Protein AF-0000000083325479 (afdb_homodimer)

Structure (mmCIF, N/CA/C/O backbone):
data_AF-0000000083325479-model_v1
#
loop_
_entity.id
_entity.type
_entity.pdbx_description
1 polymer 'Uncharacterized protein'
#
loop_
_atom_site.group_PDB
_atom_site.id
_atom_site.type_symbol
_atom_site.label_atom_id
_atom_site.label_alt_id
_atom_site.label_comp_id
_atom_site.label_asym_id
_atom_site.label_entity_id
_atom_site.label_seq_id
_atom_site.pdbx_PDB_ins_code
_atom_site.Cartn_x
_atom_site.Cartn_y
_atom_site.Cartn_z
_atom_site.occupancy
_atom_site.B_iso_or_equiv
_atom_site.auth_seq_id
_atom_site.auth_comp_id
_atom_site.auth_asym_id
_atom_site.auth_atom_id
_atom_site.pdbx_PDB_model_num
ATOM 1 N N . MET A 1 1 ? 2.723 -36.031 5.805 1 19.3 1 MET A N 1
ATOM 2 C CA . MET A 1 1 ? 3.951 -35.625 5.125 1 19.3 1 MET A CA 1
ATOM 3 C C . MET A 1 1 ? 4.223 -34.125 5.328 1 19.3 1 MET A C 1
ATOM 5 O O . MET A 1 1 ? 3.32 -33.312 5.184 1 19.3 1 MET A O 1
ATOM 9 N N . PRO A 1 2 ? 5.273 -33.75 6.133 1 21.39 2 PRO A N 1
ATOM 10 C CA . PRO A 1 2 ? 5.527 -32.469 6.824 1 21.39 2 PRO A CA 1
ATOM 11 C C . PRO A 1 2 ? 5.711 -31.312 5.859 1 21.39 2 PRO A C 1
ATOM 13 O O . PRO A 1 2 ? 6.316 -31.469 4.797 1 21.39 2 PRO A O 1
ATOM 16 N N . TYR A 1 3 ? 4.656 -30.641 5.551 1 23.06 3 TYR A N 1
ATOM 17 C CA . TYR A 1 3 ? 4.473 -29.531 4.605 1 23.06 3 TYR A CA 1
ATOM 18 C C . TYR A 1 3 ? 5.586 -28.5 4.742 1 23.06 3 TYR A C 1
ATOM 20 O O . TYR A 1 3 ? 5.766 -27.922 5.812 1 23.06 3 TYR A O 1
ATOM 28 N N . ASP A 1 4 ? 6.684 -28.75 4.047 1 21.64 4 ASP A N 1
ATOM 29 C CA . ASP A 1 4 ? 8.008 -28.188 3.818 1 21.64 4 ASP A CA 1
ATOM 30 C C . ASP A 1 4 ? 7.914 -26.703 3.441 1 21.64 4 ASP A C 1
ATOM 32 O O . ASP A 1 4 ? 7.453 -26.375 2.35 1 21.64 4 ASP A O 1
ATOM 36 N N . HIS A 1 5 ? 7.449 -25.938 4.422 1 26.12 5 HIS A N 1
ATOM 37 C CA . HIS A 1 5 ? 7.234 -24.484 4.355 1 26.12 5 HIS A CA 1
ATOM 38 C C . HIS A 1 5 ? 8.516 -23.766 3.949 1 26.12 5 HIS A C 1
ATOM 40 O O . HIS A 1 5 ? 9.602 -24.094 4.422 1 26.12 5 HIS A O 1
ATOM 46 N N . GLY A 1 6 ? 8.664 -23.344 2.771 1 24.72 6 GLY A N 1
ATOM 47 C CA . GLY A 1 6 ? 9.75 -22.609 2.146 1 24.72 6 GLY A CA 1
ATOM 48 C C . GLY A 1 6 ? 10.305 -21.5 3.027 1 24.72 6 GLY A C 1
ATOM 49 O O . GLY A 1 6 ? 9.555 -20.672 3.533 1 24.72 6 GLY A O 1
ATOM 50 N N . GLY A 1 7 ? 11.32 -21.734 3.961 1 24.52 7 GLY A N 1
ATOM 51 C CA . GLY A 1 7 ? 12.055 -21.047 5.016 1 24.52 7 GLY A CA 1
ATOM 52 C C . GLY A 1 7 ? 12.68 -19.75 4.559 1 24.52 7 GLY A C 1
ATOM 53 O O . GLY A 1 7 ? 13.18 -19.641 3.438 1 24.52 7 GLY A O 1
ATOM 54 N N . ILE A 1 8 ? 12.086 -18.641 4.973 1 28.98 8 ILE A N 1
ATOM 55 C CA . ILE A 1 8 ? 12.711 -17.344 4.762 1 28.98 8 ILE A CA 1
ATOM 56 C C . ILE A 1 8 ? 14.07 -17.312 5.449 1 28.98 8 ILE A C 1
ATOM 58 O O . ILE A 1 8 ? 14.172 -17.547 6.656 1 28.98 8 ILE A O 1
ATOM 62 N N . VAL A 1 9 ? 15.297 -17.516 4.898 1 28.41 9 VAL A N 1
ATOM 63 C CA . VAL A 1 9 ? 16.672 -17.609 5.383 1 28.41 9 VAL A CA 1
ATOM 64 C C . VAL A 1 9 ? 17.266 -16.203 5.535 1 28.41 9 VAL A C 1
ATOM 66 O O . VAL A 1 9 ? 17.203 -15.398 4.605 1 28.41 9 VAL A O 1
ATOM 69 N N . GLN A 1 10 ? 17.234 -15.719 6.758 1 28.73 10 GLN A N 1
ATOM 70 C CA . GLN A 1 10 ? 18.031 -14.516 7 1 28.73 10 GLN A CA 1
ATOM 71 C C . GLN A 1 10 ? 19.516 -14.781 6.777 1 28.73 10 GLN A C 1
ATOM 73 O O . GLN A 1 10 ? 20.078 -15.727 7.34 1 28.73 10 GLN A O 1
ATOM 78 N N . ILE A 1 11 ? 20.25 -14.211 5.883 1 29.02 11 ILE A N 1
ATOM 79 C CA . ILE A 1 11 ? 21.641 -14.391 5.535 1 29.02 11 ILE A CA 1
ATOM 80 C C . ILE A 1 11 ? 22.516 -13.531 6.449 1 29.02 11 ILE A C 1
ATOM 82 O O . ILE A 1 11 ? 22.375 -12.305 6.484 1 29.02 11 ILE A O 1
ATOM 86 N N . THR A 1 12 ? 22.781 -14.039 7.656 1 29.38 12 THR A N 1
ATOM 87 C CA . THR A 1 12 ? 23.781 -13.352 8.469 1 29.38 12 THR A CA 1
ATOM 88 C C . THR A 1 12 ? 25.156 -13.484 7.844 1 29.38 12 THR A C 1
ATOM 90 O O . THR A 1 12 ? 25.375 -14.312 6.949 1 29.38 12 THR A O 1
ATOM 93 N N . GLU A 1 13 ? 26.172 -12.547 8.32 1 32.22 13 GLU A N 1
ATOM 94 C CA . GLU A 1 13 ? 27.547 -12.578 7.852 1 32.22 13 GLU A CA 1
ATOM 95 C C . GLU A 1 13 ? 28.125 -13.984 7.934 1 32.22 13 GLU A C 1
ATOM 97 O O . GLU A 1 13 ? 28.953 -14.375 7.102 1 32.22 13 GLU A O 1
ATOM 102 N N . ALA A 1 14 ? 27.891 -14.57 9.039 1 32.97 14 ALA A N 1
ATOM 103 C CA . ALA A 1 14 ? 28.5 -15.875 9.273 1 32.97 14 ALA A CA 1
ATOM 104 C C . ALA A 1 14 ? 28.031 -16.891 8.242 1 32.97 14 ALA A C 1
ATOM 106 O O . ALA A 1 14 ? 28.609 -17.984 8.141 1 32.97 14 ALA A O 1
ATOM 107 N N . ASP A 1 15 ? 26.859 -16.625 7.848 1 32.72 15 ASP A N 1
ATOM 108 C CA . ASP A 1 15 ? 26.359 -17.531 6.82 1 32.72 15 ASP A CA 1
ATOM 109 C C . ASP A 1 15 ? 26.984 -17.234 5.461 1 32.72 15 ASP A C 1
ATOM 111 O O . ASP A 1 15 ? 26.5 -17.703 4.43 1 32.72 15 ASP A O 1
ATOM 115 N N . ARG A 1 16 ? 27.859 -16.281 5.543 1 29.41 16 ARG A N 1
ATOM 116 C CA . ARG A 1 16 ? 28.688 -16.047 4.371 1 29.41 16 ARG A CA 1
ATOM 117 C C . ARG A 1 16 ? 29.328 -17.344 3.885 1 29.41 16 ARG A C 1
ATOM 119 O O . ARG A 1 16 ? 29.953 -18.062 4.664 1 29.41 16 ARG A O 1
ATOM 126 N N . PRO A 1 17 ? 28.766 -17.797 2.834 1 30.56 17 PRO A N 1
ATOM 127 C CA . PRO A 1 17 ? 29.516 -18.984 2.422 1 30.56 17 PRO A CA 1
ATOM 128 C C . PRO A 1 17 ? 31 -18.875 2.729 1 30.56 17 PRO A C 1
ATOM 130 O O . PRO A 1 17 ? 31.562 -17.781 2.691 1 30.56 17 PRO A O 1
ATOM 133 N N . ALA A 1 18 ? 31.609 -19.812 3.533 1 28.14 18 ALA A N 1
ATOM 134 C CA . ALA A 1 18 ? 33.062 -20.078 3.512 1 28.14 18 ALA A CA 1
ATOM 135 C C . ALA A 1 18 ? 33.625 -19.828 2.125 1 28.14 18 ALA A C 1
ATOM 137 O O . ALA A 1 18 ? 32.906 -19.859 1.124 1 28.14 18 ALA A O 1
ATOM 138 N N . ARG A 1 19 ? 35.031 -19.469 1.938 1 25.89 19 ARG A N 1
ATOM 139 C CA . ARG A 1 19 ? 35.875 -19.266 0.774 1 25.89 19 ARG A CA 1
ATOM 140 C C . ARG A 1 19 ? 35.531 -20.234 -0.345 1 25.89 19 ARG A C 1
ATOM 142 O O . ARG A 1 19 ? 34.938 -21.281 -0.096 1 25.89 19 ARG A O 1
ATOM 149 N N . SER A 1 20 ? 36.188 -19.875 -1.591 1 26.33 20 SER A N 1
ATOM 150 C CA . SER A 1 20 ? 36.188 -20.5 -2.914 1 26.33 20 SER A CA 1
ATOM 151 C C . SER A 1 20 ? 36.406 -22 -2.816 1 26.33 20 SER A C 1
ATOM 153 O O . SER A 1 20 ? 37.5 -22.469 -2.494 1 26.33 20 SER A O 1
ATOM 155 N N . MET A 1 21 ? 35.688 -22.719 -2.184 1 27.81 21 MET A N 1
ATOM 156 C CA . MET A 1 21 ? 36.062 -24.078 -2.537 1 27.81 21 MET A CA 1
ATOM 157 C C . MET A 1 21 ? 36.406 -24.188 -4.023 1 27.81 21 MET A C 1
ATOM 159 O O . MET A 1 21 ? 35.844 -23.438 -4.836 1 27.81 21 MET A O 1
ATOM 163 N N . SER A 1 22 ? 37.469 -24.844 -4.426 1 25.64 22 SER A N 1
ATOM 164 C CA . SER A 1 22 ? 37.969 -25.188 -5.742 1 25.64 22 SER A CA 1
ATOM 165 C C . SER A 1 22 ? 36.844 -25.609 -6.688 1 25.64 22 SER A C 1
ATOM 167 O O . SER A 1 22 ? 35.969 -26.391 -6.312 1 25.64 22 SER A O 1
ATOM 169 N N . ALA A 1 23 ? 36.562 -24.797 -7.715 1 28.69 23 ALA A N 1
ATOM 170 C CA . ALA A 1 23 ? 35.875 -25.062 -8.961 1 28.69 23 ALA A CA 1
ATOM 171 C C . ALA A 1 23 ? 36.188 -26.453 -9.5 1 28.69 23 ALA A C 1
ATOM 173 O O . ALA A 1 23 ? 37.156 -26.625 -10.258 1 28.69 23 ALA A O 1
ATOM 174 N N . SER A 1 24 ? 36.312 -27.516 -8.781 1 27.08 24 SER A N 1
ATOM 175 C CA . SER A 1 24 ? 36.438 -28.672 -9.672 1 27.08 24 SER A CA 1
ATOM 176 C C . SER A 1 24 ? 35.344 -28.688 -10.719 1 27.08 24 SER A C 1
ATOM 178 O O . SER A 1 24 ? 34.156 -28.547 -10.398 1 27.08 24 SER A O 1
ATOM 180 N N . THR A 1 25 ? 35.625 -28.359 -12.055 1 30.34 25 THR A N 1
ATOM 181 C CA . THR A 1 25 ? 34.969 -28.469 -13.367 1 30.34 25 THR A CA 1
ATOM 182 C C . THR A 1 25 ? 34.188 -29.766 -13.461 1 30.34 25 THR A C 1
ATOM 184 O O . THR A 1 25 ? 34.406 -30.594 -14.352 1 30.34 25 THR A O 1
ATOM 187 N N . LEU A 1 26 ? 33.938 -30.562 -12.5 1 31.34 26 LEU A N 1
ATOM 188 C CA . LEU A 1 26 ? 33.188 -31.719 -12.969 1 31.34 26 LEU A CA 1
ATOM 189 C C . LEU A 1 26 ? 31.891 -31.281 -13.664 1 31.34 26 LEU A C 1
ATOM 191 O O . LEU A 1 26 ? 31.328 -30.234 -13.344 1 31.34 26 LEU A O 1
ATOM 195 N N . ALA A 1 27 ? 31.453 -31.922 -14.867 1 33.41 27 ALA A N 1
ATOM 196 C CA . ALA A 1 27 ? 30.266 -31.828 -15.719 1 33.41 27 ALA A CA 1
ATOM 197 C C . ALA A 1 27 ? 29.016 -31.562 -14.891 1 33.41 27 ALA A C 1
ATOM 199 O O . ALA A 1 27 ? 28.297 -32.5 -14.531 1 33.41 27 ALA A O 1
ATOM 200 N N . PHE A 1 28 ? 29.172 -31 -13.758 1 38.09 28 PHE A N 1
ATOM 201 C CA . PHE A 1 28 ? 28 -30.875 -12.891 1 38.09 28 PHE A CA 1
ATOM 202 C C . PHE A 1 28 ? 26.906 -30.062 -13.57 1 38.09 28 PHE A C 1
ATOM 204 O O . PHE A 1 28 ? 27.188 -29.078 -14.258 1 38.09 28 PHE A O 1
ATOM 211 N N . PRO A 1 29 ? 25.75 -30.703 -13.891 1 40.41 29 PRO A N 1
ATOM 212 C CA . PRO A 1 29 ? 24.594 -30.016 -14.469 1 40.41 29 PRO A CA 1
ATOM 213 C C . PRO A 1 29 ? 24.359 -28.641 -13.852 1 40.41 29 PRO A C 1
ATOM 215 O O . PRO A 1 29 ? 24.062 -28.531 -12.656 1 40.41 29 PRO A O 1
ATOM 218 N N . THR A 1 30 ? 25.359 -27.766 -13.969 1 41.03 30 THR A N 1
ATOM 219 C CA . THR A 1 30 ? 25.297 -26.391 -13.484 1 41.03 30 THR A CA 1
ATOM 220 C C . THR A 1 30 ? 23.953 -25.766 -13.844 1 41.03 30 THR A C 1
ATOM 222 O O . THR A 1 30 ? 23.5 -25.859 -14.984 1 41.03 30 THR A O 1
ATOM 225 N N . LEU A 1 31 ? 23.031 -25.844 -13 1 48.31 31 LEU A N 1
ATOM 226 C CA . LEU A 1 31 ? 21.953 -24.859 -13.156 1 48.31 31 LEU A CA 1
ATOM 227 C C . LEU A 1 31 ? 22.516 -23.531 -13.656 1 48.31 31 LEU A C 1
ATOM 229 O O . LEU A 1 31 ? 23.047 -22.734 -12.867 1 48.31 31 LEU A O 1
ATOM 233 N N . PRO A 1 32 ? 23.219 -23.484 -14.75 1 44.44 32 PRO A N 1
ATOM 234 C CA . PRO A 1 32 ? 23.609 -22.078 -14.945 1 44.44 32 PRO A CA 1
ATOM 235 C C . PRO A 1 32 ? 22.422 -21.125 -14.906 1 44.44 32 PRO A C 1
ATOM 237 O O . PRO A 1 32 ? 21.438 -21.312 -15.641 1 44.44 32 PRO A O 1
ATOM 240 N N . PRO A 1 33 ? 22 -20.516 -13.836 1 47.47 33 PRO A N 1
ATOM 241 C CA . PRO A 1 33 ? 21.125 -19.391 -14.117 1 47.47 33 PRO A CA 1
ATOM 242 C C . PRO A 1 33 ? 21.562 -18.578 -15.336 1 47.47 33 PRO A C 1
ATOM 244 O O . PRO A 1 33 ? 22.75 -18.312 -15.5 1 47.47 33 PRO A O 1
ATOM 247 N N . ASP A 1 34 ? 21.047 -18.844 -16.438 1 48.34 34 ASP A N 1
ATOM 248 C CA . ASP A 1 34 ? 21.391 -17.891 -17.5 1 48.34 34 ASP A CA 1
ATOM 249 C C . ASP A 1 34 ? 21.125 -16.453 -17.062 1 48.34 34 ASP A C 1
ATOM 251 O O . ASP A 1 34 ? 19.969 -16.078 -16.844 1 48.34 34 ASP A O 1
ATOM 255 N N . PRO A 1 35 ? 22.25 -15.938 -16.453 1 48.38 35 PRO A N 1
ATOM 256 C CA . PRO A 1 35 ? 22.109 -14.539 -16.047 1 48.38 35 PRO A CA 1
ATOM 257 C C . PRO A 1 35 ? 21.219 -13.734 -16.984 1 48.38 35 PRO A C 1
ATOM 259 O O . PRO A 1 35 ? 20.641 -12.719 -16.594 1 48.38 35 PRO A O 1
ATOM 262 N N . SER A 1 36 ? 21.25 -14.188 -18.297 1 50.62 36 SER A N 1
ATOM 263 C CA . SER A 1 36 ? 20.5 -13.469 -19.312 1 50.62 36 SER A CA 1
ATOM 264 C C . SER A 1 36 ? 19 -13.594 -19.078 1 50.62 36 SER A C 1
ATOM 266 O O . SER A 1 36 ? 18.203 -12.852 -19.672 1 50.62 36 SER A O 1
ATOM 268 N N . HIS A 1 37 ? 18.656 -14.422 -18.047 1 73.5 37 HIS A N 1
ATOM 269 C CA . HIS A 1 37 ? 17.219 -14.633 -17.969 1 73.5 37 HIS A CA 1
ATOM 270 C C . HIS A 1 37 ? 16.672 -14.203 -16.609 1 73.5 37 HIS A C 1
ATOM 272 O O . HIS A 1 37 ? 15.953 -14.961 -15.953 1 73.5 37 HIS A O 1
ATOM 278 N N . GLN A 1 38 ? 17.297 -13.164 -16.141 1 80.06 38 GLN A N 1
ATOM 279 C CA . GLN A 1 38 ? 16.781 -12.578 -14.906 1 80.06 38 GLN A CA 1
ATOM 280 C C . GLN A 1 38 ? 15.766 -11.484 -15.203 1 80.06 38 GLN A C 1
ATOM 282 O O . GLN A 1 38 ? 15.898 -10.75 -16.188 1 80.06 38 GLN A O 1
ATOM 287 N N . GLY A 1 39 ? 14.695 -11.602 -14.531 1 83.62 39 GLY A N 1
ATOM 288 C CA . GLY A 1 39 ? 13.688 -10.555 -14.594 1 83.62 39 GLY A CA 1
ATOM 289 C C . GLY A 1 39 ? 13.492 -9.828 -13.281 1 83.62 39 GLY A C 1
ATOM 290 O O . GLY A 1 39 ? 13.898 -10.32 -12.227 1 83.62 39 GLY A O 1
ATOM 291 N N . ARG A 1 40 ? 13.07 -8.672 -13.453 1 87.5 40 ARG A N 1
ATOM 292 C CA . ARG A 1 40 ? 12.828 -7.871 -12.258 1 87.5 40 ARG A CA 1
ATOM 293 C C . ARG A 1 40 ? 11.523 -7.082 -12.375 1 87.5 40 ARG A C 1
ATOM 295 O O . ARG A 1 40 ? 11.266 -6.465 -13.414 1 87.5 40 ARG A O 1
ATOM 302 N N . GLU A 1 41 ? 10.734 -7.191 -11.352 1 88.94 41 GLU A N 1
ATOM 303 C CA . GLU A 1 41 ? 9.508 -6.414 -11.242 1 88.94 41 GLU A CA 1
ATOM 304 C C . GLU A 1 41 ? 9.523 -5.52 -10.008 1 88.94 41 GLU A C 1
ATOM 306 O O . GLU A 1 41 ? 9.82 -5.984 -8.898 1 88.94 41 GLU A O 1
ATOM 311 N N . VAL A 1 42 ? 9.242 -4.281 -10.195 1 86.62 42 VAL A N 1
ATOM 312 C CA . VAL A 1 42 ? 9.234 -3.336 -9.086 1 86.62 42 VAL A CA 1
ATOM 313 C C . VAL A 1 42 ? 7.801 -2.963 -8.727 1 86.62 42 VAL A C 1
ATOM 315 O O . VAL A 1 42 ? 7.074 -2.402 -9.555 1 86.62 42 VAL A O 1
ATOM 318 N N . LEU A 1 43 ? 7.426 -3.344 -7.539 1 88 43 LEU A N 1
ATOM 319 C CA . LEU A 1 43 ? 6.133 -2.947 -6.992 1 88 43 LEU A CA 1
ATOM 320 C C . LEU A 1 43 ? 6.27 -1.706 -6.117 1 88 43 LEU A C 1
ATOM 322 O O . LEU A 1 43 ? 7.379 -1.222 -5.891 1 88 43 LEU A O 1
ATOM 326 N N . ILE A 1 44 ? 5.184 -1.267 -5.625 1 81.44 44 ILE A N 1
ATOM 327 C CA . ILE A 1 44 ? 5.191 -0.035 -4.844 1 81.44 44 ILE A CA 1
ATOM 328 C C . ILE A 1 44 ? 5.922 -0.267 -3.525 1 81.44 44 ILE A C 1
ATOM 330 O O . ILE A 1 44 ? 6.566 0.644 -2.996 1 81.44 44 ILE A O 1
ATOM 334 N N . ASP A 1 45 ? 5.883 -1.479 -3.037 1 82.38 45 ASP A N 1
ATOM 335 C CA . ASP A 1 45 ? 6.41 -1.728 -1.699 1 82.38 45 ASP A CA 1
ATOM 336 C C . ASP A 1 45 ? 7.406 -2.885 -1.708 1 82.38 45 ASP A C 1
ATOM 338 O O . ASP A 1 45 ? 7.918 -3.275 -0.658 1 82.38 45 ASP A O 1
ATOM 342 N N . ALA A 1 46 ? 7.641 -3.416 -2.848 1 88.38 46 ALA A N 1
ATOM 343 C CA . ALA A 1 46 ? 8.531 -4.57 -2.914 1 88.38 46 ALA A CA 1
ATOM 344 C C . ALA A 1 46 ? 9.18 -4.68 -4.289 1 88.38 46 ALA A C 1
ATOM 346 O O . ALA A 1 46 ? 8.711 -4.074 -5.258 1 88.38 46 ALA A O 1
ATOM 347 N N . ILE A 1 47 ? 10.219 -5.422 -4.273 1 88.88 47 ILE A N 1
ATOM 348 C CA . ILE A 1 47 ? 10.875 -5.766 -5.531 1 88.88 47 ILE A CA 1
ATOM 349 C C . ILE A 1 47 ? 10.938 -7.285 -5.68 1 88.88 47 ILE A C 1
ATOM 351 O O . ILE A 1 47 ? 11.289 -7.992 -4.734 1 88.88 47 ILE A O 1
ATOM 355 N N . VAL A 1 48 ? 10.555 -7.75 -6.832 1 91.44 48 VAL A N 1
ATOM 356 C CA . VAL A 1 48 ? 10.578 -9.188 -7.09 1 91.44 48 VAL A CA 1
ATOM 357 C C . VAL A 1 48 ? 11.617 -9.492 -8.172 1 91.44 48 VAL A C 1
ATOM 359 O O . VAL A 1 48 ? 11.5 -9.023 -9.305 1 91.44 48 VAL A O 1
ATOM 362 N N . ASN A 1 49 ? 12.562 -10.25 -7.812 1 91.19 49 ASN A N 1
ATOM 363 C CA . ASN A 1 49 ? 13.555 -10.734 -8.766 1 91.19 49 ASN A CA 1
ATOM 364 C C . ASN A 1 49 ? 13.258 -12.172 -9.188 1 91.19 49 ASN A C 1
ATOM 366 O O . ASN A 1 49 ? 12.938 -13.023 -8.359 1 91.19 49 ASN A O 1
ATOM 370 N N . SER A 1 50 ? 13.336 -12.383 -10.438 1 91.62 50 SER A N 1
ATOM 371 C CA . SER A 1 50 ? 13.102 -13.719 -10.969 1 91.62 50 SER A CA 1
ATOM 372 C C . SER A 1 50 ? 14.336 -14.242 -11.703 1 91.62 50 SER A C 1
ATOM 374 O O . SER A 1 50 ? 15.016 -13.492 -12.398 1 91.62 50 SER A O 1
ATOM 376 N N . VAL A 1 51 ? 14.586 -15.5 -11.523 1 88.75 51 VAL A N 1
ATOM 377 C CA . VAL A 1 51 ? 15.695 -16.172 -12.195 1 88.75 51 VAL A CA 1
ATOM 378 C C . VAL A 1 51 ? 15.195 -17.469 -12.836 1 88.75 51 VAL A C 1
ATOM 380 O O . VAL A 1 51 ? 14.586 -18.312 -12.172 1 88.75 51 VAL A O 1
ATOM 383 N N . GLU A 1 52 ? 15.367 -17.484 -14.109 1 86.5 52 GLU A N 1
ATOM 384 C CA . GLU A 1 52 ? 15.031 -18.734 -14.781 1 86.5 52 GLU A CA 1
ATOM 385 C C . GLU A 1 52 ? 16.047 -19.828 -14.461 1 86.5 52 GLU A C 1
ATOM 387 O O . GLU A 1 52 ? 17.25 -19.609 -14.617 1 86.5 52 GLU A O 1
ATOM 392 N N . CYS A 1 53 ? 15.539 -20.766 -13.891 1 76.25 53 CYS A N 1
ATOM 393 C CA . CYS A 1 53 ? 16.422 -21.875 -13.547 1 76.25 53 CYS A CA 1
ATOM 394 C C . CYS A 1 53 ? 16.422 -22.922 -14.648 1 76.25 53 CYS A C 1
ATOM 396 O O . CYS A 1 53 ? 16.969 -24.016 -14.469 1 76.25 53 CYS A O 1
ATOM 398 N N . GLY A 1 54 ? 16.234 -22.406 -15.938 1 60.75 54 GLY A N 1
ATOM 399 C CA . GLY A 1 54 ? 16.125 -23.156 -17.172 1 60.75 54 GLY A CA 1
ATOM 400 C C . GLY A 1 54 ? 16.344 -24.641 -16.984 1 60.75 54 GLY A C 1
ATOM 401 O O . GLY A 1 54 ? 16.562 -25.109 -15.859 1 60.75 54 GLY A O 1
ATOM 402 N N . TYR A 1 55 ? 17 -25.188 -18.297 1 50.44 55 TYR A N 1
ATOM 403 C CA . TYR A 1 55 ? 17.016 -26.547 -18.828 1 50.44 55 TYR A CA 1
ATOM 404 C C . TYR A 1 55 ? 17.922 -27.453 -18 1 50.44 55 TYR A C 1
ATOM 406 O O . TYR A 1 55 ? 19.141 -27.469 -18.219 1 50.44 55 TYR A O 1
ATOM 414 N N . VAL A 1 56 ? 17.719 -27.172 -16.844 1 46.12 56 VAL A N 1
ATOM 415 C CA . VAL A 1 56 ? 18.531 -28.203 -16.203 1 46.12 56 VAL A CA 1
ATOM 416 C C . VAL A 1 56 ? 18.547 -29.453 -17.062 1 46.12 56 VAL A C 1
ATOM 418 O O . VAL A 1 56 ? 17.516 -30.094 -17.281 1 46.12 56 VAL A O 1
ATOM 421 N N . SER A 1 57 ? 19.047 -29.25 -18.281 1 43.44 57 SER A N 1
ATOM 422 C CA . SER A 1 57 ? 19.344 -30.547 -18.875 1 43.44 57 SER A CA 1
ATOM 423 C C . SER A 1 57 ? 19.766 -31.562 -17.828 1 43.44 57 SER A C 1
ATOM 425 O O . SER A 1 57 ? 20.953 -31.797 -17.609 1 43.44 57 SER A O 1
ATOM 427 N N . PHE A 1 58 ? 19.594 -31.172 -16.609 1 45.06 58 PHE A N 1
ATOM 428 C CA . PHE A 1 58 ? 20.188 -32.188 -15.734 1 45.06 58 PHE A CA 1
ATOM 429 C C . PHE A 1 58 ? 19.859 -33.594 -16.219 1 45.06 58 PHE A C 1
ATOM 431 O O . PHE A 1 58 ? 18.766 -33.812 -16.75 1 45.06 58 PHE A O 1
ATOM 438 N N . LEU A 1 59 ? 20.938 -34.125 -16.562 1 47.78 59 LEU A N 1
ATOM 439 C CA . LEU A 1 59 ? 20.781 -35.562 -16.484 1 47.78 59 LEU A CA 1
ATOM 440 C C . LEU A 1 59 ? 19.812 -35.938 -15.367 1 47.78 59 LEU A C 1
ATOM 442 O O . LEU A 1 59 ? 19.656 -35.188 -14.398 1 47.78 59 LEU A O 1
ATOM 446 N N . CYS A 1 60 ? 19.172 -37 -15.266 1 53.84 60 CYS A N 1
ATOM 447 C CA . CYS A 1 60 ? 18.25 -37.938 -14.609 1 53.84 60 CYS A CA 1
ATOM 448 C C . CYS A 1 60 ? 18.078 -37.562 -13.141 1 53.84 60 CYS A C 1
ATOM 450 O O . CYS A 1 60 ? 17.688 -38.406 -12.328 1 53.84 60 CYS A O 1
ATOM 452 N N . SER A 1 61 ? 18.609 -36.094 -12.586 1 65 61 SER A N 1
ATOM 453 C CA . SER A 1 61 ? 18.438 -36.094 -11.133 1 65 61 SER A CA 1
ATOM 454 C C . SER A 1 61 ? 17.516 -34.938 -10.688 1 65 61 SER A C 1
ATOM 456 O O . SER A 1 61 ? 17.438 -33.906 -11.352 1 65 61 SER A O 1
ATOM 458 N N . THR A 1 62 ? 16.719 -35.094 -9.773 1 81.44 62 THR A N 1
ATOM 459 C CA . THR A 1 62 ? 15.844 -34.188 -9.039 1 81.44 62 THR A CA 1
ATOM 460 C C . THR A 1 62 ? 16.641 -33.344 -8.055 1 81.44 62 THR A C 1
ATOM 462 O O . THR A 1 62 ? 17.453 -33.875 -7.293 1 81.44 62 THR A O 1
ATOM 465 N N . LEU A 1 63 ? 16.609 -31.969 -8.258 1 84.69 63 LEU A N 1
ATOM 466 C CA . LEU A 1 63 ? 17.25 -31.109 -7.273 1 84.69 63 LEU A CA 1
ATOM 467 C C . LEU A 1 63 ? 16.344 -30.906 -6.059 1 84.69 63 LEU A C 1
ATOM 469 O O . LEU A 1 63 ? 15.195 -30.5 -6.199 1 84.69 63 LEU A O 1
ATOM 473 N N . LEU A 1 64 ? 16.969 -31.188 -4.91 1 87.81 64 LEU A N 1
ATOM 474 C CA . LEU A 1 64 ? 16.156 -31.156 -3.697 1 87.81 64 LEU A CA 1
ATOM 475 C C . LEU A 1 64 ? 16.422 -29.891 -2.895 1 87.81 64 LEU A C 1
ATOM 477 O O . LEU A 1 64 ? 17.516 -29.312 -2.967 1 87.81 64 LEU A O 1
ATOM 481 N N . ASN A 1 65 ? 15.469 -29.328 -2.254 1 87.38 65 ASN A N 1
ATOM 482 C CA . ASN A 1 65 ? 15.5 -28.25 -1.283 1 87.38 65 ASN A CA 1
ATOM 483 C C . ASN A 1 65 ? 16.125 -26.984 -1.875 1 87.38 65 ASN A C 1
ATOM 485 O O . ASN A 1 65 ? 17.031 -26.391 -1.281 1 87.38 65 ASN A O 1
ATOM 489 N N . PRO A 1 66 ? 15.617 -26.672 -3.062 1 89.38 66 PRO A N 1
ATOM 490 C CA . PRO A 1 66 ? 16.156 -25.422 -3.621 1 89.38 66 PRO A CA 1
ATOM 491 C C . PRO A 1 66 ? 15.781 -24.203 -2.787 1 89.38 66 PRO A C 1
ATOM 493 O O . PRO A 1 66 ? 14.68 -24.125 -2.244 1 89.38 66 PRO A O 1
ATOM 496 N N . ARG A 1 67 ? 16.766 -23.281 -2.654 1 85 67 ARG A N 1
ATOM 497 C CA . ARG A 1 67 ? 16.562 -22.016 -1.958 1 85 67 ARG A CA 1
ATOM 498 C C . ARG A 1 67 ? 17.266 -20.875 -2.682 1 85 67 ARG A C 1
ATOM 500 O O . ARG A 1 67 ? 18.375 -21.047 -3.186 1 85 67 ARG A O 1
ATOM 507 N N . TYR A 1 68 ? 16.594 -19.844 -2.789 1 88.94 68 TYR A N 1
ATOM 508 C CA . TYR A 1 68 ? 17.156 -18.609 -3.334 1 88.94 68 TYR A CA 1
ATOM 509 C C . TYR A 1 68 ? 17.422 -17.594 -2.225 1 88.94 68 TYR A C 1
ATOM 511 O O . TYR A 1 68 ? 16.5 -17.172 -1.521 1 88.94 68 TYR A O 1
ATOM 519 N N . TYR A 1 69 ? 18.688 -17.188 -2.055 1 82.75 69 TYR A N 1
ATOM 520 C CA . TYR A 1 69 ? 19.094 -16.25 -1.021 1 82.75 69 TYR A CA 1
ATOM 521 C C . TYR A 1 69 ? 19.625 -14.961 -1.639 1 82.75 69 TYR A C 1
ATOM 523 O O . TYR A 1 69 ? 20.25 -14.977 -2.699 1 82.75 69 TYR A O 1
ATOM 531 N N . VAL A 1 70 ? 19.25 -13.914 -0.967 1 82.75 70 VAL A N 1
ATOM 532 C CA . VAL A 1 70 ? 19.781 -12.617 -1.363 1 82.75 70 VAL A CA 1
ATOM 533 C C . VAL A 1 70 ? 20.359 -11.898 -0.142 1 82.75 70 VAL A C 1
ATOM 535 O O . VAL A 1 70 ? 19.766 -11.922 0.936 1 82.75 70 VAL A O 1
ATOM 538 N N . SER A 1 71 ? 21.547 -11.328 -0.264 1 79.62 71 SER A N 1
ATOM 539 C CA . SER A 1 71 ? 22.188 -10.586 0.812 1 79.62 71 SER A CA 1
ATOM 540 C C . SER A 1 71 ? 22.703 -9.234 0.318 1 79.62 71 SER A C 1
ATOM 542 O O . SER A 1 71 ? 23.359 -9.156 -0.722 1 79.62 71 SER A O 1
ATOM 544 N N . PRO A 1 72 ? 22.344 -8.258 1.103 1 80.69 72 PRO A N 1
ATOM 545 C CA . PRO A 1 72 ? 22.922 -6.965 0.726 1 80.69 72 PRO A CA 1
ATOM 546 C C . PRO A 1 72 ? 24.438 -6.914 0.916 1 80.69 72 PRO A C 1
ATOM 548 O O . PRO A 1 72 ? 24.984 -7.598 1.791 1 80.69 72 PRO A O 1
ATOM 551 N N . MET A 1 73 ? 25.109 -6.191 0.104 1 75.06 73 MET A N 1
ATOM 552 C CA . MET A 1 73 ? 26.562 -6.062 0.181 1 75.06 73 MET A CA 1
ATOM 553 C C . MET A 1 73 ? 26.969 -5.227 1.388 1 75.06 73 MET A C 1
ATOM 555 O O . MET A 1 73 ? 28.031 -5.449 1.974 1 75.06 73 MET A O 1
ATOM 559 N N . ARG A 1 74 ? 26.188 -4.273 1.76 1 71.44 74 ARG A N 1
ATOM 560 C CA . ARG A 1 74 ? 26.484 -3.418 2.902 1 71.44 74 ARG A CA 1
ATOM 561 C C . ARG A 1 74 ? 25.547 -3.711 4.07 1 71.44 74 ARG A C 1
ATOM 563 O O . ARG A 1 74 ? 24.719 -4.621 3.994 1 71.44 74 ARG A O 1
ATOM 570 N N . ASP A 1 75 ? 25.812 -3.082 5.223 1 63.41 75 ASP A N 1
ATOM 571 C CA . ASP A 1 75 ? 25.094 -3.301 6.477 1 63.41 75 ASP A CA 1
ATOM 572 C C . ASP A 1 75 ? 23.641 -2.869 6.359 1 63.41 75 ASP A C 1
ATOM 574 O O . ASP A 1 75 ? 23.219 -1.896 6.988 1 63.41 75 ASP A O 1
ATOM 578 N N . GLU A 1 76 ? 23.109 -3.41 5.32 1 64.75 76 GLU A N 1
ATOM 579 C CA . GLU A 1 76 ? 21.688 -3.158 5.207 1 64.75 76 GLU A CA 1
ATOM 580 C C . GLU A 1 76 ? 20.875 -4.418 5.5 1 64.75 76 GLU A C 1
ATOM 582 O O . GLU A 1 76 ? 21.328 -5.531 5.234 1 64.75 76 GLU A O 1
ATOM 587 N N . GLU A 1 77 ? 19.859 -4.227 6.277 1 65.06 77 GLU A N 1
ATOM 588 C CA . GLU A 1 77 ? 18.969 -5.348 6.539 1 65.06 77 GLU A CA 1
ATOM 589 C C . GLU A 1 77 ? 17.859 -5.422 5.488 1 65.06 77 GLU A C 1
ATOM 591 O O . GLU A 1 77 ? 17.125 -4.457 5.289 1 65.06 77 GLU A O 1
ATOM 596 N N . ILE A 1 78 ? 17.969 -6.406 4.605 1 70 78 ILE A N 1
ATOM 597 C CA . ILE A 1 78 ? 16.906 -6.621 3.625 1 70 78 ILE A CA 1
ATOM 598 C C . ILE A 1 78 ? 16.25 -7.98 3.869 1 70 78 ILE A C 1
ATOM 600 O O . ILE A 1 78 ? 16.938 -8.969 4.133 1 70 78 ILE A O 1
ATOM 604 N N . PHE A 1 79 ? 14.906 -7.906 3.922 1 70.69 79 PHE A N 1
ATOM 605 C CA . PHE A 1 79 ? 14.133 -9.133 4.098 1 70.69 79 PHE A CA 1
ATOM 606 C C . PHE A 1 79 ? 13.516 -9.57 2.779 1 70.69 79 PHE A C 1
ATOM 608 O O . PHE A 1 79 ? 13.164 -8.742 1.938 1 70.69 79 PHE A O 1
ATOM 615 N N . GLY A 1 80 ? 13.594 -10.875 2.58 1 80 80 GLY A N 1
ATOM 616 C CA . GLY A 1 80 ? 12.984 -11.375 1.359 1 80 80 GLY A CA 1
ATOM 617 C C . GLY A 1 80 ? 12.492 -12.805 1.48 1 80 80 GLY A C 1
ATOM 618 O O . GLY A 1 80 ? 12.805 -13.492 2.455 1 80 80 GLY A O 1
ATOM 619 N N . GLU A 1 81 ? 11.617 -13.234 0.577 1 86 81 GLU A N 1
ATOM 620 C CA . GLU A 1 81 ? 11.062 -14.586 0.487 1 86 81 GLU A CA 1
ATOM 621 C C . GLU A 1 81 ? 11.242 -15.164 -0.914 1 86 81 GLU A C 1
ATOM 623 O O . GLU A 1 81 ? 10.953 -14.492 -1.908 1 86 81 GLU A O 1
ATOM 628 N N . SER A 1 82 ? 11.75 -16.406 -0.871 1 90.69 82 SER A N 1
ATOM 629 C CA . SER A 1 82 ? 11.984 -17.047 -2.162 1 90.69 82 SER A CA 1
ATOM 630 C C . SER A 1 82 ? 10.914 -18.109 -2.453 1 90.69 82 SER A C 1
ATOM 632 O O . SER A 1 82 ? 10.391 -18.734 -1.531 1 90.69 82 SER A O 1
ATOM 634 N N . THR A 1 83 ? 10.594 -18.234 -3.695 1 92.75 83 THR A N 1
ATOM 635 C CA . THR A 1 83 ? 9.68 -19.266 -4.172 1 92.75 83 THR A CA 1
ATOM 636 C C . THR A 1 83 ? 10.141 -19.828 -5.516 1 92.75 83 THR A C 1
ATOM 638 O O . THR A 1 83 ? 10.625 -19.078 -6.367 1 92.75 83 THR A O 1
ATOM 641 N N . PHE A 1 84 ? 10.039 -21.125 -5.645 1 93.06 84 PHE A N 1
ATOM 642 C CA . PHE A 1 84 ? 10.32 -21.766 -6.926 1 93.06 84 PHE A CA 1
ATOM 643 C C . PHE A 1 84 ? 9.031 -22.188 -7.613 1 93.06 84 PHE A C 1
ATOM 645 O O . PHE A 1 84 ? 8.156 -22.797 -6.992 1 93.06 84 PHE A O 1
ATOM 652 N N . TRP A 1 85 ? 8.984 -21.844 -8.875 1 92.94 85 TRP A N 1
ATOM 653 C CA . TRP A 1 85 ? 7.766 -22.094 -9.641 1 92.94 85 TRP A CA 1
ATOM 654 C C . TRP A 1 85 ? 8.039 -23 -10.828 1 92.94 85 TRP A C 1
ATOM 656 O O . TRP A 1 85 ? 8.977 -22.766 -11.602 1 92.94 85 TRP A O 1
ATOM 666 N N . LYS A 1 86 ? 7.207 -24.016 -10.945 1 92.19 86 LYS A N 1
ATOM 667 C CA . LYS A 1 86 ? 7.152 -24.766 -12.195 1 92.19 86 LYS A CA 1
ATOM 668 C C . LYS A 1 86 ? 6.137 -24.141 -13.156 1 92.19 86 LYS A C 1
ATOM 670 O O . LYS A 1 86 ? 5.016 -23.828 -12.766 1 92.19 86 LYS A O 1
ATOM 675 N N . LEU A 1 87 ? 6.543 -24 -14.352 1 90.94 87 LEU A N 1
ATOM 676 C CA . LEU A 1 87 ? 5.695 -23.344 -15.344 1 90.94 87 LEU A CA 1
ATOM 677 C C . LEU A 1 87 ? 5.18 -24.344 -16.359 1 90.94 87 LEU A C 1
ATOM 679 O O . LEU A 1 87 ? 5.906 -25.266 -16.766 1 90.94 87 LEU A O 1
ATOM 683 N N . LYS A 1 88 ? 3.961 -24.172 -16.719 1 90 88 LYS A N 1
ATOM 684 C CA . LYS A 1 88 ? 3.344 -24.953 -17.797 1 90 88 LYS A CA 1
ATOM 685 C C . LYS A 1 88 ? 2.451 -24.078 -18.656 1 90 88 LYS A C 1
ATOM 687 O O . LYS A 1 88 ? 1.622 -23.312 -18.141 1 90 88 LYS A O 1
ATOM 692 N N . GLU A 1 89 ? 2.713 -24.172 -19.906 1 88.81 89 GLU A N 1
ATOM 693 C CA . GLU A 1 89 ? 1.895 -23.422 -20.844 1 88.81 89 GLU A CA 1
ATOM 694 C C . GLU A 1 89 ? 1.131 -24.344 -21.781 1 88.81 89 GLU A C 1
ATOM 696 O O . GLU A 1 89 ? 1.694 -25.297 -22.312 1 88.81 89 GLU A O 1
ATOM 701 N N . GLU A 1 90 ? -0.07 -24.094 -21.828 1 87.75 90 GLU A N 1
ATOM 702 C CA . GLU A 1 90 ? -0.885 -24.719 -22.859 1 87.75 90 GLU A CA 1
ATOM 703 C C . GLU A 1 90 ? -1.089 -23.781 -24.047 1 87.75 90 GLU A C 1
ATOM 705 O O . GLU A 1 90 ? -1.931 -22.875 -24 1 87.75 90 GLU A O 1
ATOM 710 N N . VAL A 1 91 ? -0.441 -24.016 -25.062 1 82.5 91 VAL A N 1
ATOM 711 C CA . VAL A 1 91 ? -0.344 -23.094 -26.188 1 82.5 91 VAL A CA 1
ATOM 712 C C . VAL A 1 91 ? -1.714 -22.922 -26.844 1 82.5 91 VAL A C 1
ATOM 714 O O . VAL A 1 91 ? -2.115 -21.812 -27.188 1 82.5 91 VAL A O 1
ATOM 717 N N . GLU A 1 92 ? -2.438 -23.969 -27 1 82.44 92 GLU A N 1
ATOM 718 C CA . GLU A 1 92 ? -3.703 -23.922 -27.719 1 82.44 92 GLU A CA 1
ATOM 719 C C . GLU A 1 92 ? -4.719 -23.031 -27.016 1 82.44 92 GLU A C 1
ATOM 721 O O . GLU A 1 92 ? -5.434 -22.266 -27.672 1 82.44 92 GLU A O 1
ATOM 726 N N . SER A 1 93 ? -4.719 -23.047 -25.734 1 79.44 93 SER A N 1
ATOM 727 C CA . SER A 1 93 ? -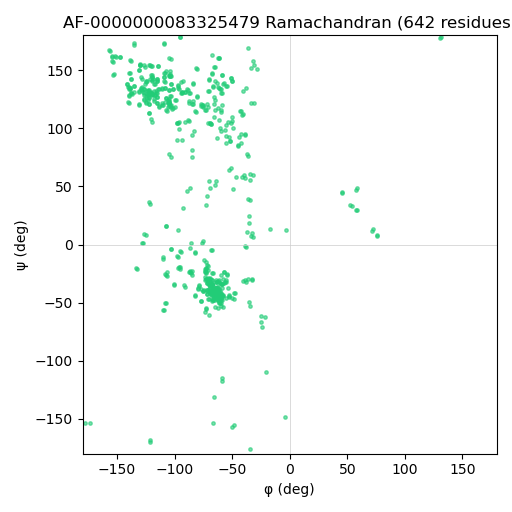5.707 -22.297 -24.969 1 79.44 93 SER A CA 1
ATOM 728 C C . SER A 1 93 ? -5.102 -21.016 -24.375 1 79.44 93 SER A C 1
ATOM 730 O O . SER A 1 93 ? -5.812 -20.203 -23.797 1 79.44 93 SER A O 1
ATOM 732 N N . SER A 1 94 ? -3.773 -20.875 -24.609 1 84.88 94 SER A N 1
ATOM 733 C CA . SER A 1 94 ? -3.029 -19.766 -24 1 84.88 94 SER A CA 1
ATOM 734 C C . SER A 1 94 ? -3.141 -19.781 -22.484 1 84.88 94 SER A C 1
ATOM 736 O O . SER A 1 94 ? -3.195 -18.734 -21.844 1 84.88 94 SER A O 1
ATOM 738 N N . PHE A 1 95 ? -3.303 -20.984 -21.984 1 89.56 95 PHE A N 1
ATOM 739 C CA . PHE A 1 95 ? -3.355 -21.125 -20.531 1 89.56 95 PHE A CA 1
ATOM 740 C C . PHE A 1 95 ? -1.952 -21.203 -19.938 1 89.56 95 PHE A C 1
ATOM 742 O O . PHE A 1 95 ? -1.047 -21.781 -20.547 1 89.56 95 PHE A O 1
ATOM 749 N N . PHE A 1 96 ? -1.824 -20.531 -18.875 1 91.31 96 PHE A N 1
ATOM 750 C CA . PHE A 1 96 ? -0.562 -20.5 -18.141 1 91.31 96 PHE A CA 1
ATOM 751 C C . PHE A 1 96 ? -0.75 -20.969 -16.703 1 91.31 96 PHE A C 1
ATOM 753 O O . PHE A 1 96 ? -1.581 -20.438 -15.977 1 91.31 96 PHE A O 1
ATOM 760 N N . TYR A 1 97 ? -0.02 -22.031 -16.375 1 90.94 97 TYR A N 1
ATOM 761 C CA . TYR A 1 97 ? -0.116 -22.609 -15.039 1 90.94 97 TYR A CA 1
ATOM 762 C C . TYR A 1 97 ? 1.219 -22.516 -14.305 1 90.94 97 TYR A C 1
ATOM 764 O O . TYR A 1 97 ? 2.277 -22.719 -14.906 1 90.94 97 TYR A O 1
ATOM 772 N N . THR A 1 98 ? 1.052 -22.188 -13.117 1 92.31 98 THR A N 1
ATOM 773 C CA . THR A 1 98 ? 2.227 -22.156 -12.25 1 92.31 98 THR A CA 1
ATOM 774 C C . THR A 1 98 ? 1.98 -22.953 -10.977 1 92.31 98 THR A C 1
ATOM 776 O O . THR A 1 98 ? 0.863 -22.984 -10.461 1 92.31 98 THR A O 1
ATOM 779 N N . LYS A 1 99 ? 2.979 -23.625 -10.531 1 91.06 99 LYS A N 1
ATOM 780 C CA . LYS A 1 99 ? 2.908 -24.391 -9.297 1 91.06 99 LYS A CA 1
ATOM 781 C C . LYS A 1 99 ? 4.156 -24.172 -8.445 1 91.06 99 LYS A C 1
ATOM 783 O O . LYS A 1 99 ? 5.277 -24.266 -8.938 1 91.06 99 LYS A O 1
ATOM 788 N N . LYS A 1 100 ? 3.865 -23.891 -7.203 1 91 100 LYS A N 1
ATOM 789 C CA . LYS A 1 100 ? 4.98 -23.844 -6.262 1 91 100 LYS A CA 1
ATOM 790 C C . LYS A 1 100 ? 5.598 -25.219 -6.062 1 91 100 LYS A C 1
ATOM 792 O O . LYS A 1 100 ? 4.883 -26.203 -5.871 1 91 100 LYS A O 1
ATOM 797 N N . ILE A 1 101 ? 6.93 -25.266 -6.062 1 91.62 101 ILE A N 1
ATOM 798 C CA . ILE A 1 101 ? 7.574 -26.562 -5.965 1 91.62 101 ILE A CA 1
ATOM 799 C C . ILE A 1 101 ? 8.633 -26.547 -4.863 1 91.62 101 ILE A C 1
ATOM 801 O O . ILE A 1 101 ? 9.211 -25.484 -4.578 1 91.62 101 ILE A O 1
ATOM 805 N N . LYS A 1 102 ? 8.914 -27.688 -4.34 1 88.94 102 LYS A N 1
ATOM 806 C CA . LYS A 1 102 ? 9.938 -27.859 -3.316 1 88.94 102 LYS A CA 1
ATOM 807 C C . LYS A 1 102 ? 11.148 -28.609 -3.865 1 88.94 102 LYS A C 1
ATOM 809 O O . LYS A 1 102 ? 12.148 -28.781 -3.168 1 88.94 102 LYS A O 1
ATOM 814 N N . SER A 1 103 ? 10.93 -29.156 -5.016 1 89.62 103 SER A N 1
ATOM 815 C CA . SER A 1 103 ? 12 -29.844 -5.734 1 89.62 103 SER A CA 1
ATOM 816 C C . SER A 1 103 ? 11.953 -29.531 -7.227 1 89.62 103 SER A C 1
ATOM 818 O O . SER A 1 103 ? 10.875 -29.328 -7.789 1 89.62 103 SER A O 1
ATOM 820 N N . ILE A 1 104 ? 13.055 -29.5 -7.781 1 86.75 104 ILE A N 1
ATOM 821 C CA . ILE A 1 104 ? 13.125 -29.125 -9.188 1 86.75 104 ILE A CA 1
ATOM 822 C C . ILE A 1 104 ? 13.312 -30.359 -10.055 1 86.75 104 ILE A C 1
ATOM 824 O O . ILE A 1 104 ? 14.305 -31.094 -9.898 1 86.75 104 ILE A O 1
ATOM 828 N N . GLN A 1 105 ? 12.391 -30.609 -10.859 1 83.31 105 GLN A N 1
ATOM 829 C CA . GLN A 1 105 ? 12.469 -31.609 -11.906 1 83.31 105 GLN A CA 1
ATOM 830 C C . GLN A 1 105 ? 12.695 -30.969 -13.273 1 83.31 105 GLN A C 1
ATOM 832 O O . GLN A 1 105 ? 12.562 -29.75 -13.422 1 83.31 105 GLN A O 1
ATOM 837 N N . PRO A 1 106 ? 13.188 -31.781 -14.195 1 79.62 106 PRO A N 1
ATOM 838 C CA . PRO A 1 106 ? 13.391 -31.188 -15.531 1 79.62 106 PRO A CA 1
ATOM 839 C C . PRO A 1 106 ? 12.164 -30.453 -16.047 1 79.62 106 PRO A C 1
ATOM 841 O O . PRO A 1 106 ? 11.031 -30.891 -15.805 1 79.62 106 PRO A O 1
ATOM 844 N N . GLY A 1 107 ? 12.367 -29.312 -16.703 1 80.25 107 GLY A N 1
ATOM 845 C CA . GLY A 1 107 ? 11.32 -28.438 -17.188 1 80.25 107 GLY A CA 1
ATOM 846 C C . GLY A 1 107 ? 11.531 -26.984 -16.828 1 80.25 107 GLY A C 1
ATOM 847 O O . GLY A 1 107 ? 12.531 -26.625 -16.188 1 80.25 107 GLY A O 1
ATOM 848 N N . PRO A 1 108 ? 10.672 -26.203 -17.25 1 85.69 108 PRO A N 1
ATOM 849 C CA . PRO A 1 108 ? 10.828 -24.781 -16.984 1 85.69 108 PRO A CA 1
ATOM 850 C C . PRO A 1 108 ? 10.539 -24.422 -15.523 1 85.69 108 PRO A C 1
ATOM 852 O O . PRO A 1 108 ? 9.43 -24.656 -15.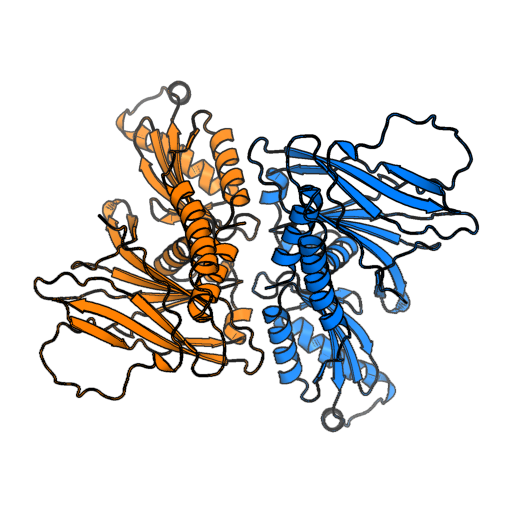039 1 85.69 108 PRO A O 1
ATOM 855 N N . VAL A 1 109 ? 11.578 -23.953 -14.844 1 89.62 109 VAL A N 1
ATOM 856 C CA . VAL A 1 109 ? 11.461 -23.547 -13.445 1 89.62 109 VAL A CA 1
ATOM 857 C C . VAL A 1 109 ? 11.992 -22.125 -13.273 1 89.62 109 VAL A C 1
ATOM 859 O O . VAL A 1 109 ? 13.016 -21.766 -13.852 1 89.62 109 VAL A O 1
ATOM 862 N N . VAL A 1 110 ? 11.25 -21.359 -12.578 1 91.38 110 VAL A N 1
ATOM 863 C CA . VAL A 1 110 ? 11.672 -20 -12.273 1 91.38 110 VAL A CA 1
ATOM 864 C C . VAL A 1 110 ? 11.734 -19.797 -10.758 1 91.38 110 VAL A C 1
ATOM 866 O O . VAL A 1 110 ? 10.82 -20.203 -10.031 1 91.38 110 VAL A O 1
ATOM 869 N N . ALA A 1 111 ? 12.844 -19.266 -10.281 1 92.88 111 ALA A N 1
ATOM 870 C CA . ALA A 1 111 ? 12.969 -18.859 -8.883 1 92.88 111 ALA A CA 1
ATOM 871 C C . ALA A 1 111 ? 12.641 -17.375 -8.711 1 92.88 111 ALA A C 1
ATOM 873 O O . ALA A 1 111 ? 13.109 -16.547 -9.477 1 92.88 111 ALA A O 1
ATOM 874 N N . THR A 1 112 ? 11.797 -17.078 -7.77 1 93.81 112 THR A N 1
ATOM 875 C CA . THR A 1 112 ? 11.508 -15.68 -7.469 1 93.81 112 THR A CA 1
ATOM 876 C C . THR A 1 112 ? 11.977 -15.312 -6.066 1 93.81 112 THR A C 1
ATOM 878 O O . THR A 1 112 ? 11.898 -16.141 -5.148 1 93.81 112 THR A O 1
ATOM 881 N N . MET A 1 113 ? 12.469 -14.156 -5.926 1 92.88 113 MET A N 1
ATOM 882 C CA . MET A 1 113 ? 12.828 -13.555 -4.645 1 92.88 113 MET A CA 1
ATOM 883 C C . MET A 1 113 ? 12.086 -12.242 -4.43 1 92.88 113 MET A C 1
ATOM 885 O O . MET A 1 113 ? 12.289 -11.289 -5.184 1 92.88 113 MET A O 1
ATOM 889 N N . VAL A 1 114 ? 11.195 -12.25 -3.451 1 93 114 VAL A N 1
ATOM 890 C CA . VAL A 1 114 ? 10.516 -11.016 -3.072 1 93 114 VAL A CA 1
ATOM 891 C C . VAL A 1 114 ? 11.344 -10.266 -2.033 1 93 114 VAL A C 1
ATOM 893 O O . VAL A 1 114 ? 11.633 -10.805 -0.96 1 93 114 VAL A O 1
ATOM 896 N N . LEU A 1 115 ? 11.688 -9.078 -2.365 1 89.94 115 LEU A N 1
ATOM 897 C CA . LEU A 1 115 ? 12.469 -8.242 -1.462 1 89.94 115 LEU A CA 1
ATOM 898 C C . LEU A 1 115 ? 11.68 -7.008 -1.038 1 89.94 115 LEU A C 1
ATOM 900 O O . LEU A 1 115 ? 11.094 -6.32 -1.879 1 89.94 115 LEU A O 1
ATOM 904 N N . ASP A 1 116 ? 11.703 -6.785 0.275 1 84.19 116 ASP A N 1
ATOM 905 C CA . ASP A 1 116 ? 11.18 -5.496 0.714 1 84.19 116 ASP A CA 1
ATOM 906 C C . ASP A 1 116 ? 12.039 -4.348 0.2 1 84.19 116 ASP A C 1
ATOM 908 O O . ASP A 1 116 ? 13.234 -4.531 -0.066 1 84.19 116 ASP A O 1
ATOM 912 N N . LEU A 1 117 ? 11.383 -3.234 0.061 1 84.44 117 LEU A N 1
ATOM 913 C CA . LEU A 1 117 ? 12.18 -2.076 -0.328 1 84.44 117 LEU A CA 1
ATOM 914 C C . LEU A 1 117 ? 13.227 -1.756 0.732 1 84.44 117 LEU A C 1
ATOM 916 O O . LEU A 1 117 ? 12.945 -1.819 1.931 1 84.44 117 LEU A O 1
ATOM 920 N N . PRO A 1 118 ? 14.414 -1.502 0.226 1 83.88 118 PRO A N 1
ATOM 921 C CA . PRO A 1 118 ? 15.43 -1.085 1.193 1 83.88 118 PRO A CA 1
ATOM 922 C C . PRO A 1 118 ? 15.07 0.217 1.905 1 83.88 118 PRO A C 1
ATOM 924 O O . PRO A 1 118 ? 14.258 0.996 1.401 1 83.88 118 PRO A O 1
ATOM 927 N N . MET A 1 119 ? 15.703 0.4 3.008 1 84.19 119 MET A N 1
ATOM 928 C CA . MET A 1 119 ? 15.461 1.64 3.742 1 84.19 119 MET A CA 1
ATOM 929 C C . MET A 1 119 ? 16.125 2.824 3.039 1 84.19 119 MET A C 1
ATOM 931 O O . MET A 1 119 ? 15.727 3.971 3.246 1 84.19 119 MET A O 1
ATOM 935 N N . PHE A 1 120 ? 17.125 2.645 2.236 1 86.75 120 PHE A N 1
ATOM 936 C CA . PHE A 1 120 ? 17.906 3.652 1.524 1 86.75 120 PHE A CA 1
ATOM 937 C C . PHE A 1 120 ? 18.422 4.707 2.488 1 86.75 120 PHE A C 1
ATOM 939 O O . PHE A 1 120 ? 18.422 5.902 2.176 1 86.75 120 PHE A O 1
ATOM 946 N N . ASP A 1 121 ? 18.719 4.328 3.643 1 81.56 121 ASP A N 1
ATOM 947 C CA . ASP A 1 121 ? 19.156 5.273 4.664 1 81.56 121 ASP A CA 1
ATOM 948 C C . ASP A 1 121 ? 20.578 5.762 4.383 1 81.56 121 ASP A C 1
ATOM 950 O O . ASP A 1 121 ? 20.922 6.91 4.68 1 81.56 121 ASP A O 1
ATOM 954 N N . GLN A 1 122 ? 21.344 4.934 3.758 1 79.94 122 GLN A N 1
ATOM 955 C CA . GLN A 1 122 ? 22.75 5.293 3.57 1 79.94 122 GLN A CA 1
ATOM 956 C C . GLN A 1 122 ? 23.031 5.664 2.117 1 79.94 122 GLN A C 1
ATOM 958 O O . GLN A 1 122 ? 23.641 6.703 1.845 1 79.94 122 GLN A O 1
ATOM 963 N N . GLU A 1 123 ? 22.609 4.812 1.238 1 86.12 123 GLU A N 1
ATOM 964 C CA . GLU A 1 123 ? 22.891 5 -0.181 1 86.12 123 GLU A CA 1
ATOM 965 C C . GLU A 1 123 ? 21.625 4.852 -1.022 1 86.12 123 GLU A C 1
ATOM 967 O O . GLU A 1 123 ? 20.719 4.105 -0.659 1 86.12 123 GLU A O 1
ATOM 972 N N . PRO A 1 124 ? 21.625 5.531 -2.062 1 89.69 124 PRO A N 1
ATOM 973 C CA . PRO A 1 124 ? 20.453 5.445 -2.945 1 89.69 124 PRO A CA 1
ATOM 974 C C . PRO A 1 124 ? 20.406 4.133 -3.727 1 89.69 124 PRO A C 1
ATOM 976 O O . PRO A 1 124 ? 19.406 3.84 -4.383 1 89.69 124 PRO A O 1
ATOM 979 N N . VAL A 1 125 ? 21.531 3.441 -3.705 1 89.94 125 VAL A N 1
ATOM 980 C CA . VAL A 1 125 ? 21.609 2.158 -4.398 1 89.94 125 VAL A CA 1
ATOM 981 C C . VAL A 1 125 ? 22.094 1.077 -3.432 1 89.94 125 VAL A C 1
ATOM 983 O O . VAL A 1 125 ? 23.078 1.265 -2.723 1 89.94 125 VAL A O 1
ATOM 986 N N . VAL A 1 126 ? 21.328 0.046 -3.424 1 88.44 126 VAL A N 1
ATOM 987 C CA . VAL A 1 126 ? 21.703 -1.111 -2.617 1 88.44 126 VAL A CA 1
ATOM 988 C C . VAL A 1 126 ? 21.984 -2.305 -3.525 1 88.44 126 VAL A C 1
ATOM 990 O O . VAL A 1 126 ? 21.141 -2.709 -4.32 1 88.44 126 VAL A O 1
ATOM 993 N N . GLU A 1 127 ? 23.172 -2.785 -3.387 1 86.88 127 GLU A N 1
ATOM 994 C CA . GLU A 1 127 ? 23.562 -3.969 -4.152 1 86.88 127 GLU A CA 1
ATOM 995 C C . GLU A 1 127 ? 23.391 -5.238 -3.322 1 86.88 127 GLU A C 1
ATOM 997 O O . GLU A 1 127 ? 23.781 -5.281 -2.154 1 86.88 127 GLU A O 1
ATOM 1002 N N . CYS A 1 128 ? 22.797 -6.195 -3.963 1 85.69 128 CYS A N 1
ATOM 1003 C CA . CYS A 1 128 ? 22.594 -7.469 -3.285 1 85.69 128 CYS A CA 1
ATOM 1004 C C . CYS A 1 128 ? 23.188 -8.617 -4.082 1 85.69 128 CYS A C 1
ATOM 1006 O O . CYS A 1 128 ? 23.109 -8.633 -5.312 1 85.69 128 CYS A O 1
ATOM 1008 N N . TRP A 1 129 ? 23.766 -9.5 -3.287 1 83.62 129 TRP A N 1
ATOM 1009 C CA . TRP A 1 129 ? 24.234 -10.75 -3.875 1 83.62 129 TRP A CA 1
ATOM 1010 C C . TRP A 1 129 ? 23.156 -11.836 -3.768 1 83.62 129 TRP A C 1
ATOM 1012 O O . TRP A 1 129 ? 22.422 -11.891 -2.783 1 83.62 129 TRP A O 1
ATOM 1022 N N . GLY A 1 130 ? 23.078 -12.594 -4.82 1 82.88 130 GLY A N 1
ATOM 1023 C CA . GLY A 1 130 ? 22.125 -13.688 -4.793 1 82.88 130 GLY A CA 1
ATOM 1024 C C . GLY A 1 130 ? 22.781 -15.047 -4.969 1 82.88 130 GLY A C 1
ATOM 1025 O O . GLY A 1 130 ? 23.812 -15.172 -5.633 1 82.88 130 GLY A O 1
ATOM 1026 N N . ILE A 1 131 ? 22.203 -16.062 -4.277 1 83.19 131 ILE A N 1
ATOM 1027 C CA . ILE A 1 131 ? 22.688 -17.438 -4.371 1 83.19 131 ILE A CA 1
ATOM 1028 C C . ILE A 1 131 ? 21.484 -18.391 -4.418 1 83.19 131 ILE A C 1
ATOM 1030 O O . ILE A 1 131 ? 20.516 -18.219 -3.682 1 83.19 131 ILE A O 1
ATOM 1034 N N . ILE A 1 132 ? 21.578 -19.281 -5.309 1 85.81 132 ILE A N 1
ATOM 1035 C CA . ILE A 1 132 ? 20.625 -20.391 -5.297 1 85.81 132 ILE A CA 1
ATOM 1036 C C . ILE A 1 132 ? 21.297 -21.656 -4.773 1 85.81 132 ILE A C 1
ATOM 1038 O O . ILE A 1 132 ? 22.359 -22.047 -5.258 1 85.81 132 ILE A O 1
ATOM 1042 N N . SER A 1 133 ? 20.719 -22.188 -3.746 1 83.94 133 SER A N 1
ATOM 1043 C CA . SER A 1 133 ? 21.234 -23.422 -3.162 1 83.94 133 SER A CA 1
ATOM 1044 C C . SER A 1 133 ? 20.297 -24.594 -3.441 1 83.94 133 SER A C 1
ATOM 1046 O O . SER A 1 133 ? 19.094 -24.406 -3.605 1 83.94 133 SER A O 1
ATOM 1048 N N . TYR A 1 134 ? 20.906 -25.766 -3.59 1 83.44 134 TYR A N 1
ATOM 1049 C CA . TYR A 1 134 ? 20.141 -26.984 -3.793 1 83.44 134 TYR A CA 1
ATOM 1050 C C . TYR A 1 134 ? 20.938 -28.203 -3.371 1 83.44 134 TYR A C 1
ATOM 1052 O O . TYR A 1 134 ? 22.125 -28.109 -3.078 1 83.44 134 TYR A O 1
ATOM 1060 N N . GLU A 1 135 ? 20.188 -29.312 -3.275 1 84.94 135 GLU A N 1
ATOM 1061 C CA . GLU A 1 135 ? 20.797 -30.562 -2.838 1 84.94 135 GLU A CA 1
ATOM 1062 C C . GLU A 1 135 ? 20.656 -31.641 -3.898 1 84.94 135 GLU A C 1
ATOM 1064 O O . GLU A 1 135 ? 19.594 -31.781 -4.504 1 84.94 135 GLU A O 1
ATOM 1069 N N . ILE A 1 136 ? 21.828 -32.312 -4.211 1 78.88 136 ILE A N 1
ATOM 1070 C CA . ILE A 1 136 ? 21.844 -33.531 -5.039 1 78.88 136 ILE A CA 1
ATOM 1071 C C . ILE A 1 136 ? 22.531 -34.656 -4.285 1 78.88 136 ILE A C 1
ATOM 1073 O O . ILE A 1 136 ? 23.672 -34.531 -3.852 1 78.88 136 ILE A O 1
ATOM 1077 N N . ASN A 1 137 ? 21.891 -35.781 -4.23 1 79 137 ASN A N 1
ATOM 1078 C CA . ASN A 1 137 ? 22.484 -36.969 -3.594 1 79 137 ASN A CA 1
ATOM 1079 C C . ASN A 1 137 ? 23.125 -36.625 -2.254 1 79 137 ASN A C 1
ATOM 1081 O O . ASN A 1 137 ? 24.281 -36.938 -2.012 1 79 137 ASN A O 1
ATOM 1085 N N . ASP A 1 138 ? 22.516 -35.875 -1.396 1 80.12 138 ASP A N 1
ATOM 1086 C CA . ASP A 1 138 ? 22.875 -35.5 -0.03 1 80.12 138 ASP A CA 1
ATOM 1087 C C . ASP A 1 138 ? 24.062 -34.531 -0.017 1 80.12 138 ASP A C 1
ATOM 1089 O O . ASP A 1 138 ? 24.766 -34.438 0.993 1 80.12 138 ASP A O 1
ATOM 1093 N N . THR A 1 139 ? 24.422 -34 -1.185 1 80.56 139 THR A N 1
ATOM 1094 C CA . THR A 1 139 ? 25.453 -33 -1.271 1 80.56 139 THR A CA 1
ATOM 1095 C C . THR A 1 139 ? 24.859 -31.625 -1.587 1 80.56 139 THR A C 1
ATOM 1097 O O . THR A 1 139 ? 24 -31.516 -2.461 1 80.56 139 THR A O 1
ATOM 1100 N N . GLN A 1 140 ? 25.312 -30.672 -0.881 1 83.62 140 GLN A N 1
ATOM 1101 C CA . GLN A 1 140 ? 24.812 -29.312 -1.062 1 83.62 140 GLN A CA 1
ATOM 1102 C C . GLN A 1 140 ? 25.594 -28.578 -2.148 1 83.62 140 GLN A C 1
ATOM 1104 O O . GLN A 1 140 ? 26.828 -28.609 -2.164 1 83.62 140 GLN A O 1
ATOM 1109 N N . PHE A 1 141 ? 24.875 -27.969 -3.07 1 79.75 141 PHE A N 1
ATOM 1110 C CA . PHE A 1 141 ? 25.469 -27.156 -4.129 1 79.75 141 PHE A CA 1
ATOM 1111 C C . PHE A 1 141 ? 24.938 -25.734 -4.09 1 79.75 141 PHE A C 1
ATOM 1113 O O . PHE A 1 141 ? 23.875 -25.484 -3.521 1 79.75 141 PHE A O 1
ATOM 1120 N N . GLN A 1 142 ? 25.688 -24.797 -4.586 1 81.06 142 GLN A N 1
ATOM 1121 C CA . GLN A 1 142 ? 25.281 -23.406 -4.68 1 81.06 142 GLN A CA 1
ATOM 1122 C C . GLN A 1 142 ? 25.688 -22.797 -6.016 1 81.06 142 GLN A C 1
ATOM 1124 O O . GLN A 1 142 ? 26.75 -23.125 -6.551 1 81.06 142 GLN A O 1
ATOM 1129 N N . VAL A 1 143 ? 24.844 -21.953 -6.574 1 78.94 143 VAL A N 1
ATOM 1130 C CA . VAL A 1 143 ? 25.141 -21.203 -7.793 1 78.94 143 VAL A CA 1
ATOM 1131 C C . VAL A 1 143 ? 24.906 -19.719 -7.559 1 78.94 143 VAL A C 1
ATOM 1133 O O . VAL A 1 143 ? 23.844 -19.312 -7.078 1 78.94 143 VAL A O 1
ATOM 1136 N N . PRO A 1 144 ? 25.922 -18.953 -7.828 1 82.88 144 PRO A N 1
ATOM 1137 C CA . PRO A 1 144 ? 25.719 -17.516 -7.672 1 82.88 144 PRO A CA 1
ATOM 1138 C C . PRO A 1 144 ? 24.797 -16.938 -8.742 1 82.88 144 PRO A C 1
ATOM 1140 O O . PRO A 1 144 ? 24.812 -17.391 -9.891 1 82.88 144 PRO A O 1
ATOM 1143 N N . VAL A 1 145 ? 23.984 -16 -8.336 1 82.25 145 VAL A N 1
ATOM 1144 C CA . VAL A 1 145 ? 23.141 -15.227 -9.242 1 82.25 145 VAL A CA 1
ATOM 1145 C C . VAL A 1 145 ? 23.734 -13.828 -9.406 1 82.25 145 VAL A C 1
ATOM 1147 O O . VAL A 1 145 ? 24.359 -13.297 -8.492 1 82.25 145 VAL A O 1
ATOM 1150 N N . PRO A 1 146 ? 23.578 -13.305 -10.641 1 79.69 146 PRO A N 1
ATOM 1151 C CA . PRO A 1 146 ? 24.062 -11.938 -10.812 1 79.69 146 PRO A CA 1
ATOM 1152 C C . PRO A 1 146 ? 23.531 -10.977 -9.75 1 79.69 146 PRO A C 1
ATOM 1154 O O . PRO A 1 146 ? 22.391 -11.117 -9.305 1 79.69 146 PRO A O 1
ATOM 1157 N N . PRO A 1 147 ? 24.375 -10.094 -9.375 1 83.19 147 PRO A N 1
ATOM 1158 C CA . PRO A 1 147 ? 23.969 -9.156 -8.336 1 83.19 147 PRO A CA 1
ATOM 1159 C C . PRO A 1 147 ? 22.719 -8.344 -8.734 1 83.19 147 PRO A C 1
ATOM 1161 O O . PRO A 1 147 ? 22.531 -8.031 -9.914 1 83.19 147 PRO A O 1
ATOM 1164 N N . ILE A 1 148 ? 21.969 -8.086 -7.77 1 84 148 ILE A N 1
ATOM 1165 C CA . ILE A 1 148 ? 20.766 -7.289 -7.941 1 84 148 ILE A CA 1
ATOM 1166 C C . ILE A 1 148 ? 21 -5.875 -7.414 1 84 148 ILE A C 1
ATOM 1168 O O . ILE A 1 148 ? 21.516 -5.695 -6.309 1 84 148 ILE A O 1
ATOM 1172 N N . GLN A 1 149 ? 20.719 -4.949 -8.219 1 86.19 149 GLN A N 1
ATOM 1173 C CA . GLN A 1 149 ? 20.828 -3.559 -7.785 1 86.19 149 GLN A CA 1
ATOM 1174 C C . GLN A 1 149 ? 19.453 -2.953 -7.527 1 86.19 149 GLN A C 1
ATOM 1176 O O . GLN A 1 149 ? 18.594 -2.943 -8.422 1 86.19 149 GLN A O 1
ATOM 1181 N N . LEU A 1 150 ? 19.281 -2.521 -6.367 1 86.75 150 LEU A N 1
ATOM 1182 C CA . LEU A 1 150 ? 18.078 -1.813 -5.984 1 86.75 150 LEU A CA 1
ATOM 1183 C C . LEU A 1 150 ? 18.328 -0.317 -5.848 1 86.75 150 LEU A C 1
ATOM 1185 O O . LEU A 1 150 ? 19.172 0.1 -5.047 1 86.75 150 LEU A O 1
ATOM 1189 N N . SER A 1 151 ? 17.609 0.471 -6.602 1 89.62 151 SER A N 1
ATOM 1190 C CA . SER A 1 151 ? 17.922 1.899 -6.59 1 89.62 151 SER A CA 1
ATOM 1191 C C . SER A 1 151 ? 16.656 2.727 -6.371 1 89.62 151 SER A C 1
ATOM 1193 O O . SER A 1 151 ? 15.555 2.305 -6.742 1 89.62 151 SER A O 1
ATOM 1195 N N . ILE A 1 152 ? 16.859 3.859 -5.855 1 88.75 152 ILE A N 1
ATOM 1196 C CA . ILE A 1 152 ? 15.789 4.828 -5.652 1 88.75 152 ILE A CA 1
ATOM 1197 C C . ILE A 1 152 ? 15.188 5.227 -7 1 88.75 152 ILE A C 1
ATOM 1199 O O . ILE A 1 152 ? 13.969 5.363 -7.125 1 88.75 152 ILE A O 1
ATOM 1203 N N . VAL A 1 153 ? 15.977 5.359 -7.949 1 85.81 153 VAL A N 1
ATOM 1204 C CA . VAL A 1 153 ? 15.523 5.789 -9.273 1 85.81 153 VAL A CA 1
ATOM 1205 C C . VAL A 1 153 ? 14.516 4.781 -9.82 1 85.81 153 VAL A C 1
ATOM 1207 O O . VAL A 1 153 ? 13.438 5.164 -10.281 1 85.81 153 VAL A O 1
ATOM 1210 N N . GLU A 1 154 ? 14.852 3.551 -9.695 1 84.31 154 GLU A N 1
ATOM 1211 C CA . GLU A 1 154 ? 13.961 2.506 -10.188 1 84.31 154 GLU A CA 1
ATOM 1212 C C . GLU A 1 154 ? 12.672 2.451 -9.367 1 84.31 154 GLU A C 1
ATOM 1214 O O . GLU A 1 154 ? 11.602 2.178 -9.906 1 84.31 154 GLU A O 1
ATOM 1219 N N . THR A 1 155 ? 12.828 2.729 -8.102 1 85.38 155 THR A N 1
ATOM 1220 C CA . THR A 1 155 ? 11.68 2.693 -7.207 1 85.38 155 THR A CA 1
ATOM 1221 C C . THR A 1 155 ? 10.703 3.816 -7.531 1 85.38 155 THR A C 1
ATOM 1223 O O . THR A 1 155 ? 9.492 3.598 -7.574 1 85.38 155 THR A O 1
ATOM 1226 N N . ILE A 1 156 ? 11.172 4.91 -7.793 1 83.44 156 ILE A N 1
ATOM 1227 C CA . ILE A 1 156 ? 10.344 6.07 -8.094 1 83.44 156 ILE A CA 1
ATOM 1228 C C . ILE A 1 156 ? 9.664 5.883 -9.445 1 83.44 156 ILE A C 1
ATOM 1230 O O . ILE A 1 156 ? 8.508 6.273 -9.625 1 83.44 156 ILE A O 1
ATOM 1234 N N . ASP A 1 157 ? 10.328 5.266 -10.312 1 78.12 157 ASP A N 1
ATOM 1235 C CA . ASP A 1 157 ? 9.812 5.105 -11.672 1 78.12 157 ASP A CA 1
ATOM 1236 C C . ASP A 1 157 ? 8.828 3.936 -11.75 1 78.12 157 ASP A C 1
ATOM 1238 O O . ASP A 1 157 ? 8.188 3.725 -12.781 1 78.12 157 ASP A O 1
ATOM 1242 N N . SER A 1 158 ? 8.797 3.293 -10.641 1 75.69 158 SER A N 1
ATOM 1243 C CA . SER A 1 158 ? 7.906 2.137 -10.656 1 75.69 158 SER A CA 1
ATOM 1244 C C . SER A 1 158 ? 6.445 2.559 -10.523 1 75.69 158 SER A C 1
ATOM 1246 O O . SER A 1 158 ? 6.129 3.477 -9.766 1 75.69 158 SER A O 1
ATOM 1248 N N . SER A 1 159 ? 5.598 2.256 -11.438 1 71.06 159 SER A N 1
ATOM 1249 C CA . SER A 1 159 ? 4.152 2.463 -11.375 1 71.06 159 SER A CA 1
ATOM 1250 C C . SER A 1 159 ? 3.396 1.17 -11.656 1 71.06 159 SER A C 1
ATOM 1252 O O . SER A 1 159 ? 3.953 0.23 -12.227 1 71.06 159 SER A O 1
ATOM 1254 N N . TYR A 1 160 ? 2.246 1.133 -11.148 1 73.06 160 TYR A N 1
ATOM 1255 C CA . TYR A 1 160 ? 1.428 -0.047 -11.398 1 73.06 160 TYR A CA 1
ATOM 1256 C C . TYR A 1 160 ? 1.186 -0.234 -12.891 1 73.06 160 TYR A C 1
ATOM 1258 O O . TYR A 1 160 ? 1.174 -1.362 -13.391 1 73.06 160 TYR A O 1
ATOM 1266 N N . ILE A 1 161 ? 1.087 0.875 -13.492 1 66.88 161 ILE A N 1
ATOM 1267 C CA . ILE A 1 161 ? 0.853 0.821 -14.93 1 66.88 161 ILE A CA 1
ATOM 1268 C C . ILE A 1 161 ? 2.07 0.219 -15.633 1 66.88 161 ILE A C 1
ATOM 1270 O O . ILE A 1 161 ? 1.93 -0.641 -16.5 1 66.88 161 ILE A O 1
ATOM 1274 N N . ASN A 1 162 ? 3.223 0.667 -15.25 1 72.38 162 ASN A N 1
ATOM 1275 C CA . ASN A 1 162 ? 4.449 0.126 -15.836 1 72.38 162 ASN A CA 1
ATOM 1276 C C . ASN A 1 162 ? 4.613 -1.356 -15.508 1 72.38 162 ASN A C 1
ATOM 1278 O O . ASN A 1 162 ? 5.07 -2.131 -16.359 1 72.38 162 ASN A O 1
ATOM 1282 N N . PHE A 1 163 ? 4.148 -1.651 -14.398 1 75.62 163 PHE A N 1
ATOM 1283 C CA . PHE A 1 163 ? 4.223 -3.033 -13.938 1 75.62 163 PHE A CA 1
ATOM 1284 C C . PHE A 1 163 ? 3.414 -3.951 -14.844 1 75.62 163 PHE A C 1
ATOM 1286 O O . PHE A 1 163 ? 3.881 -5.027 -15.219 1 75.62 163 PHE A O 1
ATOM 1293 N N . LEU A 1 164 ? 2.26 -3.461 -15.172 1 75.06 164 LEU A N 1
ATOM 1294 C CA . LEU A 1 164 ? 1.363 -4.285 -15.977 1 75.06 164 LEU A CA 1
ATOM 1295 C C . LEU A 1 164 ? 1.854 -4.379 -17.422 1 75.06 164 LEU A C 1
ATOM 1297 O O . LEU A 1 164 ? 1.521 -5.324 -18.141 1 75.06 164 LEU A O 1
ATOM 1301 N N . ASN A 1 165 ? 2.629 -3.408 -17.844 1 71.31 165 ASN A N 1
ATOM 1302 C CA . ASN A 1 165 ? 3.062 -3.352 -19.234 1 71.31 165 ASN A CA 1
ATOM 1303 C C . ASN A 1 165 ? 4.332 -4.168 -19.469 1 71.31 165 ASN A C 1
ATOM 1305 O O . ASN A 1 165 ? 4.68 -4.477 -20.609 1 71.31 165 ASN A O 1
ATOM 1309 N N . GLU A 1 166 ? 5.047 -4.359 -18.484 1 68.25 166 GLU A N 1
ATOM 1310 C CA . GLU A 1 166 ? 6.312 -5.062 -18.688 1 68.25 166 GLU A CA 1
ATOM 1311 C C . GLU A 1 166 ? 6.082 -6.504 -19.125 1 68.25 166 GLU A C 1
ATOM 1313 O O . GLU A 1 166 ? 5.145 -6.789 -19.875 1 68.25 166 GLU A O 1
ATOM 1318 N N . SER A 1 167 ? 6.766 -7.469 -18.453 1 67.31 167 SER A N 1
ATOM 1319 C CA . SER A 1 167 ? 6.68 -8.891 -18.781 1 67.31 167 SER A CA 1
ATOM 1320 C C . SER A 1 167 ? 5.465 -9.539 -18.125 1 67.31 167 SER A C 1
ATOM 1322 O O . SER A 1 167 ? 5.293 -9.438 -16.906 1 67.31 167 SER A O 1
ATOM 1324 N N . GLU A 1 168 ? 4.656 -10.078 -19.062 1 80.25 168 GLU A N 1
ATOM 1325 C CA . GLU A 1 168 ? 3.441 -10.734 -18.578 1 80.25 168 GLU A CA 1
ATOM 1326 C C . GLU A 1 168 ? 3.766 -11.82 -17.562 1 80.25 168 GLU A C 1
ATOM 1328 O O . GLU A 1 168 ? 3.166 -11.875 -16.484 1 80.25 168 GLU A O 1
ATOM 1333 N N . TYR A 1 169 ? 4.766 -12.625 -17.906 1 83.38 169 TYR A N 1
ATOM 1334 C CA . TYR A 1 169 ? 5.113 -13.742 -17.031 1 83.38 169 TYR A CA 1
ATOM 1335 C C . TYR A 1 169 ? 5.711 -13.242 -15.719 1 83.38 169 TYR A C 1
ATOM 1337 O O . TYR A 1 169 ? 5.375 -13.75 -14.648 1 83.38 169 TYR A O 1
ATOM 1345 N N . GLY A 1 170 ? 6.516 -12.242 -15.898 1 86.25 170 GLY A N 1
ATOM 1346 C CA . GLY A 1 170 ? 7.141 -11.688 -14.711 1 86.25 170 GLY A CA 1
ATOM 1347 C C . GLY A 1 170 ? 6.145 -11.062 -13.758 1 86.25 170 GLY A C 1
ATOM 1348 O O . GLY A 1 170 ? 6.238 -11.25 -12.539 1 86.25 170 GLY A O 1
ATOM 1349 N N . ALA A 1 171 ? 5.203 -10.422 -14.359 1 89.75 171 ALA A N 1
ATOM 1350 C CA . ALA A 1 171 ? 4.184 -9.773 -13.531 1 89.75 171 ALA A CA 1
ATOM 1351 C C . ALA A 1 171 ? 3.33 -10.805 -12.805 1 89.75 171 ALA A C 1
ATOM 1353 O O . ALA A 1 171 ? 3.033 -10.648 -11.617 1 89.75 171 ALA A O 1
ATOM 1354 N N . ILE A 1 172 ? 2.99 -11.852 -13.539 1 93.75 172 ILE A N 1
ATOM 1355 C CA . ILE A 1 172 ? 2.16 -12.898 -12.953 1 93.75 172 ILE A CA 1
ATOM 1356 C C . ILE A 1 172 ? 2.889 -13.539 -11.773 1 93.75 172 ILE A C 1
ATOM 1358 O O . ILE A 1 172 ? 2.326 -13.664 -10.688 1 93.75 172 ILE A O 1
ATOM 1362 N N . LEU A 1 173 ? 4.117 -13.891 -11.961 1 94 173 LEU A N 1
ATOM 1363 C CA . LEU A 1 173 ? 4.891 -14.547 -10.906 1 94 173 LEU A CA 1
ATOM 1364 C C . LEU A 1 173 ? 5.125 -13.594 -9.742 1 94 173 LEU A C 1
ATOM 1366 O O . LEU A 1 173 ? 5.102 -14.008 -8.578 1 94 173 LEU A O 1
ATOM 1370 N N . ALA A 1 174 ? 5.371 -12.375 -10.094 1 93.81 174 ALA A N 1
ATOM 1371 C CA . ALA A 1 174 ? 5.562 -11.375 -9.039 1 93.81 174 ALA A CA 1
ATOM 1372 C C . ALA A 1 174 ? 4.316 -11.266 -8.164 1 93.81 174 ALA A C 1
ATOM 1374 O O . ALA A 1 174 ? 4.418 -11.242 -6.934 1 93.81 174 ALA A O 1
ATOM 1375 N N . LEU A 1 175 ? 3.195 -11.203 -8.828 1 95.12 175 LEU A N 1
ATOM 1376 C CA . LEU A 1 175 ? 1.949 -11.062 -8.086 1 95.12 175 LEU A CA 1
ATOM 1377 C C . LEU A 1 175 ? 1.677 -12.305 -7.242 1 95.12 175 LEU A C 1
ATOM 1379 O O . LEU A 1 175 ? 1.284 -12.195 -6.078 1 95.12 175 LEU A O 1
ATOM 1383 N N . LYS A 1 176 ? 1.891 -13.406 -7.77 1 95.12 176 LYS A N 1
ATOM 1384 C CA . LYS A 1 176 ? 1.693 -14.641 -7.02 1 95.12 176 LYS A CA 1
ATOM 1385 C C . LYS A 1 176 ? 2.668 -14.734 -5.848 1 95.12 176 LYS A C 1
ATOM 1387 O O . LYS A 1 176 ? 2.295 -15.172 -4.758 1 95.12 176 LYS A O 1
ATOM 1392 N N . SER A 1 177 ? 3.859 -14.281 -6.074 1 94.44 177 SER A N 1
ATOM 1393 C CA . SER A 1 177 ? 4.895 -14.367 -5.051 1 94.44 177 SER A CA 1
ATOM 1394 C C . SER A 1 177 ? 4.629 -13.398 -3.906 1 94.44 177 SER A C 1
ATOM 1396 O O . SER A 1 177 ? 5.066 -13.633 -2.777 1 94.44 177 SER A O 1
ATOM 1398 N N . THR A 1 178 ? 3.98 -12.32 -4.191 1 93.62 178 THR A N 1
ATOM 1399 C CA . THR A 1 178 ? 3.756 -11.312 -3.162 1 93.62 178 THR A CA 1
ATOM 1400 C C . THR A 1 178 ? 2.389 -11.5 -2.51 1 93.62 178 THR A C 1
ATOM 1402 O O . THR A 1 178 ? 2.027 -10.758 -1.593 1 93.62 178 THR A O 1
ATOM 1405 N N . SER A 1 179 ? 1.6 -12.398 -2.992 1 92.12 179 SER A N 1
ATOM 1406 C CA . SER A 1 179 ? 0.281 -12.656 -2.422 1 92.12 179 SER A CA 1
ATOM 1407 C C . SER A 1 179 ? 0.388 -13.344 -1.065 1 92.12 179 SER A C 1
ATOM 1409 O O . SER A 1 179 ? 1.158 -14.289 -0.905 1 92.12 179 SER A O 1
ATOM 1411 N N . THR A 1 180 ? -0.319 -12.828 -0.155 1 87.19 180 THR A N 1
ATOM 1412 C CA . THR A 1 180 ? -0.33 -13.422 1.177 1 87.19 180 THR A CA 1
ATOM 1413 C C . THR A 1 180 ? -1.518 -14.367 1.336 1 87.19 180 THR A C 1
ATOM 1415 O O . THR A 1 180 ? -1.54 -15.195 2.248 1 87.19 180 THR A O 1
ATOM 1418 N N . MET A 1 181 ? -2.533 -14.18 0.438 1 85.94 181 MET A N 1
ATOM 1419 C CA . MET A 1 181 ? -3.74 -15 0.476 1 85.94 181 MET A CA 1
ATOM 1420 C C . MET A 1 181 ? -3.967 -15.695 -0.862 1 85.94 181 MET A C 1
ATOM 1422 O O . MET A 1 181 ? -3.947 -15.047 -1.912 1 85.94 181 MET A O 1
ATOM 1426 N N . GLU A 1 182 ? -4.07 -16.969 -0.743 1 90.38 182 GLU A N 1
ATOM 1427 C CA . GLU A 1 182 ? -4.488 -17.766 -1.891 1 90.38 182 GLU A CA 1
ATOM 1428 C C . GLU A 1 182 ? -5.707 -18.625 -1.557 1 90.38 182 GLU A C 1
ATOM 1430 O O . GLU A 1 182 ? -5.695 -19.375 -0.587 1 90.38 182 GLU A O 1
ATOM 1435 N N . ARG A 1 183 ? -6.762 -18.422 -2.33 1 91.19 183 ARG A N 1
ATOM 1436 C CA . ARG A 1 183 ? -7.98 -19.172 -2.055 1 91.19 183 ARG A CA 1
ATOM 1437 C C . ARG A 1 183 ? -8.594 -19.719 -3.344 1 91.19 183 ARG A C 1
ATOM 1439 O O . ARG A 1 183 ? -8.633 -19.016 -4.359 1 91.19 183 ARG A O 1
ATOM 1446 N N . ILE A 1 184 ? -8.992 -20.922 -3.264 1 92.56 184 ILE A N 1
ATOM 1447 C CA . ILE A 1 184 ? -9.719 -21.5 -4.383 1 92.56 184 ILE A CA 1
ATOM 1448 C C . ILE A 1 184 ? -11.227 -21.344 -4.156 1 92.56 184 ILE A C 1
ATOM 1450 O O . ILE A 1 184 ? -11.734 -21.672 -3.076 1 92.56 184 ILE A O 1
ATOM 1454 N N . VAL A 1 185 ? -11.859 -20.891 -5.086 1 92.62 185 VAL A N 1
ATOM 1455 C CA . VAL A 1 185 ? -13.289 -20.625 -5.027 1 92.62 185 VAL A CA 1
ATOM 1456 C C . VAL A 1 185 ? -14 -21.406 -6.137 1 92.62 185 VAL A C 1
ATOM 1458 O O . VAL A 1 185 ? -13.562 -21.391 -7.289 1 92.62 185 VAL A O 1
ATOM 1461 N N . ASN A 1 186 ? -15.039 -22.031 -5.73 1 92.12 186 ASN A N 1
ATOM 1462 C CA . ASN A 1 186 ? -15.891 -22.703 -6.703 1 92.12 186 ASN A CA 1
ATOM 1463 C C . ASN A 1 186 ? -17.109 -21.844 -7.059 1 92.12 186 ASN A C 1
ATOM 1465 O O . ASN A 1 186 ? -17.828 -21.391 -6.176 1 92.12 186 ASN A O 1
ATOM 1469 N N . VAL A 1 187 ? -17.25 -21.609 -8.328 1 89.94 187 VAL A N 1
ATOM 1470 C CA . VAL A 1 187 ? -18.391 -20.844 -8.836 1 89.94 187 VAL A CA 1
ATOM 1471 C C . VAL A 1 187 ? -19.312 -21.766 -9.625 1 89.94 187 VAL A C 1
ATOM 1473 O O . VAL A 1 187 ? -18.922 -22.344 -10.633 1 89.94 187 VAL A O 1
ATOM 1476 N N . GLN A 1 188 ? -20.531 -21.875 -9.195 1 88.25 188 GLN A N 1
ATOM 1477 C CA . GLN A 1 188 ? -21.516 -22.703 -9.898 1 88.25 188 GLN A CA 1
ATOM 1478 C C . GLN A 1 188 ? -22.391 -21.844 -10.828 1 88.25 188 GLN A C 1
ATOM 1480 O O . GLN A 1 188 ? -22.828 -20.75 -10.453 1 88.25 188 GLN A O 1
ATOM 1485 N N . PHE A 1 189 ? -22.594 -22.406 -12.023 1 82.69 189 PHE A N 1
ATOM 1486 C CA . PHE A 1 189 ? -23.422 -21.703 -12.992 1 82.69 189 PHE A CA 1
ATOM 1487 C C . PHE A 1 189 ? -24.859 -22.219 -12.961 1 82.69 189 PHE A C 1
ATOM 1489 O O . PHE A 1 189 ? -25.094 -23.422 -12.836 1 82.69 189 PHE A O 1
ATOM 1496 N N . SER A 1 190 ? -25.844 -21.531 -12.391 1 72 190 SER A N 1
ATOM 1497 C CA . SER A 1 190 ? -27.219 -22.016 -12.383 1 72 190 SER A CA 1
ATOM 1498 C C . SER A 1 190 ? -27.75 -22.203 -13.805 1 72 190 SER A C 1
ATOM 1500 O O . SER A 1 190 ? -27.391 -21.453 -14.711 1 72 190 SER A O 1
ATOM 1502 N N . ARG A 1 191 ? -28.438 -23.422 -14.086 1 60.72 191 ARG A N 1
ATOM 1503 C CA . ARG A 1 191 ? -29.109 -23.75 -15.344 1 60.72 191 ARG A CA 1
ATOM 1504 C C . ARG A 1 191 ? -30.094 -22.656 -15.734 1 60.72 191 ARG A C 1
ATOM 1506 O O . ARG A 1 191 ? -30.344 -22.422 -16.922 1 60.72 191 ARG A O 1
ATOM 1513 N N . ASP A 1 192 ? -30.828 -22.172 -14.836 1 55.72 192 ASP A N 1
ATOM 1514 C CA . ASP A 1 192 ? -31.797 -21.125 -15.172 1 55.72 192 ASP A CA 1
ATOM 1515 C C . ASP A 1 192 ? -31.094 -19.922 -15.82 1 55.72 192 ASP A C 1
ATOM 1517 O O . ASP A 1 192 ? -31.719 -19.141 -16.531 1 55.72 192 ASP A O 1
ATOM 1521 N N . ASP A 1 193 ? -29.953 -19.844 -15.531 1 51.41 193 ASP A N 1
ATOM 1522 C CA . ASP A 1 193 ? -29.156 -18.812 -16.188 1 51.41 193 ASP A CA 1
ATOM 1523 C C . ASP A 1 193 ? -28.922 -19.156 -17.656 1 51.41 193 ASP A C 1
ATOM 1525 O O . ASP A 1 193 ? -28.562 -18.281 -18.453 1 51.41 193 ASP A O 1
ATOM 1529 N N . GLN A 1 194 ? -29.062 -20.5 -17.906 1 46.69 194 GLN A N 1
ATOM 1530 C CA . GLN A 1 194 ? -29.047 -21.047 -19.25 1 46.69 194 GLN A CA 1
ATOM 1531 C C . GLN A 1 194 ? -30.344 -20.75 -19.984 1 46.69 194 GLN A C 1
ATOM 1533 O O . GLN A 1 194 ? -30.391 -20.766 -21.219 1 46.69 194 GLN A O 1
ATOM 1538 N N . ASP A 1 195 ? -31.469 -20.844 -19.234 1 45.72 195 ASP A N 1
ATOM 1539 C CA . ASP A 1 195 ? -32.719 -20.781 -19.969 1 45.72 195 ASP A CA 1
ATOM 1540 C C . ASP A 1 195 ? -32.844 -19.484 -20.75 1 45.72 195 ASP A C 1
ATOM 1542 O O . ASP A 1 195 ? -33.719 -19.359 -21.625 1 45.72 195 ASP A O 1
ATOM 1546 N N . ASP A 1 196 ? -32.5 -18.406 -20.172 1 42.69 196 ASP A N 1
ATOM 1547 C CA . ASP A 1 196 ? -32.812 -17.281 -21.031 1 42.69 196 ASP A CA 1
ATOM 1548 C C . ASP A 1 196 ? -32.125 -17.391 -22.375 1 42.69 196 ASP A C 1
ATOM 1550 O O . ASP A 1 196 ? -32.312 -16.547 -23.266 1 42.69 196 ASP A O 1
ATOM 1554 N N . GLN A 1 197 ? -30.891 -18.062 -22.516 1 40.97 197 GLN A N 1
ATOM 1555 C CA . GLN A 1 197 ? -30.453 -18.266 -23.891 1 40.97 197 GLN A CA 1
ATOM 1556 C C . GLN A 1 197 ? -31.031 -19.547 -24.484 1 40.97 197 GLN A C 1
ATOM 1558 O O . GLN A 1 197 ? -30.469 -20.625 -24.312 1 40.97 197 GLN A O 1
ATOM 1563 N N . ASP A 1 198 ? -32.188 -19.859 -24.438 1 38.25 198 ASP A N 1
ATOM 1564 C CA . ASP A 1 198 ? -32.812 -20.938 -25.219 1 38.25 198 ASP A CA 1
ATOM 1565 C C . ASP A 1 198 ? -32.156 -21.031 -26.594 1 38.25 198 ASP A C 1
ATOM 1567 O O . ASP A 1 198 ? -32.594 -21.812 -27.438 1 38.25 198 ASP A O 1
ATOM 1571 N N . ASP A 1 199 ? -32.031 -19.969 -27.422 1 38.75 199 ASP A N 1
ATOM 1572 C CA . ASP A 1 199 ? -31.859 -20.406 -28.797 1 38.75 199 ASP A CA 1
ATOM 1573 C C . ASP A 1 199 ? -30.781 -21.484 -28.906 1 38.75 199 ASP A C 1
ATOM 1575 O O . ASP A 1 199 ? -30.031 -21.703 -27.969 1 38.75 199 ASP A O 1
ATOM 1579 N N . GLN A 1 200 ? -30.078 -21.625 -30.281 1 36.56 200 GLN A N 1
ATOM 1580 C CA . GLN A 1 200 ? -29.531 -22.719 -31.078 1 36.56 200 GLN A CA 1
ATOM 1581 C C . GLN A 1 200 ? -28.438 -23.469 -30.312 1 36.56 200 GLN A C 1
ATOM 1583 O O . GLN A 1 200 ? -28.5 -24.688 -30.172 1 36.56 200 GLN A O 1
ATOM 1588 N N . ASP A 1 201 ? -27.094 -23.391 -30.969 1 37.06 201 ASP A N 1
ATOM 1589 C CA . ASP A 1 201 ? -26.047 -24.406 -31.109 1 37.06 201 ASP A CA 1
ATOM 1590 C C . ASP A 1 201 ? -25.422 -24.734 -29.766 1 37.06 201 ASP A C 1
ATOM 1592 O O . ASP A 1 201 ? -24.953 -23.828 -29.047 1 37.06 201 ASP A O 1
ATOM 1596 N N . ASP A 1 202 ? -25.703 -25.844 -29.094 1 39.5 202 ASP A N 1
ATOM 1597 C CA . ASP A 1 202 ? -25.328 -26.656 -27.953 1 39.5 202 ASP A CA 1
ATOM 1598 C C . ASP A 1 202 ? -23.859 -26.422 -27.562 1 39.5 202 ASP A C 1
ATOM 1600 O O . ASP A 1 202 ? -23.469 -26.688 -26.422 1 39.5 202 ASP A O 1
ATOM 1604 N N . GLN A 1 203 ? -23.016 -26.75 -28.516 1 40.38 203 GLN A N 1
ATOM 1605 C CA . GLN A 1 203 ? -21.578 -26.953 -28.359 1 40.38 203 GLN A CA 1
ATOM 1606 C C . GLN A 1 203 ? -20.922 -25.734 -27.703 1 40.38 203 GLN A C 1
ATOM 1608 O O . GLN A 1 203 ? -19.812 -25.844 -27.172 1 40.38 203 GLN A O 1
ATOM 1613 N N . ASP A 1 204 ? -21.375 -24.469 -28.031 1 40.56 204 ASP A N 1
ATOM 1614 C CA . ASP A 1 204 ? -20.641 -23.234 -27.766 1 40.56 204 ASP A CA 1
ATOM 1615 C C . ASP A 1 204 ? -20.922 -22.734 -26.359 1 40.56 204 ASP A C 1
ATOM 1617 O O . ASP A 1 204 ? -20.641 -21.562 -26.047 1 40.56 204 ASP A O 1
ATOM 1621 N N . ASP A 1 205 ? -21.672 -23.375 -25.594 1 45.72 205 ASP A N 1
ATOM 1622 C CA . ASP A 1 205 ? -22.172 -23.031 -24.266 1 45.72 205 ASP A CA 1
ATOM 1623 C C . ASP A 1 205 ? -21.031 -22.891 -23.266 1 45.72 205 ASP A C 1
ATOM 1625 O O . ASP A 1 205 ? -21.156 -22.156 -22.281 1 45.72 205 ASP A O 1
ATOM 1629 N N . GLN A 1 206 ? -20.203 -24.016 -23.203 1 47.25 206 GLN A N 1
ATOM 1630 C CA . GLN A 1 206 ? -19.031 -23.859 -22.359 1 47.25 206 GLN A CA 1
ATOM 1631 C C . GLN A 1 206 ? -18.438 -22.469 -22.484 1 47.25 206 GLN A C 1
ATOM 1633 O O . GLN A 1 206 ? -17.953 -21.906 -21.484 1 47.25 206 GLN A O 1
ATOM 1638 N N . ASN A 1 207 ? -18.625 -21.984 -23.766 1 53 207 ASN A N 1
ATOM 1639 C CA . ASN A 1 207 ? -18.109 -20.672 -24.156 1 53 207 ASN A CA 1
ATOM 1640 C C . ASN A 1 207 ? -18.922 -19.547 -23.531 1 53 207 ASN A C 1
ATOM 1642 O O . ASN A 1 207 ? -18.391 -18.469 -23.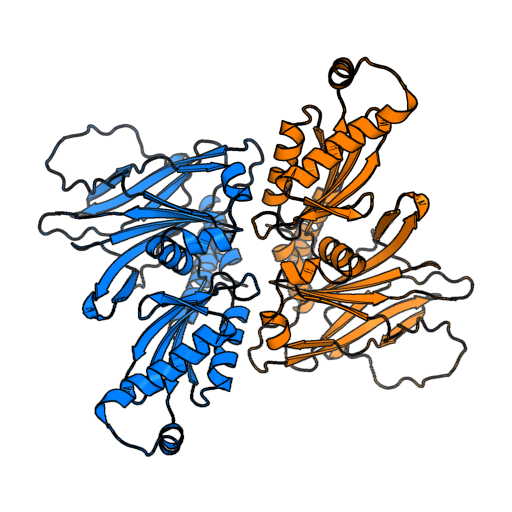266 1 53 207 ASN A O 1
ATOM 1646 N N . GLY A 1 208 ? -20.219 -19.969 -23.141 1 57.12 208 GLY A N 1
ATOM 1647 C CA . GLY A 1 208 ? -21.078 -18.891 -22.656 1 57.12 208 GLY A CA 1
ATOM 1648 C C . GLY A 1 208 ? -20.75 -18.469 -21.234 1 57.12 208 GLY A C 1
ATOM 1649 O O . GLY A 1 208 ? -20.641 -17.281 -20.938 1 57.12 208 GLY A O 1
ATOM 1650 N N . PHE A 1 209 ? -20.656 -19.547 -20.422 1 56.41 209 PHE A N 1
ATOM 1651 C CA . PHE A 1 209 ? -20.438 -19.234 -19 1 56.41 209 PHE A CA 1
ATOM 1652 C C . PHE A 1 209 ? -19.031 -18.719 -18.766 1 56.41 209 PHE A C 1
ATOM 1654 O O . PHE A 1 209 ? -18.812 -17.812 -17.969 1 56.41 209 PHE A O 1
ATOM 1661 N N . GLY A 1 210 ? -18.109 -19.453 -19.484 1 64.62 210 GLY A N 1
ATOM 1662 C CA . GLY A 1 210 ? -16.781 -18.891 -19.453 1 64.62 210 GLY A CA 1
ATOM 1663 C C . GLY A 1 210 ? -16.734 -17.438 -19.906 1 64.62 210 GLY A C 1
ATOM 1664 O O . GLY A 1 210 ? -16.016 -16.625 -19.344 1 64.62 210 GLY A O 1
ATOM 1665 N N . ASP A 1 211 ? -17.719 -17.219 -20.672 1 77.75 211 ASP A N 1
ATOM 1666 C CA . ASP A 1 211 ? -17.812 -15.867 -21.203 1 77.75 211 ASP A CA 1
ATOM 1667 C C . ASP A 1 211 ? -18.391 -14.906 -20.172 1 77.75 211 ASP A C 1
ATOM 1669 O O . ASP A 1 211 ? -17.953 -13.758 -20.062 1 77.75 211 ASP A O 1
ATOM 1673 N N . LYS A 1 212 ? -19.359 -15.523 -19.391 1 81.19 212 LYS A N 1
ATOM 1674 C CA . LYS A 1 212 ? -19.953 -14.68 -18.359 1 81.19 212 LYS A CA 1
ATOM 1675 C C . LYS A 1 212 ? -18.922 -14.312 -17.281 1 81.19 212 LYS A C 1
ATOM 1677 O O . LYS A 1 212 ? -18.859 -13.156 -16.844 1 81.19 212 LYS A O 1
ATOM 1682 N N . LEU A 1 213 ? -18.25 -15.352 -16.875 1 86.75 213 LEU A N 1
ATOM 1683 C CA . LEU A 1 213 ? -17.203 -15.117 -15.891 1 86.75 213 LEU A CA 1
ATOM 1684 C C . LEU A 1 213 ? -16.156 -14.156 -16.438 1 86.75 213 LEU A C 1
ATOM 1686 O O . LEU A 1 213 ? -15.742 -13.227 -15.742 1 86.75 213 LEU A O 1
ATOM 1690 N N . ASP A 1 214 ? -15.805 -14.375 -17.641 1 87.94 214 ASP A N 1
ATOM 1691 C CA . ASP A 1 214 ? -14.836 -13.508 -18.297 1 87.94 214 ASP A CA 1
ATOM 1692 C C . ASP A 1 214 ? -15.352 -12.07 -18.375 1 87.94 214 ASP A C 1
ATOM 1694 O O . ASP A 1 214 ? -14.609 -11.125 -18.109 1 87.94 214 ASP A O 1
ATOM 1698 N N . ARG A 1 215 ? -16.547 -11.93 -18.688 1 87.19 215 ARG A N 1
ATOM 1699 C CA . ARG A 1 215 ? -17.156 -10.602 -18.812 1 87.19 215 ARG A CA 1
ATOM 1700 C C . ARG A 1 215 ? -17.219 -9.914 -17.453 1 87.19 215 ARG A C 1
ATOM 1702 O O . ARG A 1 215 ? -16.953 -8.719 -17.344 1 87.19 215 ARG A O 1
ATOM 1709 N N . LEU A 1 216 ? -17.594 -10.672 -16.5 1 87 216 LEU A N 1
ATOM 1710 C CA . LEU A 1 216 ? -17.672 -10.102 -15.156 1 87 216 LEU A CA 1
ATOM 1711 C C . LEU A 1 216 ? -16.312 -9.57 -14.711 1 87 216 LEU A C 1
ATOM 1713 O O . LEU A 1 216 ? -16.203 -8.445 -14.234 1 87 216 LEU A O 1
ATOM 1717 N N . LEU A 1 217 ? -15.336 -10.398 -14.859 1 88.81 217 LEU A N 1
ATOM 1718 C CA . LEU A 1 217 ? -14.008 -10.039 -14.383 1 88.81 217 LEU A CA 1
ATOM 1719 C C . LEU A 1 217 ? -13.438 -8.883 -15.195 1 88.81 217 LEU A C 1
ATOM 1721 O O . LEU A 1 217 ? -12.852 -7.953 -14.633 1 88.81 217 LEU A O 1
ATOM 1725 N N . THR A 1 218 ? -13.672 -8.781 -16.406 1 88.31 218 THR A N 1
ATOM 1726 C CA . THR A 1 218 ? -13.047 -7.789 -17.281 1 88.31 218 THR A CA 1
ATOM 1727 C C . THR A 1 218 ? -13.844 -6.488 -17.266 1 88.31 218 THR A C 1
ATOM 1729 O O . THR A 1 218 ? -13.305 -5.418 -17.562 1 88.31 218 THR A O 1
ATOM 1732 N N . ALA A 1 219 ? -15.055 -6.52 -16.953 1 80.25 219 ALA A N 1
ATOM 1733 C CA . ALA A 1 219 ? -15.914 -5.336 -16.969 1 80.25 219 ALA A CA 1
ATOM 1734 C C . ALA A 1 219 ? -15.523 -4.375 -15.844 1 80.25 219 ALA A C 1
ATOM 1736 O O . ALA A 1 219 ? -15.57 -3.154 -16.031 1 80.25 219 ALA A O 1
ATOM 1737 N N . LYS A 1 220 ? -15.148 -4.898 -14.812 1 71.44 220 LYS A N 1
ATOM 1738 C CA . LYS A 1 220 ? -15.078 -4.023 -13.648 1 71.44 220 LYS A CA 1
ATOM 1739 C C . LYS A 1 220 ? -13.625 -3.756 -13.25 1 71.44 220 LYS A C 1
ATOM 1741 O O . LYS A 1 220 ? -13.203 -2.6 -13.18 1 71.44 220 LYS A O 1
ATOM 1746 N N . ILE A 1 221 ? -12.906 -4.785 -13.016 1 80.19 221 ILE A N 1
ATOM 1747 C CA . ILE A 1 221 ? -11.742 -4.531 -12.172 1 80.19 221 ILE A CA 1
ATOM 1748 C C . ILE A 1 221 ? -10.508 -5.191 -12.781 1 80.19 221 ILE A C 1
ATOM 1750 O O . ILE A 1 221 ? -9.383 -4.727 -12.578 1 80.19 221 ILE A O 1
ATOM 1754 N N . PHE A 1 222 ? -10.727 -6.238 -13.703 1 91 222 PHE A N 1
ATOM 1755 C CA . PHE A 1 222 ? -9.57 -7.031 -14.102 1 91 222 PHE A CA 1
ATOM 1756 C C . PHE A 1 222 ? -9.359 -6.957 -15.609 1 91 222 PHE A C 1
ATOM 1758 O O . PHE A 1 222 ? -10.281 -6.609 -16.359 1 91 222 PHE A O 1
ATOM 1765 N N . THR A 1 223 ? -8.18 -7.137 -16 1 90.12 223 THR A N 1
ATOM 1766 C CA . THR A 1 223 ? -7.812 -7.336 -17.406 1 90.12 223 THR A CA 1
ATOM 1767 C C . THR A 1 223 ? -7.277 -8.75 -17.625 1 90.12 223 THR A C 1
ATOM 1769 O O . THR A 1 223 ? -6.48 -9.25 -16.828 1 90.12 223 THR A O 1
ATOM 1772 N N . LYS A 1 224 ? -7.77 -9.359 -18.656 1 90.12 224 LYS A N 1
ATOM 1773 C CA . LYS A 1 224 ? -7.285 -10.688 -19.016 1 90.12 224 LYS A CA 1
ATOM 1774 C C . LYS A 1 224 ? -5.906 -10.617 -19.672 1 90.12 224 LYS A C 1
ATOM 1776 O O . LYS A 1 224 ? -5.742 -9.977 -20.703 1 90.12 224 LYS A O 1
ATOM 1781 N N . VAL A 1 225 ? -4.898 -11.242 -19.094 1 90.06 225 VAL A N 1
ATOM 1782 C CA . VAL A 1 225 ? -3.545 -11.164 -19.625 1 90.06 225 VAL A CA 1
ATOM 1783 C C . VAL A 1 225 ? -3.17 -12.492 -20.281 1 90.06 225 VAL A C 1
ATOM 1785 O O . VAL A 1 225 ? -2.291 -12.539 -21.156 1 90.06 225 VAL A O 1
ATOM 1788 N N . ARG A 1 226 ? -3.764 -13.586 -19.844 1 91.38 226 ARG A N 1
ATOM 1789 C CA . ARG A 1 226 ? -3.684 -14.914 -20.422 1 91.38 226 ARG A CA 1
ATOM 1790 C C . ARG A 1 226 ? -5.062 -15.57 -20.5 1 91.38 226 ARG A C 1
ATOM 1792 O O . ARG A 1 226 ? -6.035 -15.031 -19.969 1 91.38 226 ARG A O 1
ATOM 1799 N N . GLY A 1 227 ? -5.094 -16.641 -21.125 1 89.31 227 GLY A N 1
ATOM 1800 C CA . GLY A 1 227 ? -6.379 -17.297 -21.297 1 89.31 227 GLY A CA 1
ATOM 1801 C C . GLY A 1 227 ? -7.09 -17.562 -19.984 1 89.31 227 GLY A C 1
ATOM 1802 O O . GLY A 1 227 ? -8.32 -17.578 -19.922 1 89.31 227 GLY A O 1
ATOM 1803 N N . ASN A 1 228 ? -6.348 -17.781 -18.906 1 93.5 228 ASN A N 1
ATOM 1804 C CA . ASN A 1 228 ? -6.961 -18.141 -17.641 1 93.5 228 ASN A CA 1
ATOM 1805 C C . ASN A 1 228 ? -6.516 -17.219 -16.516 1 93.5 228 ASN A C 1
ATOM 1807 O O . ASN A 1 228 ? -6.742 -17.5 -15.344 1 93.5 228 ASN A O 1
ATOM 1811 N N . ILE A 1 229 ? -5.809 -16.141 -16.812 1 94.75 229 ILE A N 1
ATOM 1812 C CA . ILE A 1 229 ? -5.25 -15.289 -15.773 1 94.75 229 ILE A CA 1
ATOM 1813 C C . ILE A 1 229 ? -5.773 -13.867 -15.938 1 94.75 229 ILE A C 1
ATOM 1815 O O . ILE A 1 229 ? -5.707 -13.297 -17.031 1 94.75 229 ILE A O 1
ATOM 1819 N N . PHE A 1 230 ? -6.273 -13.297 -14.898 1 93.5 230 PHE A N 1
ATOM 1820 C CA . PHE A 1 230 ? -6.809 -11.938 -14.836 1 93.5 230 PHE A CA 1
ATOM 1821 C C . PHE A 1 230 ? -6.074 -11.117 -13.789 1 93.5 230 PHE A C 1
ATOM 1823 O O . PHE A 1 230 ? -5.941 -11.539 -12.641 1 93.5 230 PHE A O 1
ATOM 1830 N N . LEU A 1 231 ? -5.539 -9.945 -14.156 1 93.25 231 LEU A N 1
ATOM 1831 C CA . LEU A 1 231 ? -4.871 -9.023 -13.234 1 93.25 231 LEU A CA 1
ATOM 1832 C C . LEU A 1 231 ? -5.711 -7.773 -13.016 1 93.25 231 LEU A C 1
ATOM 1834 O O . LEU A 1 231 ? -6.352 -7.277 -13.945 1 93.25 231 LEU A O 1
ATOM 1838 N N . ALA A 1 232 ? -5.684 -7.258 -11.805 1 90.38 232 ALA A N 1
ATOM 1839 C CA . ALA A 1 232 ? -6.375 -6 -11.539 1 90.38 232 ALA A CA 1
ATOM 1840 C C . ALA A 1 232 ? -5.836 -4.879 -12.43 1 90.38 232 ALA A C 1
ATOM 1842 O O . ALA A 1 232 ? -4.625 -4.707 -12.547 1 90.38 232 ALA A O 1
ATOM 1843 N N . LYS A 1 233 ? -6.645 -4.164 -13.07 1 78.94 233 LYS A N 1
ATOM 1844 C CA . LYS A 1 233 ? -6.219 -3.232 -14.109 1 78.94 233 LYS A CA 1
ATOM 1845 C C . LYS A 1 233 ? -5.965 -1.843 -13.531 1 78.94 233 LYS A C 1
ATOM 1847 O O . LYS A 1 233 ? -5.164 -1.077 -14.07 1 78.94 233 LYS A O 1
ATOM 1852 N N . GLU A 1 234 ? -6.723 -1.454 -12.562 1 74.12 234 GLU A N 1
ATOM 1853 C CA . GLU A 1 234 ? -6.645 -0.071 -12.102 1 74.12 234 GLU A CA 1
ATOM 1854 C C . GLU A 1 234 ? -5.965 0.019 -10.742 1 74.12 234 GLU A C 1
ATOM 1856 O O . GLU A 1 234 ? -5.953 -0.952 -9.984 1 74.12 234 GLU A O 1
ATOM 1861 N N . HIS A 1 235 ? -5.344 1.158 -10.672 1 74 235 HIS A N 1
ATOM 1862 C CA . HIS A 1 235 ? -4.805 1.48 -9.352 1 74 235 HIS A CA 1
ATOM 1863 C C . HIS A 1 235 ? -5.926 1.666 -8.336 1 74 235 HIS A C 1
ATOM 1865 O O . HIS A 1 235 ? -6.848 2.453 -8.555 1 74 235 HIS A O 1
ATOM 1871 N N . GLY A 1 236 ? -5.988 0.856 -7.379 1 77.94 236 GLY A N 1
ATOM 1872 C CA . GLY A 1 236 ? -7.02 0.935 -6.355 1 77.94 236 GLY A CA 1
ATOM 1873 C C . GLY A 1 236 ? -6.871 -0.12 -5.277 1 77.94 236 GLY A C 1
ATOM 1874 O O . GLY A 1 236 ? -5.762 -0.582 -5 1 77.94 236 GLY A O 1
ATOM 1875 N N . SER A 1 237 ? -7.961 -0.403 -4.723 1 83 237 SER A N 1
ATOM 1876 C CA . SER A 1 237 ? -7.953 -1.276 -3.553 1 83 237 SER A CA 1
ATOM 1877 C C . SER A 1 237 ? -7.629 -2.715 -3.939 1 83 237 SER A C 1
ATOM 1879 O O . SER A 1 237 ? -7.203 -3.51 -3.096 1 83 237 SER A O 1
ATOM 1881 N N . LEU A 1 238 ? -7.77 -3.029 -5.191 1 89.44 238 LEU A N 1
ATOM 1882 C CA . LEU A 1 238 ? -7.52 -4.406 -5.605 1 89.44 238 LEU A CA 1
ATOM 1883 C C . LEU A 1 238 ? -6.211 -4.516 -6.379 1 89.44 238 LEU A C 1
ATOM 1885 O O . LEU A 1 238 ? -5.957 -5.527 -7.039 1 89.44 238 LEU A O 1
ATOM 1889 N N . MET A 1 239 ? -5.449 -3.482 -6.23 1 88.5 239 MET A N 1
ATOM 1890 C CA . MET A 1 239 ? -4.145 -3.496 -6.887 1 88.5 239 MET A CA 1
ATOM 1891 C C . MET A 1 239 ? -3.346 -4.73 -6.48 1 88.5 239 MET A C 1
ATOM 1893 O O . MET A 1 239 ? -3.34 -5.113 -5.309 1 88.5 239 MET A O 1
ATOM 1897 N N . TYR A 1 240 ? -2.684 -5.398 -7.5 1 90.62 240 TYR A N 1
ATOM 1898 C CA . TYR A 1 240 ? -1.781 -6.535 -7.352 1 90.62 240 TYR A CA 1
ATOM 1899 C C . TYR A 1 240 ? -2.559 -7.816 -7.078 1 90.62 240 TYR A C 1
ATOM 1901 O O . TYR A 1 240 ? -1.974 -8.836 -6.695 1 90.62 240 TYR A O 1
ATOM 1909 N N . CYS A 1 241 ? -3.875 -7.777 -7.176 1 93.69 241 CYS A N 1
ATOM 1910 C CA . CYS A 1 241 ? -4.645 -9.016 -7.102 1 93.69 241 CYS A CA 1
ATOM 1911 C C . CYS A 1 241 ? -4.641 -9.734 -8.445 1 93.69 241 CYS A C 1
ATOM 1913 O O . CYS A 1 241 ? -4.52 -9.109 -9.492 1 93.69 241 CYS A O 1
ATOM 1915 N N . LEU A 1 242 ? -4.762 -11.031 -8.344 1 95.62 242 LEU A N 1
ATOM 1916 C CA . LEU A 1 242 ? -4.766 -11.898 -9.516 1 95.62 242 LEU A CA 1
ATOM 1917 C C . LEU A 1 242 ? -5.809 -13 -9.375 1 95.62 242 LEU A C 1
ATOM 1919 O O . LEU A 1 242 ? -5.961 -13.586 -8.297 1 95.62 242 LEU A O 1
ATOM 1923 N N . VAL A 1 243 ? -6.574 -13.219 -10.438 1 95.31 243 VAL A N 1
ATOM 1924 C CA . VAL A 1 243 ? -7.523 -14.328 -10.492 1 95.31 243 VAL A CA 1
ATOM 1925 C C . VAL A 1 243 ? -7.113 -15.312 -11.586 1 95.31 243 VAL A C 1
ATOM 1927 O O . VAL A 1 243 ? -6.867 -14.914 -12.727 1 95.31 243 VAL A O 1
ATOM 1930 N N . GLU A 1 244 ? -7.012 -16.516 -11.219 1 95.75 244 GLU A N 1
ATOM 1931 C CA . GLU A 1 244 ? -6.637 -17.578 -12.141 1 95.75 244 GLU A CA 1
ATOM 1932 C C . GLU A 1 244 ? -7.75 -18.609 -12.273 1 95.75 244 GLU A C 1
ATOM 1934 O O . GLU A 1 244 ? -8.195 -19.188 -11.273 1 95.75 244 GLU A O 1
ATOM 1939 N N . ILE A 1 245 ? -8.172 -18.859 -13.453 1 93 245 ILE A N 1
ATOM 1940 C CA . ILE A 1 245 ? -9.133 -19.938 -13.688 1 93 245 ILE A CA 1
ATOM 1941 C C . ILE A 1 245 ? -8.391 -21.266 -13.773 1 93 245 ILE A C 1
ATOM 1943 O O . ILE A 1 245 ? -7.629 -21.5 -14.711 1 93 245 ILE A O 1
ATOM 1947 N N . GLN A 1 246 ? -8.672 -22.047 -12.844 1 91.19 246 GLN A N 1
ATOM 1948 C CA . GLN A 1 246 ? -8.008 -23.359 -12.812 1 91.19 246 GLN A CA 1
ATOM 1949 C C . GLN A 1 246 ? -8.711 -24.344 -13.734 1 91.19 246 GLN A C 1
ATOM 1951 O O . GLN A 1 246 ? -8.055 -25.141 -14.422 1 91.19 246 GLN A O 1
ATOM 1956 N N . SER A 1 247 ? -9.938 -24.312 -13.648 1 88.06 247 SER A N 1
ATOM 1957 C CA . SER A 1 247 ? -10.75 -25.172 -14.508 1 88.06 247 SER A CA 1
ATOM 1958 C C . SER A 1 247 ? -12.125 -24.547 -14.75 1 88.06 247 SER A C 1
ATOM 1960 O O . SER A 1 247 ? -12.633 -23.797 -13.914 1 88.06 247 SER A O 1
ATOM 1962 N N . ILE A 1 248 ? -12.578 -24.812 -15.906 1 86.06 248 ILE A N 1
ATOM 1963 C CA . ILE A 1 248 ? -13.914 -24.344 -16.25 1 86.06 248 ILE A CA 1
ATOM 1964 C C . ILE A 1 248 ? -14.656 -25.406 -17.047 1 86.06 248 ILE A C 1
ATOM 1966 O O . ILE A 1 248 ? -14.109 -25.953 -18 1 86.06 248 ILE A O 1
ATOM 1970 N N . ASP A 1 249 ? -15.758 -25.781 -16.5 1 82.62 249 ASP A N 1
ATOM 1971 C CA . ASP A 1 249 ? -16.641 -26.688 -17.234 1 82.62 249 ASP A CA 1
ATOM 1972 C C . ASP A 1 249 ? -18.016 -26.062 -17.438 1 82.62 249 ASP A C 1
ATOM 1974 O O . ASP A 1 249 ? -18.203 -24.859 -17.234 1 82.62 249 ASP A O 1
ATOM 1978 N N . VAL A 1 250 ? -18.984 -26.781 -17.891 1 78.56 250 VAL A N 1
ATOM 1979 C CA . VAL A 1 250 ? -20.312 -26.281 -18.25 1 78.56 250 VAL A CA 1
ATOM 1980 C C . VAL A 1 250 ? -21.062 -25.844 -16.984 1 78.56 250 VAL A C 1
ATOM 1982 O O . VAL A 1 250 ? -21.812 -24.875 -17.016 1 78.56 250 VAL A O 1
ATOM 1985 N N . ASP A 1 251 ? -20.797 -26.5 -15.875 1 80.69 251 ASP A N 1
ATOM 1986 C CA . ASP A 1 251 ? -21.625 -26.281 -14.695 1 80.69 251 ASP A CA 1
ATOM 1987 C C . ASP A 1 251 ? -20.891 -25.453 -13.641 1 80.69 251 ASP A C 1
ATOM 1989 O O . ASP A 1 251 ? -21.531 -24.859 -12.766 1 80.69 251 ASP A O 1
ATOM 1993 N N . GLU A 1 252 ? -19.594 -25.531 -13.758 1 87.25 252 GLU A N 1
ATOM 1994 C CA . GLU A 1 252 ? -18.891 -24.875 -12.656 1 87.25 252 GLU A CA 1
ATOM 1995 C C . GLU A 1 252 ? -17.5 -24.422 -13.094 1 87.25 252 GLU A C 1
ATOM 1997 O O . GLU A 1 252 ? -16.984 -24.875 -14.109 1 87.25 252 GLU A O 1
ATOM 2002 N N . ALA A 1 253 ? -16.969 -23.484 -12.414 1 90.56 253 ALA A N 1
ATOM 2003 C CA . ALA A 1 253 ? -15.602 -23.016 -12.594 1 90.56 253 ALA A CA 1
ATOM 2004 C C . ALA A 1 253 ? -14.859 -22.969 -11.266 1 90.56 253 ALA A C 1
ATOM 2006 O O . ALA A 1 253 ? -15.43 -22.578 -10.242 1 90.56 253 ALA A O 1
ATOM 2007 N N . ASN A 1 254 ? -13.641 -23.469 -11.273 1 92 254 ASN A N 1
ATOM 2008 C CA . ASN A 1 254 ? -12.734 -23.312 -10.141 1 92 254 ASN A CA 1
ATOM 2009 C C . ASN A 1 254 ? -11.734 -22.188 -10.375 1 92 254 ASN A C 1
ATOM 2011 O O . ASN A 1 254 ? -10.945 -22.234 -11.32 1 92 254 ASN A O 1
ATOM 2015 N N . ILE A 1 255 ? -11.844 -21.25 -9.508 1 93.88 255 ILE A N 1
ATOM 2016 C CA . ILE A 1 255 ? -10.953 -20.109 -9.68 1 93.88 255 ILE A CA 1
ATOM 2017 C C . ILE A 1 255 ? -10.062 -19.969 -8.445 1 93.88 255 ILE A C 1
ATOM 2019 O O . ILE A 1 255 ? -10.492 -20.281 -7.328 1 93.88 255 ILE A O 1
ATOM 2023 N N . LYS A 1 256 ? -8.891 -19.594 -8.625 1 94.94 256 LYS A N 1
ATOM 2024 C CA . LYS A 1 256 ? -7.957 -19.281 -7.543 1 94.94 256 LYS A CA 1
ATOM 2025 C C . LYS A 1 256 ? -7.711 -17.781 -7.441 1 94.94 256 LYS A C 1
ATOM 2027 O O . LYS A 1 256 ? -7.371 -17.141 -8.43 1 94.94 256 LYS A O 1
ATOM 2032 N N . ILE A 1 257 ? -7.902 -17.234 -6.289 1 95.25 257 ILE A N 1
ATOM 2033 C CA . ILE A 1 257 ? -7.719 -15.812 -6.059 1 95.25 257 ILE A CA 1
ATOM 2034 C C . ILE A 1 257 ? -6.422 -15.578 -5.285 1 95.25 257 ILE A C 1
ATOM 2036 O O . ILE A 1 257 ? -6.184 -16.219 -4.258 1 95.25 257 ILE A O 1
ATOM 2040 N N . PHE A 1 258 ? -5.582 -14.781 -5.812 1 95.38 258 PHE A N 1
ATOM 2041 C CA . PHE A 1 258 ? -4.383 -14.305 -5.133 1 95.38 258 PHE A CA 1
ATOM 2042 C C . PHE A 1 258 ? -4.566 -12.867 -4.648 1 95.38 258 PHE A C 1
ATOM 2044 O O . PHE A 1 258 ? -4.848 -11.969 -5.445 1 95.38 258 PHE A O 1
ATOM 2051 N N . ALA A 1 259 ? -4.469 -12.648 -3.406 1 94 259 ALA A N 1
ATOM 2052 C CA . ALA A 1 259 ? -4.66 -11.336 -2.799 1 94 259 ALA A CA 1
ATOM 2053 C C . ALA A 1 259 ? -3.617 -11.07 -1.719 1 94 259 ALA A C 1
ATOM 2055 O O . ALA A 1 259 ? -2.979 -12 -1.223 1 94 259 ALA A O 1
ATOM 2056 N N . ARG A 1 260 ? -3.398 -9.812 -1.418 1 90.56 260 ARG A N 1
ATOM 2057 C CA . ARG A 1 260 ? -2.41 -9.445 -0.409 1 90.56 260 ARG A CA 1
ATOM 2058 C C . ARG A 1 260 ? -3.074 -9.195 0.94 1 90.56 260 ARG A C 1
ATOM 2060 O O . ARG A 1 260 ? -2.391 -8.992 1.946 1 90.56 260 ARG A O 1
ATOM 2067 N N . SER A 1 261 ? -4.379 -9.133 0.951 1 85.81 261 SER A N 1
ATOM 2068 C CA . SER A 1 261 ? -5.102 -8.93 2.203 1 85.81 261 SER A CA 1
ATOM 2069 C C . SER A 1 261 ? -6.449 -9.648 2.18 1 85.81 261 SER A C 1
ATOM 2071 O O . SER A 1 261 ? -6.969 -9.969 1.109 1 85.81 261 SER A O 1
ATOM 2073 N N . VAL A 1 262 ? -6.973 -9.836 3.361 1 86.06 262 VAL A N 1
ATOM 2074 C CA . VAL A 1 262 ? -8.273 -10.484 3.494 1 86.06 262 VAL A CA 1
ATOM 2075 C C . VAL A 1 262 ? -9.367 -9.578 2.932 1 86.06 262 VAL A C 1
ATOM 2077 O O . VAL A 1 262 ? -10.336 -10.062 2.338 1 86.06 262 VAL A O 1
ATOM 2080 N N . ASN A 1 263 ? -9.227 -8.305 3.066 1 86 263 ASN A N 1
ATOM 2081 C CA . ASN A 1 263 ? -10.195 -7.367 2.521 1 86 263 ASN A CA 1
ATOM 2082 C C . ASN A 1 263 ? -10.312 -7.492 1.006 1 86 263 ASN A C 1
ATOM 2084 O O . ASN A 1 263 ? -11.422 -7.523 0.463 1 86 263 ASN A O 1
ATOM 2088 N N . GLN A 1 264 ? -9.18 -7.555 0.376 1 90.44 264 GLN A N 1
ATOM 2089 C CA . GLN A 1 264 ? -9.164 -7.703 -1.075 1 90.44 264 GLN A CA 1
ATOM 2090 C C . GLN A 1 264 ? -9.891 -8.977 -1.505 1 90.44 264 GLN A C 1
ATOM 2092 O O . GLN A 1 264 ? -10.703 -8.953 -2.434 1 90.44 264 GLN A O 1
ATOM 2097 N N . LEU A 1 265 ? -9.562 -10.031 -0.737 1 92.81 265 LEU A N 1
ATOM 2098 C CA . LEU A 1 265 ? -10.203 -11.312 -1.038 1 92.81 265 LEU A CA 1
ATOM 2099 C C . LEU A 1 265 ? -11.719 -11.219 -0.904 1 92.81 265 LEU A C 1
ATOM 2101 O O . LEU A 1 265 ? -12.453 -11.625 -1.804 1 92.81 265 LEU A O 1
ATOM 2105 N N . ASN A 1 266 ? -12.156 -10.633 0.147 1 90.25 266 ASN A N 1
ATOM 2106 C CA . ASN A 1 266 ? -13.586 -10.539 0.408 1 90.25 266 ASN A CA 1
ATOM 2107 C C . ASN A 1 266 ? -14.289 -9.648 -0.617 1 90.25 266 ASN A C 1
ATOM 2109 O O . ASN A 1 266 ? -15.43 -9.914 -1.004 1 90.25 266 ASN A O 1
ATOM 2113 N N . ILE A 1 267 ? -13.68 -8.625 -1.001 1 90.88 267 ILE A N 1
ATOM 2114 C CA . ILE A 1 267 ? -14.242 -7.754 -2.027 1 90.88 267 ILE A CA 1
ATOM 2115 C C . ILE A 1 267 ? -14.461 -8.547 -3.312 1 90.88 267 ILE A C 1
ATOM 2117 O O . ILE A 1 267 ? -15.531 -8.469 -3.922 1 90.88 267 ILE A O 1
ATOM 2121 N N . ILE A 1 268 ? -13.477 -9.297 -3.746 1 92.56 268 ILE A N 1
ATOM 2122 C CA . ILE A 1 268 ? -13.586 -10.094 -4.965 1 92.56 268 ILE A CA 1
ATOM 2123 C C . ILE A 1 268 ? -14.695 -11.133 -4.809 1 92.56 268 ILE A C 1
ATOM 2125 O O . ILE A 1 268 ? -15.484 -11.359 -5.734 1 92.56 268 ILE A O 1
ATOM 2129 N N . LEU A 1 269 ? -14.758 -11.719 -3.615 1 92.69 269 LEU A N 1
ATOM 2130 C CA . LEU A 1 269 ? -15.797 -12.719 -3.359 1 92.69 269 LEU A CA 1
ATOM 2131 C C . LEU A 1 269 ? -17.188 -12.102 -3.475 1 92.69 269 LEU A C 1
ATOM 2133 O O . LEU A 1 269 ? -18.094 -12.703 -4.066 1 92.69 269 LEU A O 1
ATOM 2137 N N . HIS A 1 270 ? -17.344 -10.969 -2.922 1 91.69 270 HIS A N 1
ATOM 2138 C CA . HIS A 1 270 ? -18.641 -10.297 -3.025 1 91.69 270 HIS A CA 1
ATOM 2139 C C . HIS A 1 270 ? -18.969 -9.969 -4.477 1 91.69 270 HIS A C 1
ATOM 2141 O O . HIS A 1 270 ? -20.125 -10.086 -4.891 1 91.69 270 HIS A O 1
ATOM 2147 N N . LEU A 1 271 ? -18.016 -9.547 -5.215 1 89.44 271 LEU A N 1
ATOM 2148 C CA . LEU A 1 271 ? -18.234 -9.25 -6.625 1 89.44 271 LEU A CA 1
ATOM 2149 C C . LEU A 1 271 ? -18.688 -10.492 -7.375 1 89.44 271 LEU A C 1
ATOM 2151 O O . LEU A 1 271 ? -19.578 -10.414 -8.227 1 89.44 271 LEU A O 1
ATOM 2155 N N . LEU A 1 272 ? -18.094 -11.594 -7.113 1 90.69 272 LEU A N 1
ATOM 2156 C CA . LEU A 1 272 ? -18.484 -12.852 -7.73 1 90.69 272 LEU A CA 1
ATOM 2157 C C . LEU A 1 272 ? -19.891 -13.25 -7.301 1 90.69 272 LEU A C 1
ATOM 2159 O O . LEU A 1 272 ? -20.719 -13.664 -8.133 1 90.69 272 LEU A O 1
ATOM 2163 N N . GLN A 1 273 ? -20.172 -13.062 -6.035 1 88.94 273 GLN A N 1
ATOM 2164 C CA . GLN A 1 273 ? -21.453 -13.461 -5.48 1 88.94 273 GLN A CA 1
ATOM 2165 C C . GLN A 1 273 ? -22.578 -12.602 -6.043 1 88.94 273 GLN A C 1
ATOM 2167 O O . GLN A 1 273 ? -23.734 -13.039 -6.094 1 88.94 273 GLN A O 1
ATOM 2172 N N . ASP A 1 274 ? -22.25 -11.43 -6.344 1 85.88 274 ASP A N 1
ATOM 2173 C CA . ASP A 1 274 ? -23.25 -10.547 -6.945 1 85.88 274 ASP A CA 1
ATOM 2174 C C . ASP A 1 274 ? -23.75 -11.117 -8.266 1 85.88 274 ASP A C 1
ATOM 2176 O O . ASP A 1 274 ? -24.922 -10.914 -8.633 1 85.88 274 ASP A O 1
ATOM 2180 N N . GLU A 1 275 ? -22.953 -11.758 -8.961 1 85.88 275 GLU A N 1
ATOM 2181 C CA . GLU A 1 275 ? -23.312 -12.273 -10.281 1 85.88 275 GLU A CA 1
ATOM 2182 C C . GLU A 1 275 ? -23.656 -13.758 -10.219 1 85.88 275 GLU A C 1
ATOM 2184 O O . GLU A 1 275 ? -24.484 -14.25 -10.992 1 85.88 275 GLU A O 1
ATOM 2189 N N . PHE A 1 276 ? -22.938 -14.438 -9.32 1 87.69 276 PHE A N 1
ATOM 2190 C CA . PHE A 1 276 ? -23.125 -15.875 -9.18 1 87.69 276 PHE A CA 1
ATOM 2191 C C . PHE A 1 276 ? -23.562 -16.219 -7.766 1 87.69 276 PHE A C 1
ATOM 2193 O O . PHE A 1 276 ? -22.734 -16.25 -6.848 1 87.69 276 PHE A O 1
ATOM 2200 N N . PRO A 1 277 ? -24.766 -16.578 -7.602 1 81.06 277 PRO A N 1
ATOM 2201 C CA . PRO A 1 277 ? -25.266 -16.781 -6.246 1 81.06 277 PRO A CA 1
ATOM 2202 C C . PRO A 1 277 ? -24.625 -17.984 -5.551 1 81.06 277 PRO A C 1
ATOM 2204 O O . PRO A 1 277 ? -24.594 -18.047 -4.32 1 81.06 277 PRO A O 1
ATOM 2207 N N . ASN A 1 278 ? -24.125 -18.953 -6.336 1 82.62 278 ASN A N 1
ATOM 2208 C CA . ASN A 1 278 ? -23.547 -20.156 -5.727 1 82.62 278 ASN A CA 1
ATOM 2209 C C . ASN A 1 278 ? -22.016 -20.141 -5.797 1 82.62 278 ASN A C 1
ATOM 2211 O O . ASN A 1 278 ? -21.422 -20.719 -6.707 1 82.62 278 ASN A O 1
ATOM 2215 N N . VAL A 1 279 ? -21.469 -19.391 -4.93 1 84.88 279 VAL A N 1
ATOM 2216 C CA . VAL A 1 279 ? -20.016 -19.312 -4.785 1 84.88 279 VAL A CA 1
ATOM 2217 C C . VAL A 1 279 ? -19.594 -19.953 -3.471 1 84.88 279 VAL A C 1
ATOM 2219 O O . VAL A 1 279 ? -20.172 -19.688 -2.418 1 84.88 279 VAL A O 1
ATOM 2222 N N . SER A 1 280 ? -18.766 -20.922 -3.514 1 81.75 280 SER A N 1
ATOM 2223 C CA . SER A 1 280 ? -18.297 -21.578 -2.299 1 81.75 280 SER A CA 1
ATOM 2224 C C . SER A 1 280 ? -16.766 -21.578 -2.219 1 81.75 280 SER A C 1
ATOM 2226 O O . SER A 1 280 ? -16.094 -21.641 -3.246 1 81.75 280 SER A O 1
ATOM 2228 N N . LEU A 1 281 ? -16.297 -21.328 -0.96 1 76.88 281 LEU A N 1
ATOM 2229 C CA . LEU A 1 281 ? -14.859 -21.375 -0.727 1 76.88 281 LEU A CA 1
ATOM 2230 C C . LEU A 1 281 ? -14.391 -22.797 -0.462 1 76.88 281 LEU A C 1
ATOM 2232 O O . LEU A 1 281 ? -15.039 -23.547 0.279 1 76.88 281 LEU A O 1
ATOM 2236 N N . GLU A 1 282 ? -13.523 -23.188 -1.282 1 67.12 282 GLU A N 1
ATOM 2237 C CA . GLU A 1 282 ? -12.945 -24.484 -0.949 1 67.12 282 GLU A CA 1
ATOM 2238 C C . GLU A 1 282 ? -12.078 -24.391 0.305 1 67.12 282 GLU A C 1
ATOM 2240 O O . GLU A 1 282 ? -11.336 -23.422 0.487 1 67.12 282 GLU A O 1
ATOM 2245 N N . GLU A 1 283 ? -12.57 -24.891 1.51 1 51.03 283 GLU A N 1
ATOM 2246 C CA . GLU A 1 283 ? -11.797 -24.906 2.746 1 51.03 283 GLU A CA 1
ATOM 2247 C C . GLU A 1 283 ? -10.328 -25.203 2.469 1 51.03 283 GLU A C 1
ATOM 2249 O O . GLU A 1 283 ? -10 -26.234 1.865 1 51.03 283 GLU A O 1
ATOM 2254 N N . THR A 1 284 ? -9.695 -24.297 2.053 1 48 284 THR A N 1
ATOM 2255 C CA . THR A 1 284 ? -8.289 -24.625 1.835 1 48 284 THR A CA 1
ATOM 2256 C C . THR A 1 284 ? -7.602 -24.953 3.158 1 48 284 THR A C 1
ATOM 2258 O O . THR A 1 284 ? -7.879 -24.312 4.18 1 48 284 THR A O 1
ATOM 2261 N N . ASP A 1 285 ? -7.043 -25.938 3.373 1 41.22 285 ASP A N 1
ATOM 2262 C CA . ASP A 1 285 ? -6.145 -26.391 4.43 1 41.22 285 ASP A CA 1
ATOM 2263 C C . ASP A 1 285 ? -5.195 -25.281 4.863 1 41.22 285 ASP A C 1
ATOM 2265 O O . ASP A 1 285 ? -4.332 -25.5 5.715 1 41.22 285 ASP A O 1
ATOM 2269 N N . ASP A 1 286 ? -5.254 -24.25 4.336 1 41.41 286 ASP A N 1
ATOM 2270 C CA . ASP A 1 286 ? -4.148 -23.312 4.453 1 41.41 286 ASP A CA 1
ATOM 2271 C C . ASP A 1 286 ? -4.277 -22.469 5.719 1 41.41 286 ASP A C 1
ATOM 2273 O O . ASP A 1 286 ? -3.344 -21.75 6.09 1 41.41 286 ASP A O 1
ATOM 2277 N N . CYS A 1 287 ? -5.457 -22.234 6.34 1 38.19 287 CYS A N 1
ATOM 2278 C CA . CYS A 1 287 ? -5.488 -21.641 7.668 1 38.19 287 CYS A CA 1
ATOM 2279 C C . CYS A 1 287 ? -4.512 -22.328 8.609 1 38.19 287 CYS A C 1
ATOM 2281 O O . CYS A 1 287 ? -3.906 -21.703 9.469 1 38.19 287 CYS A O 1
ATOM 2283 N N . VAL A 1 288 ? -4.422 -23.578 8.586 1 39.16 288 VAL A N 1
ATOM 2284 C CA . VAL A 1 288 ? -3.514 -24.375 9.398 1 39.16 288 VAL A CA 1
ATOM 2285 C C . VAL A 1 288 ? -2.07 -23.969 9.117 1 39.16 288 VAL A C 1
ATOM 2287 O O . VAL A 1 288 ? -1.266 -23.828 10.039 1 39.16 288 VAL A O 1
ATOM 2290 N N . GLU A 1 289 ? -1.826 -23.625 7.957 1 39.5 289 GLU A N 1
ATOM 2291 C CA . GLU A 1 289 ? -0.443 -23.281 7.645 1 39.5 289 GLU A CA 1
ATOM 2292 C C . GLU A 1 289 ? -0.083 -21.906 8.195 1 39.5 289 GLU A C 1
ATOM 2294 O O . GLU A 1 289 ? 1.013 -21.719 8.727 1 39.5 289 GLU A O 1
ATOM 2299 N N . ALA A 1 290 ? -0.953 -21 8.109 1 41.56 290 ALA A N 1
ATOM 2300 C CA . ALA A 1 290 ? -0.709 -19.703 8.719 1 41.56 290 ALA A CA 1
ATOM 2301 C C . ALA A 1 290 ? -0.671 -19.797 10.242 1 41.56 290 ALA A C 1
ATOM 2303 O O . ALA A 1 290 ? 0.207 -19.219 10.891 1 41.56 290 ALA A O 1
ATOM 2304 N N . ALA A 1 291 ? -1.672 -20.516 10.867 1 41.41 291 ALA A N 1
ATOM 2305 C CA . ALA A 1 291 ? -1.614 -20.766 12.305 1 41.41 291 ALA A CA 1
ATOM 2306 C C . ALA A 1 291 ? -0.369 -21.562 12.672 1 41.41 291 ALA A C 1
ATOM 2308 O O . ALA A 1 291 ? 0.289 -21.281 13.672 1 41.41 291 ALA A O 1
ATOM 2309 N N . MET A 1 292 ? 0.009 -22.484 11.93 1 40.97 292 MET A N 1
ATOM 2310 C CA . MET A 1 292 ? 1.192 -23.281 12.211 1 40.97 292 MET A CA 1
ATOM 2311 C C . MET A 1 292 ? 2.465 -22.469 12.023 1 40.97 292 MET A C 1
ATOM 2313 O O . MET A 1 292 ? 3.42 -22.609 12.789 1 40.97 292 MET A O 1
ATOM 2317 N N . ALA A 1 293 ? 2.428 -21.609 11.117 1 43.66 293 ALA A N 1
ATOM 2318 C CA . ALA A 1 293 ? 3.555 -20.703 10.977 1 43.66 293 ALA A CA 1
ATOM 2319 C C . ALA A 1 293 ? 3.65 -19.766 12.18 1 43.66 293 ALA A C 1
ATOM 2321 O O . ALA A 1 293 ? 4.742 -19.5 12.688 1 43.66 293 ALA A O 1
ATOM 2322 N N . LEU A 1 294 ? 2.531 -19.391 12.742 1 41.69 294 LEU A N 1
ATOM 2323 C CA . LEU A 1 294 ? 2.504 -18.625 13.984 1 41.69 294 LEU A CA 1
ATOM 2324 C C . LEU A 1 294 ? 2.92 -19.484 15.172 1 41.69 294 LEU A C 1
ATOM 2326 O O . LEU A 1 294 ? 3.68 -19.031 16.031 1 41.69 294 LEU A O 1
ATOM 2330 N N . ILE A 1 295 ? 2.439 -20.641 15.336 1 43.31 295 ILE A N 1
ATOM 2331 C CA . ILE A 1 295 ? 2.816 -21.547 16.422 1 43.31 295 ILE A CA 1
ATOM 2332 C C . ILE A 1 295 ? 4.305 -21.891 16.328 1 43.31 295 ILE A C 1
ATOM 2334 O O . ILE A 1 295 ? 5.016 -21.891 17.328 1 43.31 295 ILE A O 1
ATOM 2338 N N . ARG A 1 296 ? 4.754 -22.125 15.148 1 41.09 296 ARG A N 1
ATOM 2339 C CA . ARG A 1 296 ? 6.172 -22.422 14.977 1 41.09 296 ARG A CA 1
ATOM 2340 C C . ARG A 1 296 ? 7.035 -21.234 15.352 1 41.09 296 ARG A C 1
ATOM 2342 O O . ARG A 1 296 ? 8.07 -21.375 16 1 41.09 296 ARG A O 1
ATOM 2349 N N . GLU A 1 297 ? 6.504 -20.156 14.969 1 41.41 297 GLU A N 1
ATOM 2350 C CA . GLU A 1 297 ? 7.203 -18.938 15.375 1 41.41 297 GLU A CA 1
ATOM 2351 C C . GLU A 1 297 ? 7.184 -18.781 16.891 1 41.41 297 GLU A C 1
ATOM 2353 O O . GLU A 1 297 ? 8.211 -18.469 17.5 1 41.41 297 GLU A O 1
ATOM 2358 N N . LEU A 1 298 ? 6.105 -18.969 17.438 1 39.38 298 LEU A N 1
ATOM 2359 C CA . LEU A 1 298 ? 5.992 -18.875 18.891 1 39.38 298 LEU A CA 1
ATOM 2360 C C . LEU A 1 298 ? 6.812 -19.969 19.562 1 39.38 298 LEU A C 1
ATOM 2362 O O . LEU A 1 298 ? 7.461 -19.719 20.594 1 39.38 298 LEU A O 1
ATOM 2366 N N . THR A 1 299 ? 6.77 -21.125 19.109 1 41.59 299 THR A N 1
ATOM 2367 C CA . THR A 1 299 ? 7.551 -22.219 19.688 1 41.59 299 THR A CA 1
ATOM 2368 C C . THR A 1 299 ? 9.047 -21.953 19.531 1 41.59 299 THR A C 1
ATOM 2370 O O . THR A 1 299 ? 9.836 -22.219 20.438 1 41.59 299 THR A O 1
ATOM 2373 N N . MET A 1 300 ? 9.406 -21.5 18.344 1 39.78 300 MET A N 1
ATOM 2374 C CA . MET A 1 300 ? 10.812 -21.156 18.156 1 39.78 300 MET A CA 1
ATOM 2375 C C . MET A 1 300 ? 11.242 -20.062 19.125 1 39.78 300 MET A C 1
ATOM 2377 O O . MET A 1 300 ? 12.344 -20.109 19.688 1 39.78 300 MET A O 1
ATOM 2381 N N . ILE A 1 301 ? 10.344 -19.156 19.219 1 38.94 301 ILE A N 1
ATOM 2382 C CA . ILE A 1 301 ? 10.617 -18.125 20.219 1 38.94 301 ILE A CA 1
ATOM 2383 C C . ILE A 1 301 ? 10.703 -18.766 21.609 1 38.94 301 ILE A C 1
ATOM 2385 O O . ILE A 1 301 ? 11.578 -18.422 22.406 1 38.94 301 ILE A O 1
ATOM 2389 N N . ARG A 1 302 ? 9.703 -19.578 21.922 1 35.47 302 ARG A N 1
ATOM 2390 C CA . ARG A 1 302 ? 9.727 -20.25 23.203 1 35.47 302 ARG A CA 1
ATOM 2391 C C . ARG A 1 302 ? 10.984 -21.094 23.359 1 35.47 302 ARG A C 1
ATOM 2393 O O . ARG A 1 302 ? 11.641 -21.062 24.391 1 35.47 302 ARG A O 1
ATOM 2400 N N . ASP A 1 303 ? 11.148 -21.922 22.391 1 39.62 303 ASP A N 1
ATOM 2401 C CA . ASP A 1 303 ? 12.289 -22.812 22.578 1 39.62 303 ASP A CA 1
ATOM 2402 C C . ASP A 1 303 ? 13.609 -22.062 22.391 1 39.62 303 ASP A C 1
ATOM 2404 O O . ASP A 1 303 ? 14.633 -22.453 22.953 1 39.62 303 ASP A O 1
ATOM 2408 N N . ASN A 1 304 ? 13.805 -21.375 21.172 1 37.88 304 ASN A N 1
ATOM 2409 C CA . ASN A 1 304 ? 15.133 -20.797 21.016 1 37.88 304 ASN A CA 1
ATOM 2410 C C . ASN A 1 304 ? 15.352 -19.625 21.984 1 37.88 304 ASN A C 1
ATOM 2412 O O . ASN A 1 304 ? 15.062 -18.469 21.641 1 37.88 304 ASN A O 1
ATOM 2416 N N . LYS A 1 305 ? 15.141 -19.516 23.297 1 36.12 305 LYS A N 1
ATOM 2417 C CA . LYS A 1 305 ? 15.812 -18.75 24.328 1 36.12 305 LYS A CA 1
ATOM 2418 C C . LYS A 1 305 ? 17.25 -18.438 23.938 1 36.12 305 LYS A C 1
ATOM 2420 O O . LYS A 1 305 ? 17.797 -17.406 24.328 1 36.12 305 LYS A O 1
ATOM 2425 N N . ASN A 1 306 ? 18.219 -19.281 23.797 1 33.84 306 ASN A N 1
ATOM 2426 C CA . ASN A 1 306 ? 19.625 -18.891 23.828 1 33.84 306 ASN A CA 1
ATOM 2427 C C . ASN A 1 306 ? 20.016 -18.094 22.594 1 33.84 306 ASN A C 1
ATOM 2429 O O . ASN A 1 306 ? 21 -17.344 22.609 1 33.84 306 ASN A O 1
ATOM 2433 N N . ASN A 1 307 ? 19.953 -18.531 21.266 1 33.41 307 ASN A N 1
ATOM 2434 C CA . ASN A 1 307 ? 20.609 -17.75 20.219 1 33.41 307 ASN A CA 1
ATOM 2435 C C . ASN A 1 307 ? 19.656 -16.719 19.609 1 33.41 307 ASN A C 1
ATOM 2437 O O . ASN A 1 307 ? 18.578 -17.078 19.109 1 33.41 307 ASN A O 1
ATOM 2441 N N . ILE A 1 308 ? 19.688 -15.32 19.844 1 33.81 308 ILE A N 1
ATOM 2442 C CA . ILE A 1 308 ? 19.031 -14.055 19.547 1 33.81 308 ILE A CA 1
ATOM 2443 C C . ILE A 1 308 ? 18.578 -14.039 18.094 1 33.81 308 ILE A C 1
ATOM 2445 O O . ILE A 1 308 ? 17.625 -13.336 17.734 1 33.81 308 ILE A O 1
ATOM 2449 N N . ARG A 1 309 ? 19.25 -14.703 17.203 1 35.16 309 ARG A N 1
ATOM 2450 C CA . ARG A 1 309 ? 19.016 -14.688 15.758 1 35.16 309 ARG A CA 1
ATOM 2451 C C . ARG A 1 309 ? 17.703 -15.359 15.406 1 35.16 309 ARG A C 1
ATOM 2453 O O . ARG A 1 309 ? 16.969 -14.875 14.539 1 35.16 309 ARG A O 1
ATOM 2460 N N . GLU A 1 310 ? 17.406 -16.453 16.062 1 38.81 310 GLU A N 1
ATOM 2461 C CA . GLU A 1 310 ? 16.219 -17.25 15.789 1 38.81 310 GLU A CA 1
ATOM 2462 C C . GLU A 1 310 ? 14.953 -16.547 16.297 1 38.81 310 GLU A C 1
ATOM 2464 O O . GLU A 1 310 ? 13.891 -16.656 15.68 1 38.81 310 GLU A O 1
ATOM 2469 N N . ILE A 1 311 ? 15.094 -15.75 17.344 1 38.47 311 ILE A N 1
ATOM 2470 C CA . ILE A 1 311 ? 13.961 -14.977 17.844 1 38.47 311 ILE A CA 1
ATOM 2471 C C . ILE A 1 311 ? 13.578 -13.914 16.812 1 38.47 311 ILE A C 1
ATOM 2473 O O . ILE A 1 311 ? 12.391 -13.68 16.562 1 38.47 311 ILE A O 1
ATOM 2477 N N . GLN A 1 312 ? 14.609 -13.258 16.188 1 33.72 312 GLN A N 1
ATOM 2478 C CA . GLN A 1 312 ? 14.352 -12.18 15.242 1 33.72 312 GLN A CA 1
ATOM 2479 C C . GLN A 1 312 ? 13.719 -12.711 13.961 1 33.72 312 GLN A C 1
ATOM 2481 O O . GLN A 1 312 ? 12.82 -12.078 13.398 1 33.72 312 GLN A O 1
ATOM 2486 N N . GLU A 1 313 ? 14.133 -13.891 13.508 1 36.5 313 GLU A N 1
ATOM 2487 C CA . GLU A 1 313 ? 13.531 -14.547 12.352 1 36.5 313 GLU A CA 1
ATOM 2488 C C . GLU A 1 313 ? 12.07 -14.898 12.609 1 36.5 313 GLU A C 1
ATOM 2490 O O . GLU A 1 313 ? 11.227 -14.742 11.734 1 36.5 313 GLU A O 1
ATOM 2495 N N . ALA A 1 314 ? 11.781 -15.312 13.719 1 36.84 314 ALA A N 1
ATOM 2496 C CA . ALA A 1 314 ? 10.422 -15.664 14.109 1 36.84 314 ALA A CA 1
ATOM 2497 C C . ALA A 1 314 ? 9.547 -14.422 14.234 1 36.84 314 ALA A C 1
ATOM 2499 O O . ALA A 1 314 ? 8.359 -14.453 13.914 1 36.84 314 ALA A O 1
ATOM 2500 N N . LYS A 1 315 ? 10.109 -13.352 14.75 1 37.94 315 LYS A N 1
ATOM 2501 C CA . LYS A 1 315 ? 9.336 -12.117 14.867 1 37.94 315 LYS A CA 1
ATOM 2502 C C . LYS A 1 315 ? 8.961 -11.578 13.492 1 37.94 315 LYS A C 1
ATOM 2504 O O . LYS A 1 315 ? 7.84 -11.102 13.289 1 37.94 315 LYS A O 1
ATOM 2509 N N . VAL A 1 316 ? 9.828 -11.602 12.469 1 34.16 316 VAL A N 1
ATOM 2510 C CA . VAL A 1 316 ? 9.555 -11.117 11.117 1 34.16 316 VAL A CA 1
ATOM 2511 C C . VAL A 1 316 ? 8.445 -11.945 10.484 1 34.16 316 VAL A C 1
ATOM 2513 O O . VAL A 1 316 ? 7.559 -11.398 9.82 1 34.16 316 VAL A O 1
ATOM 2516 N N . ILE A 1 317 ? 8.445 -13.18 10.734 1 32.78 317 ILE A N 1
ATOM 2517 C CA . ILE A 1 317 ? 7.414 -14.055 10.18 1 32.78 317 ILE A CA 1
ATOM 2518 C C . ILE A 1 317 ? 6.086 -13.781 10.883 1 32.78 317 ILE A C 1
ATOM 2520 O O . ILE A 1 317 ? 5.027 -13.797 10.25 1 32.78 317 ILE A O 1
ATOM 2524 N N . THR A 1 318 ? 6.035 -13.531 12.203 1 35.12 318 THR A N 1
ATOM 2525 C CA . THR A 1 318 ? 4.797 -13.242 12.914 1 35.12 318 THR A CA 1
ATOM 2526 C C . THR A 1 318 ? 4.207 -11.906 12.461 1 35.12 318 THR A C 1
ATOM 2528 O O . THR A 1 318 ? 2.986 -11.766 12.367 1 35.12 318 THR A O 1
ATOM 2531 N N . ASP A 1 319 ? 5.008 -10.859 12.305 1 33.94 319 ASP A N 1
ATOM 2532 C CA . ASP A 1 319 ? 4.492 -9.555 11.906 1 33.94 319 ASP A CA 1
ATOM 2533 C C . ASP A 1 319 ? 3.883 -9.602 10.508 1 33.94 319 ASP A C 1
ATOM 2535 O O . ASP A 1 319 ? 2.949 -8.859 10.203 1 33.94 319 ASP A O 1
ATOM 2539 N N . LEU A 1 320 ? 4.332 -10.406 9.672 1 29.95 320 LEU A N 1
ATOM 2540 C CA . LEU A 1 320 ? 3.836 -10.547 8.305 1 29.95 320 LEU A CA 1
ATOM 2541 C C . LEU A 1 320 ? 2.564 -11.391 8.273 1 29.95 320 LEU A C 1
ATOM 2543 O O . LEU A 1 320 ? 1.741 -11.25 7.371 1 29.95 320 LEU A O 1
ATOM 2547 N N . LEU A 1 321 ? 2.439 -12.438 9.055 1 32.09 321 LEU A N 1
ATOM 2548 C CA . LEU A 1 321 ? 1.342 -13.391 8.922 1 32.09 321 LEU A CA 1
ATOM 2549 C C . LEU A 1 321 ? 0.21 -13.055 9.883 1 32.09 321 LEU A C 1
ATOM 2551 O O . LEU A 1 321 ? -0.839 -13.703 9.867 1 32.09 321 LEU A O 1
ATOM 2555 N N . ILE A 1 322 ? 0.411 -12.359 10.898 1 30.12 322 ILE A N 1
ATOM 2556 C CA . ILE A 1 322 ? -0.766 -11.992 11.68 1 30.12 322 ILE A CA 1
ATOM 2557 C C . ILE A 1 322 ? -1.276 -10.625 11.219 1 30.12 322 ILE A C 1
ATOM 2559 O O . ILE A 1 322 ? -0.592 -9.609 11.383 1 30.12 322 ILE A O 1
ATOM 2563 N N . PRO A 1 323 ? -2.186 -10.398 10.227 1 31.03 323 PRO A N 1
ATOM 2564 C CA . PRO A 1 323 ? -2.803 -9.078 10.055 1 31.03 323 PRO A CA 1
ATOM 2565 C C . PRO A 1 323 ? -3.201 -8.438 11.383 1 31.03 323 PRO A C 1
ATOM 2567 O O . PRO A 1 323 ? -3.473 -9.141 12.359 1 31.03 323 PRO A O 1
ATOM 2570 N N . MET B 1 1 ? 4.707 17.547 33.281 1 19.52 1 MET B N 1
ATOM 2571 C CA . MET B 1 1 ? 3.316 17.797 32.906 1 19.52 1 MET B CA 1
ATOM 2572 C C . MET B 1 1 ? 2.857 16.797 31.859 1 19.52 1 MET B C 1
ATOM 2574 O O . MET B 1 1 ? 3.559 16.562 30.875 1 19.52 1 MET B O 1
ATOM 2578 N N . PRO B 1 2 ? 1.972 15.797 32.156 1 20.84 2 PRO B N 1
ATOM 2579 C CA . PRO B 1 2 ? 1.763 14.477 31.562 1 20.84 2 PRO B CA 1
ATOM 2580 C C . PRO B 1 2 ? 1.136 14.57 30.172 1 20.84 2 PRO B C 1
ATOM 2582 O O . PRO B 1 2 ? 0.33 15.461 29.906 1 20.84 2 PRO B O 1
ATOM 2585 N N . TYR B 1 3 ? 1.921 14.367 29.156 1 21.92 3 TYR B N 1
ATOM 2586 C CA . TYR B 1 3 ? 1.779 14.57 27.719 1 21.92 3 TYR B CA 1
ATOM 2587 C C . TYR B 1 3 ? 0.549 13.844 27.188 1 21.92 3 TYR B C 1
ATOM 2589 O O . TYR B 1 3 ? 0.42 12.625 27.344 1 21.92 3 TYR B O 1
ATOM 2597 N N . ASP B 1 4 ? -0.657 14.484 27.203 1 21.7 4 ASP B N 1
ATOM 2598 C CA . ASP B 1 4 ? -2.066 14.219 26.938 1 21.7 4 ASP B CA 1
ATOM 2599 C C . ASP B 1 4 ? -2.264 13.609 25.562 1 21.7 4 ASP B C 1
ATOM 2601 O O . ASP B 1 4 ? -2.127 14.305 24.547 1 21.7 4 ASP B O 1
ATOM 2605 N N . HIS B 1 5 ? -1.717 12.398 25.375 1 24.92 5 HIS B N 1
ATOM 2606 C CA . HIS B 1 5 ? -1.617 11.617 24.141 1 24.92 5 HIS B CA 1
ATOM 2607 C C . HIS B 1 5 ? -2.998 11.289 23.594 1 24.92 5 HIS B C 1
ATOM 2609 O O . HIS B 1 5 ? -3.924 10.992 24.344 1 24.92 5 HIS B O 1
ATOM 2615 N N . GLY B 1 6 ? -3.445 11.867 22.562 1 24.53 6 GLY B N 1
ATOM 2616 C CA . GLY B 1 6 ? -4.727 11.758 21.875 1 24.53 6 GLY B CA 1
ATOM 2617 C C . GLY B 1 6 ? -5.188 10.32 21.703 1 24.53 6 GLY B C 1
ATOM 2618 O O . GLY B 1 6 ? -4.461 9.492 21.141 1 24.53 6 GLY B O 1
ATOM 2619 N N . GLY B 1 7 ? -5.883 9.562 22.656 1 24.34 7 GLY B N 1
ATOM 2620 C CA . GLY B 1 7 ? -6.383 8.242 23 1 24.34 7 GLY B CA 1
ATOM 2621 C C . GLY B 1 7 ? -7.297 7.66 21.938 1 24.34 7 GLY B C 1
ATOM 2622 O O . GLY B 1 7 ? -8.18 8.352 21.422 1 24.34 7 GLY B O 1
ATOM 2623 N N . ILE B 1 8 ? -6.738 6.809 21.109 1 28.97 8 ILE B N 1
ATOM 2624 C CA . ILE B 1 8 ? -7.59 6.07 20.172 1 28.97 8 ILE B CA 1
ATOM 2625 C C . ILE B 1 8 ? -8.594 5.23 20.953 1 28.97 8 ILE B C 1
ATOM 2627 O O . ILE B 1 8 ? -8.211 4.414 21.797 1 28.97 8 ILE B O 1
ATOM 2631 N N . VAL B 1 9 ? -9.891 5.449 21.234 1 27.94 9 VAL B N 1
ATOM 2632 C CA . VAL B 1 9 ? -10.969 4.891 22.047 1 27.94 9 VAL B CA 1
ATOM 2633 C C . VAL B 1 9 ? -11.641 3.752 21.281 1 27.94 9 VAL B C 1
ATOM 2635 O O . VAL B 1 9 ? -12.062 3.924 20.125 1 27.94 9 VAL B O 1
ATOM 2638 N N . GLN B 1 10 ? -11.195 2.557 21.531 1 29.08 10 GLN B N 1
ATOM 2639 C CA . GLN B 1 10 ? -12.008 1.445 21.062 1 29.08 10 GLN B CA 1
ATOM 2640 C C . GLN B 1 10 ? -13.414 1.496 21.656 1 29.08 10 GLN B C 1
ATOM 2642 O O . GLN B 1 10 ? -13.57 1.589 22.875 1 29.08 10 GLN B O 1
ATOM 2647 N N . ILE B 1 11 ? -14.477 1.582 20.969 1 29.12 11 ILE B N 1
ATOM 2648 C CA . ILE B 1 11 ? -15.875 1.656 21.391 1 29.12 11 ILE B CA 1
ATOM 2649 C C . ILE B 1 11 ? -16.422 0.249 21.625 1 29.12 11 ILE B C 1
ATOM 2651 O O . ILE B 1 11 ? -16.438 -0.581 20.719 1 29.12 11 ILE B O 1
ATOM 2655 N N . THR B 1 12 ? -16.047 -0.367 22.719 1 29.08 12 THR B N 1
ATOM 2656 C CA . THR B 1 12 ? -16.75 -1.598 23.078 1 29.08 12 THR B CA 1
ATOM 2657 C C . THR B 1 12 ? -18.219 -1.327 23.328 1 29.08 12 THR B C 1
ATOM 2659 O O . THR B 1 12 ? -18.625 -0.177 23.5 1 29.08 12 THR B O 1
ATOM 2662 N N . GLU B 1 13 ? -19.078 -2.5 23.25 1 31.56 13 GLU B N 1
ATOM 2663 C CA . GLU B 1 13 ? -20.5 -2.391 23.531 1 31.56 13 GLU B CA 1
ATOM 2664 C C . GLU B 1 13 ? -20.766 -1.63 24.828 1 31.56 13 GLU B C 1
ATOM 2666 O O . GLU B 1 13 ? -21.75 -0.909 24.953 1 31.56 13 GLU B O 1
ATOM 2671 N N . ALA B 1 14 ? -20.016 -2.027 25.812 1 32.56 14 ALA B N 1
ATOM 2672 C CA . ALA B 1 14 ? -20.266 -1.439 27.125 1 32.56 14 ALA B CA 1
ATOM 2673 C C . ALA B 1 14 ? -20.031 0.068 27.094 1 32.56 14 ALA B C 1
ATOM 2675 O O . ALA B 1 14 ? -20.391 0.771 28.047 1 32.56 14 ALA B O 1
ATOM 2676 N N . ASP B 1 15 ? -19.109 0.37 26.25 1 32.19 15 ASP B N 1
ATOM 2677 C CA . ASP B 1 15 ? -18.859 1.803 26.125 1 32.19 15 ASP B CA 1
ATOM 2678 C C . ASP B 1 15 ? -19.953 2.479 25.312 1 32.19 15 ASP B C 1
ATOM 2680 O O . ASP B 1 15 ? -19.797 3.611 24.859 1 32.19 15 ASP B O 1
ATOM 2684 N N . ARG B 1 16 ? -20.844 1.634 24.953 1 29.23 16 ARG B N 1
ATOM 2685 C CA . ARG B 1 16 ? -22.078 2.189 24.391 1 29.23 16 ARG B CA 1
ATOM 2686 C C . ARG B 1 16 ? -22.641 3.291 25.297 1 29.23 16 ARG B C 1
ATOM 2688 O O . ARG B 1 16 ? -22.828 3.082 26.5 1 29.23 16 ARG B O 1
ATOM 2695 N N . PRO B 1 17 ? -22.344 4.457 24.859 1 30.52 17 PRO B N 1
ATOM 2696 C CA . PRO B 1 17 ? -23 5.395 25.766 1 30.52 17 PRO B CA 1
ATOM 2697 C C . PRO B 1 17 ? -24.297 4.836 26.344 1 30.52 17 PRO B C 1
ATOM 2699 O O . PRO B 1 17 ? -24.984 4.051 25.688 1 30.52 17 PRO B O 1
ATOM 2702 N N . ALA B 1 18 ? -24.453 4.719 27.719 1 27.92 18 ALA B N 1
ATOM 2703 C CA . ALA B 1 18 ? -25.75 4.68 28.359 1 27.92 18 ALA B CA 1
ATOM 2704 C C . ALA B 1 18 ? -26.797 5.434 27.547 1 27.92 18 ALA B C 1
ATOM 2706 O O . ALA B 1 18 ? -26.453 6.316 26.75 1 27.92 18 ALA B O 1
ATOM 2707 N N . ARG B 1 19 ? -28.188 5.062 27.594 1 25.36 19 ARG B N 1
ATOM 2708 C CA . ARG B 1 19 ? -29.406 5.617 27.016 1 25.36 19 ARG B CA 1
ATOM 2709 C C . ARG B 1 19 ? -29.344 7.141 26.938 1 25.36 19 ARG B C 1
ATOM 2711 O O . ARG B 1 19 ? -28.531 7.762 27.625 1 25.36 19 ARG B O 1
ATOM 2718 N N . SER B 1 20 ? -30.609 7.684 26.438 1 25.77 20 SER B N 1
ATOM 2719 C CA . SER B 1 20 ? -31.109 9.023 26.141 1 25.77 20 SER B CA 1
ATOM 2720 C C . SER B 1 20 ? -30.859 9.984 27.297 1 25.77 20 SER B C 1
ATOM 2722 O O . SER B 1 20 ? -31.547 9.938 28.312 1 25.77 20 SER B O 1
ATOM 2724 N N . MET B 1 21 ? -29.781 10.062 27.828 1 27.7 21 MET B N 1
ATOM 2725 C CA . MET B 1 21 ? -29.969 11.203 28.719 1 27.7 21 MET B CA 1
ATOM 2726 C C . MET B 1 21 ? -30.766 12.312 28.047 1 27.7 21 MET B C 1
ATOM 2728 O O . MET B 1 21 ? -30.672 12.477 26.828 1 27.7 21 MET B O 1
ATOM 2732 N N . SER B 1 22 ? -31.75 12.859 28.672 1 25.22 22 SER B N 1
ATOM 2733 C CA . SER B 1 22 ? -32.656 13.961 28.328 1 25.22 22 SER B CA 1
ATOM 2734 C C . SER B 1 22 ? -31.891 15.109 27.672 1 25.22 22 SER B C 1
ATOM 2736 O O . SER B 1 22 ? -30.797 15.492 28.125 1 25.22 22 SER B O 1
ATOM 2738 N N . ALA B 1 23 ? -32.125 15.352 26.375 1 29.58 23 ALA B N 1
ATOM 2739 C CA . ALA B 1 23 ? -31.906 16.562 25.594 1 29.58 23 ALA B CA 1
ATOM 2740 C C . ALA B 1 23 ? -32.156 17.812 26.453 1 29.58 23 ALA B C 1
ATOM 2742 O O . ALA B 1 23 ? -33.25 18.344 26.484 1 29.58 23 ALA B O 1
ATOM 2743 N N . SER B 1 24 ? -31.828 17.922 27.688 1 26.97 24 SER B N 1
ATOM 2744 C CA . SER B 1 24 ? -32.094 19.297 28.109 1 26.97 24 SER B CA 1
ATOM 2745 C C . SER B 1 24 ? -31.484 20.312 27.156 1 26.97 24 SER B C 1
ATOM 2747 O O . SER B 1 24 ? -30.312 20.172 26.781 1 26.97 24 SER B O 1
ATOM 2749 N N . THR B 1 25 ? -32.25 21.109 26.328 1 30.45 25 THR B N 1
ATOM 2750 C CA . THR B 1 25 ? -32.156 22.297 25.5 1 30.45 25 THR B CA 1
ATOM 2751 C C . THR B 1 25 ? -31.188 23.297 26.109 1 30.45 25 THR B C 1
ATOM 2753 O O . THR B 1 25 ? -31.375 24.516 25.984 1 30.45 25 THR B O 1
ATOM 2756 N N . LEU B 1 26 ? -30.453 23.062 27.125 1 31.2 26 LEU B N 1
ATOM 2757 C CA . LEU B 1 26 ? -29.703 24.281 27.469 1 31.2 26 LEU B CA 1
ATOM 2758 C C . LEU B 1 26 ? -28.859 24.75 26.297 1 31.2 26 LEU B C 1
ATOM 2760 O O . LEU B 1 26 ? -28.438 23.922 25.469 1 31.2 26 LEU B O 1
ATOM 2764 N N . ALA B 1 27 ? -28.766 26.109 25.953 1 33.03 27 ALA B N 1
ATOM 2765 C CA . ALA B 1 27 ? -28 26.906 25 1 33.03 27 ALA B CA 1
ATOM 2766 C C . ALA B 1 27 ? -26.594 26.344 24.828 1 33.03 27 ALA B C 1
ATOM 2768 O O . ALA B 1 27 ? -25.641 26.797 25.469 1 33.03 27 ALA B O 1
ATOM 2769 N N . PHE B 1 28 ? -26.375 25.109 25.203 1 38.06 28 PHE B N 1
ATOM 2770 C CA . PHE B 1 28 ? -25 24.641 25.203 1 38.06 28 PHE B CA 1
ATOM 2771 C C . PHE B 1 28 ? -24.406 24.734 23.797 1 38.06 28 PHE B C 1
ATOM 2773 O O . PHE B 1 28 ? -25.078 24.453 22.812 1 38.06 28 PHE B O 1
ATOM 2780 N N . PRO B 1 29 ? -23.359 25.594 23.609 1 40.69 29 PRO B N 1
ATOM 2781 C CA . PRO B 1 29 ? -22.641 25.734 22.344 1 40.69 29 PRO B CA 1
ATOM 2782 C C . PRO B 1 29 ? -22.375 24.406 21.656 1 40.69 29 PRO B C 1
ATOM 2784 O O . PRO B 1 29 ? -21.625 23.578 22.188 1 40.69 29 PRO B O 1
ATOM 2787 N N . THR B 1 30 ? -23.438 23.672 21.375 1 40.91 30 THR B N 1
ATOM 2788 C CA . THR B 1 30 ? -23.359 22.406 20.656 1 40.91 30 THR B CA 1
ATOM 2789 C C . THR B 1 30 ? -22.391 22.516 19.484 1 40.91 30 THR B C 1
ATOM 2791 O O . THR B 1 30 ? -22.422 23.484 18.719 1 40.91 30 THR B O 1
ATOM 2794 N N . LEU B 1 31 ? -21.203 22.141 19.672 1 48.88 31 LEU B N 1
ATOM 2795 C CA . LEU B 1 31 ? -20.438 21.828 18.469 1 48.88 31 LEU B CA 1
ATOM 2796 C C . LEU B 1 31 ? -21.344 21.203 17.406 1 48.88 31 LEU B C 1
ATOM 2798 O O . LEU B 1 31 ? -21.641 20 17.469 1 48.88 31 LEU B O 1
ATOM 2802 N N . PRO B 1 32 ? -22.359 21.859 16.938 1 44.72 32 PRO B N 1
ATOM 2803 C CA . PRO B 1 32 ? -23.047 21.031 15.953 1 44.72 32 PRO B CA 1
ATOM 2804 C C . PRO B 1 32 ? -22.109 20.547 14.844 1 44.72 32 PRO B C 1
ATOM 2806 O O . PRO B 1 32 ? -21.438 21.344 14.203 1 44.72 32 PRO B O 1
ATOM 2809 N N . PRO B 1 33 ? -21.484 19.406 14.867 1 48.25 33 PRO B N 1
ATOM 2810 C CA . PRO B 1 33 ? -20.984 18.984 13.562 1 48.25 33 PRO B CA 1
ATOM 2811 C C . PRO B 1 33 ? -21.953 19.297 12.43 1 48.25 33 PRO B C 1
ATOM 2813 O O . PRO B 1 33 ? -23.172 19.078 12.57 1 48.25 33 PRO B O 1
ATOM 2816 N N . ASP B 1 34 ? -21.812 20.375 11.789 1 48.81 34 ASP B N 1
ATOM 2817 C CA . ASP B 1 34 ? -22.672 20.484 10.617 1 48.81 34 ASP B CA 1
ATOM 2818 C C . ASP B 1 34 ? -22.547 19.266 9.711 1 48.81 34 ASP B C 1
ATOM 2820 O O . ASP B 1 34 ? -21.484 19.031 9.133 1 48.81 34 ASP B O 1
ATOM 2824 N N . PRO B 1 35 ? -23.438 18.297 10.07 1 48.62 35 PRO B N 1
ATOM 2825 C CA . PRO B 1 35 ? -23.438 17.109 9.211 1 48.62 35 PRO B CA 1
ATOM 2826 C C . PRO B 1 35 ? -23.109 17.422 7.758 1 48.62 35 PRO B C 1
ATOM 2828 O O . PRO B 1 35 ? -22.609 16.562 7.031 1 48.62 35 PRO B O 1
ATOM 2831 N N . SER B 1 36 ? -23.5 18.688 7.363 1 51.25 36 SER B N 1
ATOM 2832 C CA . SER B 1 36 ? -23.312 19.094 5.977 1 51.25 36 SER B CA 1
ATOM 2833 C C . SER B 1 36 ? -21.828 19.25 5.645 1 51.25 36 SER B C 1
ATOM 2835 O O . SER B 1 36 ? -21.453 19.312 4.473 1 51.25 36 SER B O 1
ATOM 2837 N N . HIS B 1 37 ? -21.016 19.078 6.727 1 73.88 37 HIS B N 1
ATOM 2838 C CA . HIS B 1 37 ? -19.625 19.391 6.391 1 73.88 37 HIS B CA 1
ATOM 2839 C C . HIS B 1 37 ? -18.719 18.203 6.668 1 73.88 37 HIS B C 1
ATOM 2841 O O . HIS B 1 37 ? -17.688 18.344 7.348 1 73.88 37 HIS B O 1
ATOM 2847 N N . GLN B 1 38 ? -19.266 17.062 6.406 1 80.12 38 GLN B N 1
ATOM 2848 C CA . GLN B 1 38 ? -18.453 15.859 6.496 1 80.12 38 GLN B CA 1
ATOM 2849 C C . GLN B 1 38 ? -17.812 15.531 5.152 1 80.12 38 GLN B C 1
ATOM 2851 O O . GLN B 1 38 ? -18.406 15.75 4.098 1 80.12 38 GLN B O 1
ATOM 2856 N N . GLY B 1 39 ? -16.562 15.297 5.246 1 83.75 39 GLY B N 1
ATOM 2857 C CA . GLY B 1 39 ? -15.836 14.828 4.074 1 83.75 39 GLY B CA 1
ATOM 2858 C C . GLY B 1 39 ? -15.305 13.414 4.227 1 83.75 39 GLY B C 1
ATOM 2859 O O . GLY B 1 39 ? -15.219 12.898 5.344 1 83.75 39 GLY B O 1
ATOM 2860 N N . ARG B 1 40 ? -15.18 12.844 3.115 1 87.5 40 ARG B N 1
ATOM 2861 C CA . ARG B 1 40 ? -14.664 11.484 3.129 1 87.5 40 ARG B CA 1
ATOM 2862 C C . ARG B 1 40 ? -13.648 11.273 2.008 1 87.5 40 ARG B C 1
ATOM 2864 O O . ARG B 1 40 ? -13.883 11.68 0.869 1 87.5 40 ARG B O 1
ATOM 2871 N N . GLU B 1 41 ? -12.547 10.727 2.393 1 88.75 41 GLU B N 1
ATOM 2872 C CA . GLU B 1 41 ? -11.516 10.336 1.438 1 88.75 41 GLU B CA 1
ATOM 2873 C C . GLU B 1 41 ? -11.242 8.836 1.499 1 88.75 41 GLU B C 1
ATOM 2875 O O . GLU B 1 41 ? -11.023 8.281 2.58 1 88.75 41 GLU B O 1
ATOM 2880 N N . VAL B 1 42 ? -11.258 8.211 0.371 1 86.75 42 VAL B N 1
ATOM 2881 C CA . VAL B 1 42 ? -11.008 6.773 0.313 1 86.75 42 VAL B CA 1
ATOM 2882 C C . VAL B 1 42 ? -9.625 6.508 -0.278 1 86.75 42 VAL B C 1
ATOM 2884 O O . VAL B 1 42 ? -9.359 6.855 -1.431 1 86.75 42 VAL B O 1
ATOM 2887 N N . LEU B 1 43 ? -8.789 5.945 0.553 1 87.94 43 LEU B N 1
ATOM 2888 C CA . LEU B 1 43 ? -7.473 5.5 0.108 1 87.94 43 LEU B CA 1
ATOM 2889 C C . LEU B 1 43 ? -7.492 4.02 -0.251 1 87.94 43 LEU B C 1
ATOM 2891 O O . LEU B 1 43 ? -8.508 3.348 -0.077 1 87.94 43 LEU B O 1
ATOM 2895 N N . ILE B 1 44 ? -6.395 3.559 -0.673 1 81.38 44 ILE B N 1
ATOM 2896 C CA . ILE B 1 44 ? -6.328 2.172 -1.124 1 81.38 44 ILE B CA 1
ATOM 2897 C C . ILE B 1 44 ? -6.484 1.233 0.071 1 81.38 44 ILE B C 1
ATOM 2899 O O . ILE B 1 44 ? -7.039 0.141 -0.059 1 81.38 44 ILE B O 1
ATOM 2903 N N . ASP B 1 45 ? -6.051 1.679 1.22 1 82.5 45 ASP B N 1
ATOM 2904 C CA . ASP B 1 45 ? -6.008 0.771 2.363 1 82.5 45 ASP B CA 1
ATOM 2905 C C . ASP B 1 45 ? -6.727 1.373 3.568 1 82.5 45 ASP B C 1
ATOM 2907 O O . ASP B 1 45 ? -6.75 0.775 4.645 1 82.5 45 ASP B O 1
ATOM 2911 N N . ALA B 1 46 ? -7.266 2.525 3.383 1 88.44 46 ALA B N 1
ATOM 2912 C CA . ALA B 1 46 ? -7.91 3.184 4.516 1 88.44 46 ALA B CA 1
ATOM 2913 C C . ALA B 1 46 ? -8.984 4.156 4.043 1 88.44 46 ALA B C 1
ATOM 2915 O O . ALA B 1 46 ? -9.016 4.539 2.871 1 88.44 46 ALA B O 1
ATOM 2916 N N . ILE B 1 47 ? -9.789 4.465 4.98 1 89 47 ILE B N 1
ATOM 2917 C CA . ILE B 1 47 ? -10.789 5.5 4.746 1 89 47 ILE B CA 1
ATOM 2918 C C . ILE B 1 47 ? -10.648 6.602 5.797 1 89 47 ILE B C 1
ATOM 2920 O O . ILE B 1 47 ? -10.5 6.316 6.988 1 89 47 ILE B O 1
ATOM 2924 N N . VAL B 1 48 ? -10.633 7.812 5.332 1 91.56 48 VAL B N 1
ATOM 2925 C CA . VAL B 1 48 ? -10.508 8.945 6.246 1 91.56 48 VAL B CA 1
ATOM 2926 C C . VAL B 1 48 ? -11.797 9.766 6.223 1 91.56 48 VAL B C 1
ATOM 2928 O O . VAL B 1 48 ? -12.172 10.312 5.184 1 91.56 48 VAL B O 1
ATOM 2931 N N . ASN B 1 49 ? -12.398 9.844 7.332 1 91.19 49 ASN B N 1
ATOM 2932 C CA . ASN B 1 49 ? -13.57 10.695 7.504 1 91.19 49 ASN B CA 1
ATOM 2933 C C . ASN B 1 49 ? -13.211 12.008 8.203 1 91.19 49 ASN B C 1
ATOM 2935 O O . ASN B 1 49 ? -12.477 12.008 9.188 1 91.19 49 ASN B O 1
ATOM 2939 N N . SER B 1 50 ? -13.695 13.047 7.672 1 91.62 50 SER B N 1
ATOM 2940 C CA . SER B 1 50 ? -13.445 14.352 8.266 1 91.62 50 SER B CA 1
ATOM 2941 C C . SER B 1 50 ? -14.75 15.031 8.68 1 91.62 50 SER B C 1
ATOM 2943 O O . SER B 1 50 ? -15.758 14.938 7.977 1 91.62 50 SER B O 1
ATOM 2945 N N . VAL B 1 51 ? -14.711 15.695 9.781 1 88.88 51 VAL B N 1
ATOM 2946 C CA . VAL B 1 51 ? -15.852 16.453 10.297 1 88.88 51 VAL B CA 1
ATOM 2947 C C . VAL B 1 51 ? -15.398 17.859 10.688 1 88.88 51 VAL B C 1
ATOM 2949 O O . VAL B 1 51 ? -14.453 18.016 11.469 1 88.88 51 VAL B O 1
ATOM 2952 N N . GLU B 1 52 ? -16 18.797 10.07 1 86.44 52 GLU B N 1
ATOM 2953 C CA . GLU B 1 52 ? -15.719 20.172 10.484 1 86.44 52 GLU B CA 1
ATOM 2954 C C . GLU B 1 52 ? -16.344 20.469 11.836 1 86.44 52 GLU B C 1
ATOM 2956 O O . GLU B 1 52 ? -17.547 20.25 12.039 1 86.44 52 GLU B O 1
ATOM 2961 N N . CYS B 1 53 ? -15.461 20.812 12.68 1 75.88 53 CYS B N 1
ATOM 2962 C CA . CYS B 1 53 ? -15.93 21.141 14.023 1 75.88 53 CYS B CA 1
ATOM 2963 C C . CYS B 1 53 ? -16.094 22.656 14.188 1 75.88 53 CYS B C 1
ATOM 2965 O O . CYS B 1 53 ? -16.266 23.141 15.305 1 75.88 53 CYS B O 1
ATOM 2967 N N . GLY B 1 54 ? -16.047 23.422 13.016 1 60.41 54 GLY B N 1
ATOM 2968 C CA . GLY B 1 54 ? -15.977 24.875 12.898 1 60.41 54 GLY B CA 1
ATOM 2969 C C . GLY B 1 54 ? -16.453 25.594 14.148 1 60.41 54 GLY B C 1
ATOM 2970 O O . GLY B 1 54 ? -15.68 26.297 14.805 1 60.41 54 GLY B O 1
ATOM 2971 N N . TYR B 1 55 ? -17.828 26.312 13.859 1 50.31 55 TYR B N 1
ATOM 2972 C CA . TYR B 1 55 ? -18.109 27.625 14.43 1 50.31 55 TYR B CA 1
ATOM 2973 C C . TYR B 1 55 ? -18.375 27.531 15.93 1 50.31 55 TYR B C 1
ATOM 2975 O O . TYR B 1 55 ? -19.531 27.375 16.344 1 50.31 55 TYR B O 1
ATOM 2983 N N . VAL B 1 56 ? -17.688 26.672 16.344 1 46.41 56 VAL B N 1
ATOM 2984 C CA . VAL B 1 56 ? -17.969 26.781 17.781 1 46.41 56 VAL B CA 1
ATOM 2985 C C . VAL B 1 56 ? -18.094 28.25 18.172 1 46.41 56 VAL B C 1
ATOM 2987 O O . VAL B 1 56 ? -17.125 29 18.094 1 46.41 56 VAL B O 1
ATOM 2990 N N . SER B 1 57 ? -19.016 28.875 17.5 1 43.94 57 SER B N 1
ATOM 2991 C CA . SER B 1 57 ? -19.281 30.125 18.188 1 43.94 57 SER B CA 1
ATOM 2992 C C . SER B 1 57 ? -19.094 29.984 19.703 1 43.94 57 SER B C 1
ATOM 2994 O O . SER B 1 57 ? -20.078 29.859 20.438 1 43.94 57 SER B O 1
ATOM 2996 N N . PHE B 1 58 ? -18.609 28.844 20.094 1 45.03 58 PHE B N 1
ATOM 2997 C CA . PHE B 1 58 ? -18.672 28.812 21.547 1 45.03 58 PHE B CA 1
ATOM 2998 C C . PHE B 1 58 ? -18.234 30.141 22.141 1 45.03 58 PHE B C 1
ATOM 3000 O O . PHE B 1 58 ? -17.344 30.812 21.609 1 45.03 58 PHE B O 1
ATOM 3007 N N . LEU B 1 59 ? -19.219 30.625 22.703 1 47.44 59 LEU B N 1
ATOM 3008 C CA . LEU B 1 59 ? -18.781 31.547 23.734 1 47.44 59 LEU B CA 1
ATOM 3009 C C . LEU B 1 59 ? -17.484 31.078 24.375 1 47.44 59 LEU B C 1
ATOM 3011 O O . LEU B 1 59 ? -17.219 29.875 24.438 1 47.44 59 LEU B O 1
ATOM 3015 N N . CYS B 1 60 ? -16.609 31.828 24.891 1 54.28 60 CYS B N 1
ATOM 3016 C CA . CYS B 1 60 ? -15.391 32.094 25.641 1 54.28 60 CYS B CA 1
ATOM 3017 C C . CYS B 1 60 ? -14.781 30.781 26.172 1 54.28 60 CYS B C 1
ATOM 3019 O O . CYS B 1 60 ? -13.961 30.812 27.078 1 54.28 60 CYS B O 1
ATOM 3021 N N . SER B 1 61 ? -15.312 29.328 25.625 1 64.94 61 SER B N 1
ATOM 3022 C CA . SER B 1 61 ? -14.672 28.281 26.406 1 64.94 61 SER B CA 1
ATOM 3023 C C . SER B 1 61 ? -13.836 27.375 25.516 1 64.94 61 SER B C 1
ATOM 3025 O O . SER B 1 61 ? -14.141 27.188 24.328 1 64.94 61 SER B O 1
ATOM 3027 N N . THR B 1 62 ? -12.742 26.906 25.891 1 81.5 62 THR B N 1
ATOM 3028 C CA . THR B 1 62 ? -11.828 25.906 25.344 1 81.5 62 THR B CA 1
ATOM 3029 C C . THR B 1 62 ? -12.352 24.5 25.594 1 81.5 62 THR B C 1
ATOM 3031 O O . THR B 1 62 ? -12.734 24.156 26.719 1 81.5 62 THR B O 1
ATOM 3034 N N . LEU B 1 63 ? -12.602 23.75 24.469 1 84.75 63 LEU B N 1
ATOM 3035 C CA . LEU B 1 63 ? -12.977 22.344 24.625 1 84.75 63 LEU B CA 1
ATOM 3036 C C . LEU B 1 63 ? -11.75 21.469 24.859 1 84.75 63 LEU B C 1
ATOM 3038 O O . LEU B 1 63 ? -10.805 21.5 24.062 1 84.75 63 LEU B O 1
ATOM 3042 N N . LEU B 1 64 ? -11.867 20.719 25.938 1 88.06 64 LEU B N 1
ATOM 3043 C CA . LEU B 1 64 ? -10.695 19.938 26.328 1 88.06 64 LEU B CA 1
ATOM 3044 C C . LEU B 1 64 ? -10.867 18.469 25.953 1 88.06 64 LEU B C 1
ATOM 3046 O O . LEU B 1 64 ? -11.984 17.969 25.875 1 88.06 64 LEU B O 1
ATOM 3050 N N . ASN B 1 65 ? -9.852 17.812 25.578 1 87.75 65 ASN B N 1
ATOM 3051 C CA . ASN B 1 65 ? -9.719 16.375 25.344 1 87.75 65 ASN B CA 1
ATOM 3052 C C . ASN B 1 65 ? -10.711 15.875 24.297 1 87.75 65 ASN B C 1
ATOM 3054 O O . ASN B 1 65 ? -11.43 14.906 24.531 1 87.75 65 ASN B O 1
ATOM 3058 N N . PRO B 1 66 ? -10.734 16.641 23.219 1 89.62 66 PRO B N 1
ATOM 3059 C CA . PRO B 1 66 ? -11.625 16.141 22.156 1 89.62 66 PRO B CA 1
ATOM 3060 C C . PRO B 1 66 ? -11.195 14.781 21.609 1 89.62 66 PRO B C 1
ATOM 3062 O O . PRO B 1 66 ? -10 14.523 21.469 1 89.62 66 PRO B O 1
ATOM 3065 N N . ARG B 1 67 ? -12.211 13.922 21.375 1 85.56 67 ARG B N 1
ATOM 3066 C CA . ARG B 1 67 ? -11.984 12.609 20.781 1 85.56 67 ARG B CA 1
ATOM 3067 C C . ARG B 1 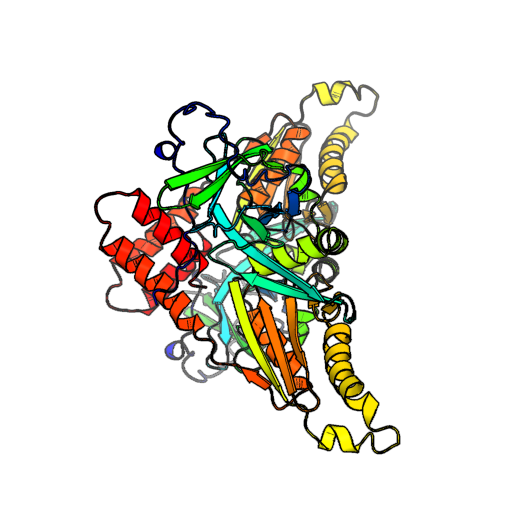67 ? -13.086 12.266 19.766 1 85.56 67 ARG B C 1
ATOM 3069 O O . ARG B 1 67 ? -14.258 12.562 20 1 85.56 67 ARG B O 1
ATOM 3076 N N . TYR B 1 68 ? -12.68 11.773 18.703 1 89.12 68 TYR B N 1
ATOM 3077 C CA . TYR B 1 68 ? -13.586 11.266 17.688 1 89.12 68 TYR B CA 1
ATOM 3078 C C . TYR B 1 68 ? -13.602 9.742 17.672 1 89.12 68 TYR B C 1
ATOM 3080 O O . TYR B 1 68 ? -12.57 9.109 17.438 1 89.12 68 TYR B O 1
ATOM 3088 N N . TYR B 1 69 ? -14.781 9.141 17.938 1 83.19 69 TYR B N 1
ATOM 3089 C CA . TYR B 1 69 ? -14.945 7.695 17.984 1 83.19 69 TYR B CA 1
ATOM 3090 C C . TYR B 1 69 ? -15.867 7.207 16.875 1 83.19 69 TYR B C 1
ATOM 3092 O O . TYR B 1 69 ? -16.828 7.891 16.516 1 83.19 69 TYR B O 1
ATOM 3100 N N . VAL B 1 70 ? -15.445 6.102 16.359 1 83 70 VAL B N 1
ATOM 3101 C CA . VAL B 1 70 ? -16.297 5.449 15.367 1 83 70 VAL B CA 1
ATOM 3102 C C . VAL B 1 70 ? -16.516 3.984 15.75 1 83 70 VAL B C 1
ATOM 3104 O O . VAL B 1 70 ? -15.57 3.307 16.172 1 83 70 VAL B O 1
ATOM 3107 N N . SER B 1 71 ? -17.734 3.508 15.703 1 80.25 71 SER B N 1
ATOM 3108 C CA . SER B 1 71 ? -18.062 2.121 16 1 80.25 71 SER B CA 1
ATOM 3109 C C . SER B 1 71 ? -18.938 1.51 14.914 1 80.25 71 SER B C 1
ATOM 3111 O O . SER B 1 71 ? -19.938 2.107 14.5 1 80.25 71 SER B O 1
ATOM 3113 N N . PRO B 1 72 ? -18.5 0.342 14.523 1 81.38 72 PRO B N 1
ATOM 3114 C CA . PRO B 1 72 ? -19.375 -0.328 13.562 1 81.38 72 PRO B CA 1
ATOM 3115 C C . PRO B 1 72 ? -20.703 -0.757 14.172 1 81.38 72 PRO B C 1
ATOM 3117 O O . PRO B 1 72 ? -20.766 -1.049 15.367 1 81.38 72 PRO B O 1
ATOM 3120 N N . MET B 1 73 ? -21.734 -0.74 13.414 1 75.81 73 MET B N 1
ATOM 3121 C CA . MET B 1 73 ? -23.062 -1.129 13.883 1 75.81 73 MET B CA 1
ATOM 3122 C C . MET B 1 73 ? -23.141 -2.637 14.094 1 75.81 73 MET B C 1
ATOM 3124 O O . MET B 1 73 ? -23.844 -3.104 14.984 1 75.81 73 MET B O 1
ATOM 3128 N N . ARG B 1 74 ? -22.453 -3.395 13.328 1 71.94 74 ARG B N 1
ATOM 3129 C CA . ARG B 1 74 ? -22.453 -4.848 13.453 1 71.94 74 ARG B CA 1
ATOM 3130 C C . ARG B 1 74 ? -21.109 -5.355 13.992 1 71.94 74 ARG B C 1
ATOM 3132 O O . ARG B 1 74 ? -20.219 -4.562 14.289 1 71.94 74 ARG B O 1
ATOM 3139 N N . ASP B 1 75 ? -21.078 -6.641 14.289 1 64.06 75 ASP B N 1
ATOM 3140 C CA . ASP B 1 75 ? -19.922 -7.297 14.898 1 64.06 75 ASP B CA 1
ATOM 3141 C C . ASP B 1 75 ? -18.703 -7.258 13.969 1 64.06 75 ASP B C 1
ATOM 3143 O O . ASP B 1 75 ? -18.297 -8.289 13.438 1 64.06 75 ASP B O 1
ATOM 3147 N N . GLU B 1 76 ? -18.453 -6.051 13.625 1 65.44 76 GLU B N 1
ATOM 3148 C CA . GLU B 1 76 ? -17.234 -5.895 12.844 1 65.44 76 GLU B CA 1
ATOM 3149 C C . GLU B 1 76 ? -16.156 -5.16 13.641 1 65.44 76 GLU B C 1
ATOM 3151 O O . GLU B 1 76 ? -16.469 -4.312 14.477 1 65.44 76 GLU B O 1
ATOM 3156 N N . GLU B 1 77 ? -15 -5.715 13.57 1 65.88 77 GLU B N 1
ATOM 3157 C CA . GLU B 1 77 ? -13.883 -5.035 14.219 1 65.88 77 GLU B CA 1
ATOM 3158 C C . GLU B 1 77 ? -13.242 -4.016 13.273 1 65.88 77 GLU B C 1
ATOM 3160 O O . GLU B 1 77 ? -12.805 -4.367 12.18 1 65.88 77 GLU B O 1
ATOM 3165 N N . ILE B 1 78 ? -13.5 -2.74 13.547 1 70.69 78 ILE B N 1
ATOM 3166 C CA . ILE B 1 78 ? -12.852 -1.688 12.766 1 70.69 78 ILE B CA 1
ATOM 3167 C C . ILE B 1 78 ? -11.938 -0.862 13.672 1 70.69 78 ILE B C 1
ATOM 3169 O O . ILE B 1 78 ? -12.312 -0.532 14.805 1 70.69 78 ILE B O 1
ATOM 3173 N N . PHE B 1 79 ? -10.695 -0.694 13.164 1 71.38 79 PHE B N 1
ATOM 3174 C CA . PHE B 1 79 ? -9.719 0.113 13.891 1 71.38 79 PHE B CA 1
ATOM 3175 C C . PHE B 1 79 ? -9.57 1.484 13.242 1 71.38 79 PHE B C 1
ATOM 3177 O O . PHE B 1 79 ? -9.688 1.62 12.023 1 71.38 79 PHE B O 1
ATOM 3184 N N . GLY B 1 80 ? -9.5 2.467 14.125 1 80.38 80 GLY B N 1
ATOM 3185 C CA . GLY B 1 80 ? -9.305 3.801 13.578 1 80.38 80 GLY B CA 1
ATOM 3186 C C . GLY B 1 80 ? -8.555 4.73 14.516 1 80.38 80 GLY B C 1
ATOM 3187 O O . GLY B 1 80 ? -8.352 4.402 15.688 1 80.38 80 GLY B O 1
ATOM 3188 N N . GLU B 1 81 ? -8 5.82 13.977 1 86.19 81 GLU B N 1
ATOM 3189 C CA . GLU B 1 81 ? -7.285 6.863 14.711 1 86.19 81 GLU B CA 1
ATOM 3190 C C . GLU B 1 81 ? -7.855 8.242 14.398 1 86.19 81 GLU B C 1
ATOM 3192 O O . GLU B 1 81 ? -8.062 8.586 13.234 1 86.19 81 GLU B O 1
ATOM 3197 N N . SER B 1 82 ? -8.109 8.938 15.531 1 90.75 82 SER B N 1
ATOM 3198 C CA . SER B 1 82 ? -8.672 10.266 15.344 1 90.75 82 SER B CA 1
ATOM 3199 C C . SER B 1 82 ? -7.625 11.352 15.562 1 90.75 82 SER B C 1
ATOM 3201 O O . SER B 1 82 ? -6.699 11.18 16.359 1 90.75 82 SER B O 1
ATOM 3203 N N . THR B 1 83 ? -7.762 12.406 14.82 1 93.06 83 THR B N 1
ATOM 3204 C CA . THR B 1 83 ? -6.922 13.586 14.977 1 93.06 83 THR B CA 1
ATOM 3205 C C . THR B 1 83 ? -7.738 14.859 14.789 1 93.06 83 THR B C 1
ATOM 3207 O O . THR B 1 83 ? -8.609 14.922 13.922 1 93.06 83 THR B O 1
ATOM 3210 N N . PHE B 1 84 ? -7.465 15.828 15.648 1 93.12 84 PHE B N 1
ATOM 3211 C CA . PHE B 1 84 ? -8.078 17.141 15.484 1 93.12 84 PHE B CA 1
ATOM 3212 C C . PHE B 1 84 ? -7.07 18.141 14.93 1 93.12 84 PHE B C 1
ATOM 3214 O O . PHE B 1 84 ? -5.941 18.234 15.422 1 93.12 84 PHE B O 1
ATOM 3221 N N . TRP B 1 85 ? -7.535 18.844 13.938 1 93 85 TRP B N 1
ATOM 3222 C CA . TRP B 1 85 ? -6.656 19.766 13.227 1 93 85 TRP B CA 1
ATOM 3223 C C . TRP B 1 85 ? -7.18 21.203 13.32 1 93 85 TRP B C 1
ATOM 3225 O O . TRP B 1 85 ? -8.352 21.453 13.047 1 93 85 TRP B O 1
ATOM 3235 N N . LYS B 1 86 ? -6.293 22.094 13.703 1 92.19 86 LYS B N 1
ATOM 3236 C CA . LYS B 1 86 ? -6.566 23.5 13.508 1 92.19 86 LYS B CA 1
ATOM 3237 C C . LYS B 1 86 ? -6.09 23.969 12.133 1 92.19 86 LYS B C 1
ATOM 3239 O O . LYS B 1 86 ? -4.977 23.656 11.711 1 92.19 86 LYS B O 1
ATOM 3244 N N . LEU B 1 87 ? -6.91 24.672 11.477 1 91 87 LEU B N 1
ATOM 3245 C CA . LEU B 1 87 ? -6.602 25.125 10.125 1 91 87 LEU B CA 1
ATOM 3246 C C . LEU B 1 87 ? -6.324 26.625 10.086 1 91 87 LEU B C 1
ATOM 3248 O O . LEU B 1 87 ? -6.977 27.391 10.797 1 91 87 LEU B O 1
ATOM 3252 N N . LYS B 1 88 ? -5.375 26.969 9.32 1 90 88 LYS B N 1
ATOM 3253 C CA . LYS B 1 88 ? -5.066 28.375 9.039 1 90 88 LYS B CA 1
ATOM 3254 C C . LYS B 1 88 ? -4.719 28.578 7.57 1 90 88 LYS B C 1
ATOM 3256 O O . LYS B 1 88 ? -3.904 27.844 7.012 1 90 88 LYS B O 1
ATOM 3261 N N . GLU B 1 89 ? -5.387 29.516 7.031 1 88.75 89 GLU B N 1
ATOM 3262 C CA . GLU B 1 89 ? -5.105 29.844 5.637 1 88.75 89 GLU B CA 1
ATOM 3263 C C . GLU B 1 89 ? -4.594 31.266 5.492 1 88.75 89 GLU B C 1
ATOM 3265 O O . GLU B 1 89 ? -5.137 32.188 6.105 1 88.75 89 GLU B O 1
ATOM 3270 N N . GLU B 1 90 ? -3.553 31.359 4.844 1 87.69 90 GLU B N 1
ATOM 3271 C CA . GLU B 1 90 ? -3.082 32.656 4.41 1 87.69 90 GLU B CA 1
ATOM 3272 C C . GLU B 1 90 ? -3.488 32.938 2.965 1 87.69 90 GLU B C 1
ATOM 3274 O O . GLU B 1 90 ? -2.85 32.469 2.029 1 87.69 90 GLU B O 1
ATOM 3279 N N . VAL B 1 91 ? -4.414 33.719 2.777 1 82.38 91 VAL B N 1
ATOM 3280 C CA . VAL B 1 91 ? -5.074 33.906 1.491 1 82.38 91 VAL B CA 1
ATOM 3281 C C . VAL B 1 91 ? -4.086 34.531 0.493 1 82.38 91 VAL B C 1
ATOM 3283 O O . VAL B 1 91 ? -4.035 34.094 -0.666 1 82.38 91 VAL B O 1
ATOM 3286 N N . GLU B 1 92 ? -3.309 35.438 0.895 1 82.44 92 GLU B N 1
ATOM 3287 C CA . GLU B 1 92 ? -2.422 36.156 -0.012 1 82.44 92 GLU B CA 1
ATOM 3288 C C . GLU B 1 92 ? -1.39 35.219 -0.636 1 82.44 92 GLU B C 1
ATOM 3290 O O . GLU B 1 92 ? -1.109 35.312 -1.834 1 82.44 92 GLU B O 1
ATOM 3295 N N . SER B 1 93 ? -0.903 34.281 0.117 1 78.62 93 SER B N 1
ATOM 3296 C CA . SER B 1 93 ? 0.153 33.406 -0.353 1 78.62 93 SER B CA 1
ATOM 3297 C C . SER B 1 93 ? -0.406 32.031 -0.731 1 78.62 93 SER B C 1
ATOM 3299 O O . SER B 1 93 ? 0.319 31.172 -1.254 1 78.62 93 SER B O 1
ATOM 3301 N N . SER B 1 94 ? -1.734 31.875 -0.471 1 84.56 94 SER B N 1
ATOM 3302 C CA . SER B 1 94 ? -2.389 30.594 -0.668 1 84.56 94 SER B CA 1
ATOM 3303 C C . SER B 1 94 ? -1.73 29.5 0.175 1 84.56 94 SER B C 1
ATOM 3305 O O . SER B 1 94 ? -1.622 28.344 -0.259 1 84.56 94 SER B O 1
ATOM 3307 N N . PHE B 1 95 ? -1.19 29.953 1.297 1 89.44 95 PHE B N 1
ATOM 3308 C CA . PHE B 1 95 ? -0.589 28.984 2.209 1 89.44 95 PHE B CA 1
ATOM 3309 C C . PHE B 1 95 ? -1.646 28.359 3.111 1 89.44 95 PHE B C 1
ATOM 3311 O O . PHE B 1 95 ? -2.588 29.047 3.533 1 89.44 95 PHE B O 1
ATOM 3318 N N . PHE B 1 96 ? -1.486 27.125 3.279 1 91.31 96 PHE B N 1
ATOM 3319 C CA . PHE B 1 96 ? -2.383 26.344 4.133 1 91.31 96 PHE B CA 1
ATOM 3320 C C . PHE B 1 96 ? -1.606 25.641 5.238 1 91.31 96 PHE B C 1
ATOM 3322 O O . PHE B 1 96 ? -0.67 24.891 4.965 1 91.31 96 PHE B O 1
ATOM 3329 N N . TYR B 1 97 ? -1.986 25.969 6.477 1 91 97 TYR B N 1
ATOM 3330 C CA . TYR B 1 97 ? -1.312 25.391 7.637 1 91 97 TYR B CA 1
ATOM 3331 C C . TYR B 1 97 ? -2.283 24.578 8.477 1 91 97 TYR B C 1
ATOM 3333 O O . TYR B 1 97 ? -3.439 24.969 8.656 1 91 97 TYR B O 1
ATOM 3341 N N . THR B 1 98 ? -1.747 23.516 8.867 1 92.44 98 THR B N 1
ATOM 3342 C CA . THR B 1 98 ? -2.514 22.672 9.766 1 92.44 98 THR B CA 1
ATOM 3343 C C . THR B 1 98 ? -1.69 22.312 11 1 92.44 98 THR B C 1
ATOM 3345 O O . THR B 1 98 ? -0.473 22.141 10.914 1 92.44 98 THR B O 1
ATOM 3348 N N . LYS B 1 99 ? -2.334 22.234 12.102 1 91.31 99 LYS B N 1
ATOM 3349 C CA . LYS B 1 99 ? -1.692 21.844 13.359 1 91.31 99 LYS B CA 1
ATOM 3350 C C . LYS B 1 99 ? -2.564 20.875 14.141 1 91.31 99 LYS B C 1
ATOM 3352 O O . LYS B 1 99 ? -3.758 21.109 14.328 1 91.31 99 LYS B O 1
ATOM 3357 N N . LYS B 1 100 ? -1.897 19.812 14.523 1 91.31 100 LYS B N 1
ATOM 3358 C CA . LYS B 1 100 ? -2.59 18.891 15.422 1 91.31 100 LYS B CA 1
ATOM 3359 C C . LYS B 1 100 ? -2.85 19.547 16.781 1 91.31 100 LYS B C 1
ATOM 3361 O O . LYS B 1 100 ? -1.956 20.172 17.359 1 91.31 100 LYS B O 1
ATOM 3366 N N . ILE B 1 101 ? -4.062 19.359 17.297 1 91.62 101 ILE B N 1
ATOM 3367 C CA . ILE B 1 101 ? -4.395 20.047 18.547 1 91.62 101 ILE B CA 1
ATOM 3368 C C . ILE B 1 101 ? -4.977 19.031 19.547 1 91.62 101 ILE B C 1
ATOM 3370 O O . ILE B 1 101 ? -5.582 18.047 19.141 1 91.62 101 ILE B O 1
ATOM 3374 N N . LYS B 1 102 ? -4.832 19.359 20.797 1 88.94 102 LYS B N 1
ATOM 3375 C CA . LYS B 1 102 ? -5.383 18.531 21.875 1 88.94 102 LYS B CA 1
ATOM 3376 C C . LYS B 1 102 ? -6.555 19.234 22.562 1 88.94 102 LYS B C 1
ATOM 3378 O O . LYS B 1 102 ? -7.191 18.672 23.438 1 88.94 102 LYS B O 1
ATOM 3383 N N . SER B 1 103 ? -6.684 20.469 22.219 1 89.62 103 SER B N 1
ATOM 3384 C CA . SER B 1 103 ? -7.805 21.266 22.688 1 89.62 103 SER B CA 1
ATOM 3385 C C . SER B 1 103 ? -8.352 22.172 21.594 1 89.62 103 SER B C 1
ATOM 3387 O O . SER B 1 103 ? -7.605 22.641 20.734 1 89.62 103 SER B O 1
ATOM 3389 N N . ILE B 1 104 ? -9.57 22.375 21.656 1 86.75 104 ILE B N 1
ATOM 3390 C CA . ILE B 1 104 ? -10.211 23.141 20.594 1 86.75 104 ILE B CA 1
ATOM 3391 C C . ILE B 1 104 ? -10.484 24.562 21.078 1 86.75 104 ILE B C 1
ATOM 3393 O O . ILE B 1 104 ? -11.203 24.766 22.047 1 86.75 104 ILE B O 1
ATOM 3397 N N . GLN B 1 105 ? -9.891 25.484 20.438 1 83.19 105 GLN B N 1
ATOM 3398 C CA . GLN B 1 105 ? -10.172 26.906 20.609 1 83.19 105 GLN B CA 1
ATOM 3399 C C . GLN B 1 105 ? -10.977 27.453 19.438 1 83.19 105 GLN B C 1
ATOM 3401 O O . GLN B 1 105 ? -11.117 26.781 18.406 1 83.19 105 GLN B O 1
ATOM 3406 N N . PRO B 1 106 ? -11.625 28.578 19.656 1 79.69 106 PRO B N 1
ATOM 3407 C CA . PRO B 1 106 ? -12.391 29.141 18.547 1 79.69 106 PRO B CA 1
ATOM 3408 C C . PRO B 1 106 ? -11.57 29.234 17.266 1 79.69 106 PRO B C 1
ATOM 3410 O O . PRO B 1 106 ? -10.375 29.531 17.297 1 79.69 106 PRO B O 1
ATOM 3413 N N . GLY B 1 107 ? -12.219 28.938 16.125 1 80.38 107 GLY B N 1
ATOM 3414 C CA . GLY B 1 107 ? -11.578 28.891 14.82 1 80.38 107 GLY B CA 1
ATOM 3415 C C . GLY B 1 107 ? -11.891 27.625 14.047 1 80.38 107 GLY B C 1
ATOM 3416 O O . GLY B 1 107 ? -12.633 26.766 14.523 1 80.38 107 GLY B O 1
ATOM 3417 N N . PRO B 1 108 ? -11.391 27.594 12.922 1 85.88 108 PRO B N 1
ATOM 3418 C CA . PRO B 1 108 ? -11.672 26.422 12.086 1 85.88 108 PRO B CA 1
ATOM 3419 C C . PRO B 1 108 ? -10.938 25.172 12.555 1 85.88 108 PRO B C 1
ATOM 3421 O O . PRO B 1 108 ? -9.703 25.156 12.602 1 85.88 108 PRO B O 1
ATOM 3424 N N . VAL B 1 109 ? -11.734 24.188 12.977 1 89.62 109 VAL B N 1
ATOM 3425 C CA . VAL B 1 109 ? -11.188 22.906 13.438 1 89.62 109 VAL B CA 1
ATOM 3426 C C . VAL B 1 109 ? -11.852 21.75 12.688 1 89.62 109 VAL B C 1
ATOM 3428 O O . VAL B 1 109 ? -13.062 21.766 12.461 1 89.62 109 VAL B O 1
ATOM 3431 N N . VAL B 1 110 ? -11.047 20.859 12.258 1 91.44 110 VAL B N 1
ATOM 3432 C CA . VAL B 1 110 ? -11.555 19.672 11.594 1 91.44 110 VAL B CA 1
ATOM 3433 C C . VAL B 1 110 ? -11.094 18.422 12.344 1 91.44 110 VAL B C 1
ATOM 3435 O O . VAL B 1 110 ? -9.93 18.312 12.727 1 91.44 110 VAL B O 1
ATOM 3438 N N . ALA B 1 111 ? -12.031 17.547 12.633 1 92.94 111 ALA B N 1
ATOM 3439 C CA . ALA B 1 111 ? -11.711 16.234 13.18 1 92.94 111 ALA B CA 1
ATOM 3440 C C . ALA B 1 111 ? -11.594 15.188 12.07 1 92.94 111 ALA B C 1
ATOM 3442 O O . ALA B 1 111 ? -12.453 15.117 11.188 1 92.94 111 ALA B O 1
ATOM 3443 N N . THR B 1 112 ? -10.523 14.43 12.078 1 93.88 112 THR B N 1
ATOM 3444 C CA . THR B 1 112 ? -10.391 13.336 11.117 1 93.88 112 THR B CA 1
ATOM 3445 C C . THR B 1 112 ? -10.375 11.992 11.828 1 93.88 112 THR B C 1
ATOM 3447 O O . THR B 1 112 ? -9.828 11.867 12.922 1 93.88 112 THR B O 1
ATOM 3450 N N . MET B 1 113 ? -10.977 11.047 11.234 1 93.06 113 MET B N 1
ATOM 3451 C CA . MET B 1 113 ? -10.945 9.656 11.664 1 93.06 113 MET B CA 1
ATOM 3452 C C . MET B 1 113 ? -10.406 8.758 10.547 1 93.06 113 MET B C 1
ATOM 3454 O O . MET B 1 113 ? -11.023 8.641 9.492 1 93.06 113 MET B O 1
ATOM 3458 N N . VAL B 1 114 ? -9.242 8.188 10.789 1 93 114 VAL B N 1
ATOM 3459 C CA . VAL B 1 114 ? -8.695 7.207 9.852 1 93 114 VAL B CA 1
ATOM 3460 C C . VAL B 1 114 ? -9.211 5.812 10.203 1 93 114 VAL B C 1
ATOM 3462 O O . VAL B 1 114 ? -9.016 5.336 11.328 1 93 114 VAL B O 1
ATOM 3465 N N . LEU B 1 115 ? -9.82 5.219 9.258 1 90.19 115 LEU B N 1
ATOM 3466 C CA . LEU B 1 115 ? -10.359 3.875 9.453 1 90.19 115 LEU B CA 1
ATOM 3467 C C . LEU B 1 115 ? -9.688 2.885 8.5 1 90.19 115 LEU B C 1
ATOM 3469 O O . LEU B 1 115 ? -9.57 3.146 7.305 1 90.19 115 LEU B O 1
ATOM 3473 N N . ASP B 1 116 ? -9.281 1.77 9.109 1 84.56 116 ASP B N 1
ATOM 3474 C CA . ASP B 1 116 ? -8.859 0.688 8.227 1 84.56 116 ASP B CA 1
ATOM 3475 C C . ASP B 1 116 ? -10.031 0.162 7.402 1 84.56 116 ASP B C 1
ATOM 3477 O O . ASP B 1 116 ? -11.188 0.271 7.816 1 84.56 116 ASP B O 1
ATOM 3481 N N . LEU B 1 117 ? -9.656 -0.346 6.262 1 84.88 117 LEU B N 1
ATOM 3482 C CA . LEU B 1 117 ? -10.719 -0.961 5.473 1 84.88 117 LEU B CA 1
ATOM 3483 C C . LEU B 1 117 ? -11.344 -2.133 6.227 1 84.88 117 LEU B C 1
ATOM 3485 O O . LEU B 1 117 ? -10.633 -2.924 6.852 1 84.88 117 LEU B O 1
ATOM 3489 N N . PRO B 1 118 ? -12.664 -2.125 6.184 1 84.25 118 PRO B N 1
ATOM 3490 C CA . PRO B 1 118 ? -13.312 -3.285 6.801 1 84.25 118 PRO B CA 1
ATOM 3491 C C . PRO B 1 118 ? -12.945 -4.602 6.117 1 84.25 118 PRO B C 1
ATOM 3493 O O . PRO B 1 118 ? -12.516 -4.598 4.961 1 84.25 118 PRO B O 1
ATOM 3496 N N . MET B 1 119 ? -13.156 -5.645 6.84 1 84.62 119 MET B N 1
ATOM 3497 C CA . MET B 1 119 ? -12.875 -6.957 6.262 1 84.62 119 MET B CA 1
ATOM 3498 C C . MET B 1 119 ? -13.938 -7.332 5.227 1 84.62 119 MET B C 1
ATOM 3500 O O . MET B 1 119 ? -13.688 -8.172 4.359 1 84.62 119 MET B O 1
ATOM 3504 N N . PHE B 1 120 ? -15.125 -6.805 5.27 1 87 120 PHE B N 1
ATOM 3505 C CA . PHE B 1 120 ? -16.266 -7.082 4.402 1 87 120 PHE B CA 1
ATOM 3506 C C . PHE B 1 120 ? -16.578 -8.57 4.379 1 87 120 PHE B C 1
ATOM 3508 O O . PHE B 1 120 ? -16.891 -9.133 3.324 1 87 120 PHE B O 1
ATOM 3515 N N . ASP B 1 121 ? -16.375 -9.219 5.426 1 82 121 ASP B N 1
ATOM 3516 C CA . ASP B 1 121 ? -16.562 -10.664 5.484 1 82 121 ASP B CA 1
ATOM 3517 C C . ASP B 1 121 ? -18.047 -11.016 5.492 1 82 121 ASP B C 1
ATOM 3519 O O . ASP B 1 121 ? -18.453 -12.062 4.973 1 82 121 ASP B O 1
ATOM 3523 N N . GLN B 1 122 ? -18.844 -10.117 6.008 1 80.31 122 GLN B N 1
ATOM 3524 C CA . GLN B 1 122 ? -20.25 -10.445 6.152 1 80.31 122 GLN B CA 1
ATOM 3525 C C . GLN B 1 122 ? -21.109 -9.68 5.145 1 80.31 122 GLN B C 1
ATOM 3527 O O . GLN B 1 122 ? -21.922 -10.266 4.441 1 80.31 122 GLN B O 1
ATOM 3532 N N . GLU B 1 123 ? -20.891 -8.391 5.113 1 86.31 123 GLU B N 1
ATOM 3533 C CA . GLU B 1 123 ? -21.703 -7.527 4.258 1 86.31 123 GLU B CA 1
ATOM 3534 C C . GLU B 1 123 ? -20.812 -6.605 3.422 1 86.31 123 GLU B C 1
ATOM 3536 O O . GLU B 1 123 ? -19.719 -6.23 3.848 1 86.31 123 GLU B O 1
ATOM 3541 N N . PRO B 1 124 ? -21.312 -6.305 2.32 1 89.75 124 PRO B N 1
ATOM 3542 C CA . PRO B 1 124 ? -20.547 -5.402 1.456 1 89.75 124 PRO B CA 1
ATOM 3543 C C . PRO B 1 124 ? -20.547 -3.957 1.951 1 89.75 124 PRO B C 1
ATOM 3545 O O . PRO B 1 124 ? -19.812 -3.117 1.434 1 89.75 124 PRO B O 1
ATOM 3548 N N . VAL B 1 125 ? -21.469 -3.709 2.869 1 90.06 125 VAL B N 1
ATOM 3549 C CA . VAL B 1 125 ? -21.578 -2.369 3.439 1 90.06 125 VAL B CA 1
ATOM 3550 C C . VAL B 1 125 ? -21.484 -2.449 4.961 1 90.06 125 VAL B C 1
ATOM 3552 O O . VAL B 1 125 ? -22.156 -3.26 5.59 1 90.06 125 VAL B O 1
ATOM 3555 N N . VAL B 1 126 ? -20.594 -1.646 5.453 1 88.62 126 VAL B N 1
ATOM 3556 C CA . VAL B 1 126 ? -20.453 -1.541 6.902 1 88.62 126 VAL B CA 1
ATOM 3557 C C . VAL B 1 126 ? -20.828 -0.136 7.359 1 88.62 126 VAL B C 1
ATOM 3559 O O . VAL B 1 126 ? -20.266 0.854 6.887 1 88.62 126 VAL B O 1
ATOM 3562 N N . GLU B 1 127 ? -21.781 -0.102 8.219 1 87.12 127 GLU B N 1
ATOM 3563 C CA . GLU B 1 127 ? -22.203 1.177 8.789 1 87.12 127 GLU B CA 1
ATOM 3564 C C . GLU B 1 127 ? -21.547 1.429 10.141 1 87.12 127 GLU B C 1
ATOM 3566 O O . GLU B 1 127 ? -21.484 0.531 10.977 1 87.12 127 GLU B O 1
ATOM 3571 N N . CYS B 1 128 ? -21.078 2.615 10.266 1 85.94 128 CYS B N 1
ATOM 3572 C CA . CYS B 1 128 ? -20.422 2.992 11.516 1 85.94 128 CYS B CA 1
ATOM 3573 C C . CYS B 1 128 ? -21.078 4.234 12.117 1 85.94 128 CYS B C 1
ATOM 3575 O O . CYS B 1 128 ? -21.438 5.164 11.391 1 85.94 128 CYS B O 1
ATOM 3577 N N . TRP B 1 129 ? -21.156 4.133 13.414 1 84 129 TRP B N 1
ATOM 3578 C CA . TRP B 1 129 ? -21.578 5.309 14.156 1 84 129 TRP B CA 1
ATOM 3579 C C . TRP B 1 129 ? -20.391 6.117 14.641 1 84 129 TRP B C 1
ATOM 3581 O O . TRP B 1 129 ? -19.344 5.551 14.984 1 84 129 TRP B O 1
ATOM 3591 N N . GLY B 1 130 ? -20.562 7.402 14.547 1 83.12 130 GLY B N 1
ATOM 3592 C CA . GLY B 1 130 ? -19.484 8.266 15.031 1 83.12 130 GLY B CA 1
ATOM 3593 C C . GLY B 1 130 ? -19.922 9.18 16.156 1 83.12 130 GLY B C 1
ATOM 3594 O O . GLY B 1 130 ? -21.094 9.586 16.219 1 83.12 130 GLY B O 1
ATOM 3595 N N . ILE B 1 131 ? -18.984 9.445 17.109 1 83.5 131 ILE B N 1
ATOM 3596 C CA . ILE B 1 131 ? -19.234 10.344 18.234 1 83.5 131 ILE B CA 1
ATOM 3597 C C . ILE B 1 131 ? -17.984 11.203 18.469 1 83.5 131 ILE B C 1
ATOM 3599 O O . ILE B 1 131 ? -16.859 10.711 18.422 1 83.5 131 ILE B O 1
ATOM 3603 N N . ILE B 1 132 ? -18.234 12.422 18.641 1 86.12 132 ILE B N 1
ATOM 3604 C CA . ILE B 1 132 ? -17.172 13.305 19.109 1 86.12 132 ILE B CA 1
ATOM 3605 C C . ILE B 1 132 ? -17.391 13.641 20.578 1 86.12 132 ILE B C 1
ATOM 3607 O O . ILE B 1 132 ? -18.469 14.078 20.969 1 86.12 132 ILE B O 1
ATOM 3611 N N . SER B 1 133 ? -16.422 13.336 21.359 1 84.12 133 SER B N 1
ATOM 3612 C CA . SER B 1 133 ? -16.469 13.641 22.781 1 84.12 133 SER B CA 1
ATOM 3613 C C . SER B 1 133 ? -15.516 14.773 23.141 1 84.12 133 SER B C 1
ATOM 3615 O O . SER B 1 133 ? -14.5 14.977 22.469 1 84.12 133 SER B O 1
ATOM 3617 N N . TYR B 1 134 ? -15.922 15.523 24.125 1 83.56 134 TYR B N 1
ATOM 3618 C CA . TYR B 1 134 ? -15.078 16.594 24.625 1 83.56 134 TYR B CA 1
ATOM 3619 C C . TYR B 1 134 ? -15.453 16.953 26.062 1 83.56 134 TYR B C 1
ATOM 3621 O O . TYR B 1 134 ? -16.469 16.484 26.578 1 83.56 134 TYR B O 1
ATOM 3629 N N . GLU B 1 135 ? -14.555 17.734 26.656 1 85.06 135 GLU B N 1
ATOM 3630 C CA . GLU B 1 135 ? -14.75 18.125 28.047 1 85.06 135 GLU B CA 1
ATOM 3631 C C . GLU B 1 135 ? -14.812 19.656 28.188 1 85.06 135 GLU B C 1
ATOM 3633 O O . GLU B 1 135 ? -14.039 20.375 27.562 1 85.06 135 GLU B O 1
ATOM 3638 N N . ILE B 1 136 ? -15.898 20.125 28.922 1 78.94 136 ILE B N 1
ATOM 3639 C CA . ILE B 1 136 ? -16.016 21.531 29.344 1 78.94 136 ILE B CA 1
ATOM 3640 C C . ILE B 1 136 ? -16.172 21.609 30.859 1 78.94 136 ILE B C 1
ATOM 3642 O O . ILE B 1 136 ? -17.094 21 31.422 1 78.94 136 ILE B O 1
ATOM 3646 N N . ASN B 1 137 ? -15.375 22.406 31.484 1 79.06 137 ASN B N 1
ATOM 3647 C CA . ASN B 1 137 ? -15.484 22.609 32.938 1 79.06 137 ASN B CA 1
ATOM 3648 C C . ASN B 1 137 ? -15.648 21.297 33.688 1 79.06 137 ASN B C 1
ATOM 3650 O O . ASN B 1 137 ? -16.578 21.141 34.469 1 79.06 137 ASN B O 1
ATOM 3654 N N . ASP B 1 138 ? -14.93 20.281 33.406 1 80.56 138 ASP B N 1
ATOM 3655 C CA . ASP B 1 138 ? -14.836 18.969 34.062 1 80.56 138 ASP B CA 1
ATOM 3656 C C . ASP B 1 138 ? -16.078 18.141 33.781 1 80.56 138 ASP B C 1
ATOM 3658 O O . ASP B 1 138 ? -16.375 17.203 34.531 1 80.56 138 ASP B O 1
ATOM 3662 N N . THR B 1 139 ? -16.891 18.578 32.812 1 80.81 139 THR B N 1
ATOM 3663 C CA . THR B 1 139 ? -18.047 17.797 32.406 1 80.81 139 THR B CA 1
ATOM 3664 C C . THR B 1 139 ? -17.844 17.234 31 1 80.81 139 THR B C 1
ATOM 3666 O O . THR B 1 139 ? -17.375 17.953 30.109 1 80.81 139 THR B O 1
ATOM 3669 N N . GLN B 1 140 ? -18.172 16 30.875 1 84 140 GLN B N 1
ATOM 3670 C CA . GLN B 1 140 ? -18.016 15.328 29.594 1 84 140 GLN B CA 1
ATOM 3671 C C . GLN B 1 140 ? -19.25 15.516 28.703 1 84 140 GLN B C 1
ATOM 3673 O O . GLN B 1 140 ? -20.375 15.336 29.172 1 84 140 GLN B O 1
ATOM 3678 N N . PHE B 1 141 ? -19.031 15.914 27.484 1 80.31 141 PHE B N 1
ATOM 3679 C CA . PHE B 1 141 ? -20.094 16.062 26.484 1 80.31 141 PHE B CA 1
ATOM 3680 C C . PHE B 1 141 ? -19.812 15.195 25.266 1 80.31 141 PHE B C 1
ATOM 3682 O O . PHE B 1 141 ? -18.672 14.789 25.031 1 80.31 141 PHE B O 1
ATOM 3689 N N . GLN B 1 142 ? -20.844 14.828 24.578 1 81.5 142 GLN B N 1
ATOM 3690 C CA . GLN B 1 142 ? -20.734 14.047 23.344 1 81.5 142 GLN B CA 1
ATOM 3691 C C . GLN B 1 142 ? -21.688 14.562 22.281 1 81.5 142 GLN B C 1
ATOM 3693 O O . GLN B 1 142 ? -22.797 15 22.594 1 81.5 142 GLN B O 1
ATOM 3698 N N . VAL B 1 143 ? -21.25 14.555 21.031 1 79.38 143 VAL B N 1
ATOM 3699 C CA . VAL B 1 143 ? -22.078 14.914 19.891 1 79.38 143 VAL B CA 1
ATOM 3700 C C . VAL B 1 143 ? -22.031 13.797 18.844 1 79.38 143 VAL B C 1
ATOM 3702 O O . VAL B 1 143 ? -20.953 13.359 18.453 1 79.38 143 VAL B O 1
ATOM 3705 N N . PRO B 1 144 ? -23.188 13.336 18.516 1 83.31 144 PRO B N 1
ATOM 3706 C CA . PRO B 1 144 ? -23.188 12.305 17.469 1 83.31 144 PRO B CA 1
ATOM 3707 C C . PRO B 1 144 ? -22.828 12.859 16.094 1 83.31 144 PRO B C 1
ATOM 3709 O O . PRO B 1 144 ? -23.172 14 15.773 1 83.31 144 PRO B O 1
ATOM 3712 N N . VAL B 1 145 ? -22.078 12.07 15.359 1 82.69 145 VAL B N 1
ATOM 3713 C CA . VAL B 1 145 ? -21.766 12.359 13.961 1 82.69 145 VAL B CA 1
ATOM 3714 C C . VAL B 1 145 ? -22.609 11.469 13.055 1 82.69 145 VAL B C 1
ATOM 3716 O O . VAL B 1 145 ? -22.953 10.336 13.422 1 82.69 145 VAL B O 1
ATOM 3719 N N . PRO B 1 146 ? -23 12.047 11.898 1 80.12 146 PRO B N 1
ATOM 3720 C CA . PRO B 1 146 ? -23.734 11.195 10.977 1 80.12 146 PRO B CA 1
ATOM 3721 C C . PRO B 1 146 ? -23.031 9.875 10.688 1 80.12 146 PRO B C 1
ATOM 3723 O O . PRO B 1 146 ? -21.797 9.828 10.625 1 80.12 146 PRO B O 1
ATOM 3726 N N . PRO B 1 147 ? -23.828 8.875 10.562 1 83.31 147 PRO B N 1
ATOM 3727 C CA . PRO B 1 147 ? -23.219 7.562 10.32 1 83.31 147 PRO B CA 1
ATOM 3728 C C . PRO B 1 147 ? -22.375 7.531 9.047 1 83.31 147 PRO B C 1
ATOM 3730 O O . PRO B 1 147 ? -22.688 8.227 8.078 1 83.31 147 PRO B O 1
ATOM 3733 N N . ILE B 1 148 ? -21.375 6.781 9.141 1 83.81 148 ILE B N 1
ATOM 3734 C CA . ILE B 1 148 ? -20.469 6.586 8.016 1 83.81 148 ILE B CA 1
ATOM 3735 C C . ILE B 1 148 ? -20.734 5.23 7.367 1 83.81 148 ILE B C 1
ATOM 3737 O O . ILE B 1 148 ? -20.828 4.211 8.055 1 83.81 148 ILE B O 1
ATOM 3741 N N . GLN B 1 149 ? -20.922 5.258 6.133 1 85.94 149 GLN B N 1
ATOM 3742 C CA . GLN B 1 149 ? -21.109 4.004 5.406 1 85.94 149 GLN B CA 1
ATOM 3743 C C . GLN B 1 149 ? -19.844 3.652 4.609 1 85.94 149 GLN B C 1
ATOM 3745 O O . GLN B 1 149 ? -19.391 4.441 3.781 1 85.94 149 GLN B O 1
ATOM 3750 N N . LEU B 1 150 ? -19.344 2.539 4.898 1 86.44 150 LEU B N 1
ATOM 3751 C CA . LEU B 1 150 ? -18.219 1.996 4.156 1 86.44 150 LEU B CA 1
ATOM 3752 C C . LEU B 1 150 ? -18.656 0.866 3.234 1 86.44 150 LEU B C 1
ATOM 3754 O O . LEU B 1 150 ? -19.203 -0.138 3.693 1 86.44 150 LEU B O 1
ATOM 3758 N N . SER B 1 151 ? -18.406 1.031 1.965 1 89.38 151 SER B N 1
ATOM 3759 C CA . SER B 1 151 ? -18.922 0.03 1.034 1 89.38 151 SER B CA 1
ATOM 3760 C C . SER B 1 151 ? -17.828 -0.458 0.092 1 89.38 151 SER B C 1
ATOM 3762 O O . SER B 1 151 ? -16.891 0.278 -0.206 1 89.38 151 SER B O 1
ATOM 3764 N N . ILE B 1 152 ? -18.031 -1.64 -0.368 1 88.88 152 ILE B N 1
ATOM 3765 C CA . ILE B 1 152 ? -17.141 -2.242 -1.351 1 88.88 152 ILE B CA 1
ATOM 3766 C C . ILE B 1 152 ? -17.141 -1.411 -2.633 1 88.88 152 ILE B C 1
ATOM 3768 O O . ILE B 1 152 ? -16.094 -1.201 -3.248 1 88.88 152 ILE B O 1
ATOM 3772 N N . VAL B 1 153 ? -18.234 -0.923 -2.992 1 85.81 153 VAL B N 1
ATOM 3773 C CA . VAL B 1 153 ? -18.375 -0.156 -4.227 1 85.81 153 VAL B CA 1
ATOM 3774 C C . VAL B 1 153 ? -17.5 1.085 -4.168 1 85.81 153 VAL B C 1
ATOM 3776 O O . VAL B 1 153 ? -16.734 1.361 -5.102 1 85.81 153 VAL B O 1
ATOM 3779 N N . GLU B 1 154 ? -17.547 1.74 -3.059 1 83.94 154 GLU B N 1
ATOM 3780 C CA . GLU B 1 154 ? -16.734 2.939 -2.891 1 83.94 154 GLU B CA 1
ATOM 3781 C C . GLU B 1 154 ? -15.25 2.596 -2.848 1 83.94 154 GLU B C 1
ATOM 3783 O O . GLU B 1 154 ? -14.414 3.357 -3.34 1 83.94 154 GLU B O 1
ATOM 3788 N N . THR B 1 155 ? -14.977 1.456 -2.277 1 85.25 155 THR B N 1
ATOM 3789 C CA . THR B 1 155 ? -13.594 1.018 -2.148 1 85.25 155 THR B CA 1
ATOM 3790 C C . THR B 1 155 ? -13 0.686 -3.516 1 85.25 155 THR B C 1
ATOM 3792 O O . THR B 1 155 ? -11.867 1.066 -3.816 1 85.25 155 THR B O 1
ATOM 3795 N N . ILE B 1 156 ? -13.688 0.069 -4.293 1 83.25 156 ILE B N 1
ATOM 3796 C CA . ILE B 1 156 ? -13.234 -0.336 -5.617 1 83.25 156 ILE B CA 1
ATOM 3797 C C . ILE B 1 156 ? -13.07 0.896 -6.504 1 83.25 156 ILE B C 1
ATOM 3799 O O . ILE B 1 156 ? -12.141 0.966 -7.316 1 83.25 156 ILE B O 1
ATOM 3803 N N . ASP B 1 157 ? -13.891 1.84 -6.309 1 77.44 157 ASP B N 1
ATOM 3804 C CA . ASP B 1 157 ? -13.883 3.027 -7.156 1 77.44 157 ASP B CA 1
ATOM 3805 C C . ASP B 1 157 ? -12.812 4.02 -6.699 1 77.44 157 ASP B C 1
ATOM 3807 O O . ASP B 1 157 ? -12.562 5.023 -7.371 1 77.44 157 ASP B O 1
ATOM 3811 N N . SER B 1 158 ? -12.281 3.639 -5.594 1 75.19 158 SER B N 1
ATOM 3812 C CA . SER B 1 158 ? -11.281 4.562 -5.07 1 75.19 158 SER B CA 1
ATOM 3813 C C . SER B 1 158 ? -9.969 4.445 -5.84 1 75.19 158 SER B C 1
ATOM 3815 O O . SER B 1 158 ? -9.547 3.346 -6.199 1 75.19 158 SER B O 1
ATOM 3817 N N . SER B 1 159 ? -9.484 5.473 -6.469 1 70.62 159 SER B N 1
ATOM 3818 C CA . SER B 1 159 ? -8.188 5.551 -7.125 1 70.62 159 SER B CA 1
ATOM 3819 C C . SER B 1 159 ? -7.379 6.738 -6.613 1 70.62 159 SER B C 1
ATOM 3821 O O . SER B 1 159 ? -7.941 7.68 -6.051 1 70.62 159 SER B O 1
ATOM 3823 N N . TYR B 1 160 ? -6.137 6.574 -6.703 1 72.5 160 TYR B N 1
ATOM 3824 C CA . TYR B 1 160 ? -5.277 7.676 -6.281 1 72.5 160 TYR B CA 1
ATOM 3825 C C . TYR B 1 160 ? -5.566 8.938 -7.09 1 72.5 160 TYR B C 1
ATOM 3827 O O . TYR B 1 160 ? -5.547 10.047 -6.555 1 72.5 160 TYR B O 1
ATOM 3835 N N . ILE B 1 161 ? -5.898 8.648 -8.281 1 66.38 161 ILE B N 1
ATOM 3836 C CA . ILE B 1 161 ? -6.203 9.773 -9.156 1 66.38 161 ILE B CA 1
ATOM 3837 C C . ILE B 1 161 ? -7.465 10.484 -8.664 1 66.38 161 ILE B C 1
ATOM 3839 O O . ILE B 1 161 ? -7.5 11.719 -8.586 1 66.38 161 ILE B O 1
ATOM 3843 N N . ASN B 1 162 ? -8.445 9.727 -8.352 1 71.88 162 ASN B N 1
ATOM 3844 C CA . ASN B 1 162 ? -9.68 10.305 -7.836 1 71.88 162 ASN B CA 1
ATOM 3845 C C . ASN B 1 162 ? -9.453 11.016 -6.504 1 71.88 162 ASN B C 1
ATOM 3847 O O . ASN B 1 162 ? -10.031 12.078 -6.258 1 71.88 162 ASN B O 1
ATOM 3851 N N . PHE B 1 163 ? -8.562 10.469 -5.84 1 74.88 163 PHE B N 1
ATOM 3852 C CA . PHE B 1 163 ? -8.219 11.023 -4.535 1 74.88 163 PHE B CA 1
ATOM 3853 C C . PHE B 1 163 ? -7.648 12.43 -4.688 1 74.88 163 PHE B C 1
ATOM 3855 O O . PHE B 1 163 ? -8.023 13.344 -3.949 1 74.88 163 PHE B O 1
ATOM 3862 N N . LEU B 1 164 ? -6.793 12.531 -5.652 1 74.56 164 LEU B N 1
ATOM 3863 C CA . LEU B 1 164 ? -6.121 13.812 -5.844 1 74.56 164 LEU B CA 1
ATOM 3864 C C . LEU B 1 164 ? -7.078 14.852 -6.422 1 74.56 164 LEU B C 1
ATOM 3866 O O . LEU B 1 164 ? -6.875 16.047 -6.25 1 74.56 164 LEU B O 1
ATOM 3870 N N . ASN B 1 165 ? -8.086 14.383 -7.094 1 71 165 ASN B N 1
ATOM 3871 C CA . ASN B 1 165 ? -9.016 15.297 -7.754 1 71 165 ASN B CA 1
ATOM 3872 C C . ASN B 1 165 ? -10.094 15.781 -6.789 1 71 165 ASN B C 1
ATOM 3874 O O . ASN B 1 165 ? -10.781 16.766 -7.07 1 71 165 ASN B O 1
ATOM 3878 N N . GLU B 1 166 ? -10.289 15.039 -5.805 1 67.25 166 GLU B N 1
ATOM 3879 C CA . GLU B 1 166 ? -11.328 15.453 -4.867 1 67.25 166 GLU B CA 1
ATOM 3880 C C . GLU B 1 166 ? -10.938 16.734 -4.145 1 67.25 166 GLU B C 1
ATOM 3882 O O . GLU B 1 166 ? -10.078 17.484 -4.617 1 67.25 166 GLU B O 1
ATOM 3887 N N . SER B 1 167 ? -11.516 16.906 -2.895 1 66.19 167 SER B N 1
ATOM 3888 C CA . SER B 1 167 ? -11.281 18.109 -2.104 1 66.19 167 SER B CA 1
ATOM 3889 C C . SER B 1 167 ? -9.82 18.219 -1.67 1 66.19 167 SER B C 1
ATOM 3891 O O . SER B 1 167 ? -9.273 17.281 -1.09 1 66.19 167 SER B O 1
ATOM 3893 N N . GLU B 1 168 ? -9.266 19.328 -2.113 1 79.44 168 GLU B N 1
ATOM 3894 C CA . GLU B 1 168 ? -7.867 19.609 -1.804 1 79.44 168 GLU B CA 1
ATOM 3895 C C . GLU B 1 168 ? -7.605 19.516 -0.303 1 79.44 168 GLU B C 1
ATOM 3897 O O . GLU B 1 168 ? -6.664 18.844 0.131 1 79.44 168 GLU B O 1
ATOM 3902 N N . TYR B 1 169 ? -8.523 20.125 0.467 1 83.19 169 TYR B N 1
ATOM 3903 C CA . TYR B 1 169 ? -8.328 20.156 1.912 1 83.19 169 TYR B CA 1
ATOM 3904 C C . TYR B 1 169 ? -8.484 18.781 2.521 1 83.19 169 TYR B C 1
ATOM 3906 O O . TYR B 1 169 ? -7.695 18.375 3.377 1 83.19 169 TYR B O 1
ATOM 3914 N N . GLY B 1 170 ? -9.469 18.109 1.964 1 85.94 170 GLY B N 1
ATOM 3915 C CA . GLY B 1 170 ? -9.703 16.766 2.465 1 85.94 170 GLY B CA 1
ATOM 3916 C C . GLY B 1 170 ? -8.555 15.82 2.191 1 85.94 170 GLY B C 1
ATOM 3917 O O . GLY B 1 170 ? -8.164 15.039 3.061 1 85.94 170 GLY B O 1
ATOM 3918 N N . ALA B 1 171 ? -8 16 1.03 1 89.56 171 ALA B N 1
ATOM 3919 C CA . ALA B 1 171 ? -6.887 15.141 0.652 1 89.56 171 ALA B CA 1
ATOM 3920 C C . ALA B 1 171 ? -5.66 15.422 1.514 1 89.56 171 ALA B C 1
ATOM 3922 O O . ALA B 1 171 ? -4.984 14.492 1.966 1 89.56 171 ALA B O 1
ATOM 3923 N N . ILE B 1 172 ? -5.441 16.703 1.745 1 93.56 172 ILE B N 1
ATOM 3924 C CA . ILE B 1 172 ? -4.285 17.094 2.543 1 93.56 172 ILE B CA 1
ATOM 3925 C C . ILE B 1 172 ? -4.414 16.531 3.955 1 93.56 172 ILE B C 1
ATOM 3927 O O . ILE B 1 172 ? -3.482 15.906 4.469 1 93.56 172 ILE B O 1
ATOM 3931 N N . LEU B 1 173 ? -5.551 16.703 4.551 1 94 173 LEU B N 1
ATOM 3932 C CA . LEU B 1 173 ? -5.762 16.234 5.914 1 94 173 LEU B CA 1
ATOM 3933 C C . LEU B 1 173 ? -5.723 14.703 5.973 1 94 173 LEU B C 1
ATOM 3935 O O . LEU B 1 173 ? -5.211 14.133 6.934 1 94 173 LEU B O 1
ATOM 3939 N N . ALA B 1 174 ? -6.285 14.125 4.965 1 93.81 174 ALA B N 1
ATOM 3940 C CA . ALA B 1 174 ? -6.25 12.664 4.91 1 93.81 174 ALA B CA 1
ATOM 3941 C C . ALA B 1 174 ? -4.812 12.148 4.879 1 93.81 174 ALA B C 1
ATOM 3943 O O . ALA B 1 174 ? -4.465 11.219 5.609 1 93.81 174 ALA B O 1
ATOM 3944 N N . LEU B 1 175 ? -4.035 12.781 4.039 1 95 175 LEU B N 1
ATOM 3945 C CA . LEU B 1 175 ? -2.646 12.352 3.912 1 95 175 LEU B CA 1
ATOM 3946 C C . LEU B 1 175 ? -1.879 12.594 5.207 1 95 175 LEU B C 1
ATOM 3948 O O . LEU B 1 175 ? -1.114 11.734 5.652 1 95 175 LEU B O 1
ATOM 3952 N N . LYS B 1 176 ? -2.074 13.688 5.801 1 95.12 176 LYS B N 1
ATOM 3953 C CA . LYS B 1 176 ? -1.408 13.977 7.066 1 95.12 176 LYS B CA 1
ATOM 3954 C C . LYS B 1 176 ? -1.859 13.016 8.156 1 95.12 176 LYS B C 1
ATOM 3956 O O . LYS B 1 176 ? -1.049 12.57 8.977 1 95.12 176 LYS B O 1
ATOM 3961 N N . SER B 1 177 ? -3.115 12.688 8.117 1 94.44 177 SER B N 1
ATOM 3962 C CA . SER B 1 177 ? -3.68 11.82 9.141 1 94.44 177 SER B CA 1
ATOM 3963 C C . SER B 1 177 ? -3.182 10.383 8.992 1 94.44 177 SER B C 1
ATOM 3965 O O . SER B 1 177 ? -3.125 9.633 9.969 1 94.44 177 SER B O 1
ATOM 3967 N N . THR B 1 178 ? -2.891 9.992 7.801 1 93.62 178 THR B N 1
ATOM 3968 C CA . THR B 1 178 ? -2.486 8.609 7.57 1 93.62 178 THR B CA 1
ATOM 3969 C C . THR B 1 178 ? -0.966 8.477 7.582 1 93.62 178 THR B C 1
ATOM 3971 O O . THR B 1 178 ? -0.43 7.379 7.441 1 93.62 178 THR B O 1
ATOM 3974 N N . SER B 1 179 ? -0.26 9.562 7.664 1 92.12 179 SER B N 1
ATOM 3975 C CA . SER B 1 179 ? 1.198 9.523 7.703 1 92.12 179 SER B CA 1
ATOM 3976 C C . SER B 1 179 ? 1.704 8.961 9.023 1 92.12 179 SER B C 1
ATOM 3978 O O . SER B 1 179 ? 1.21 9.336 10.094 1 92.12 179 SER B O 1
ATOM 3980 N N . THR B 1 180 ? 2.604 8.07 8.922 1 86.94 180 THR B N 1
ATOM 3981 C CA . THR B 1 180 ? 3.193 7.484 10.117 1 86.94 180 THR B CA 1
ATOM 3982 C C . THR B 1 180 ? 4.492 8.195 10.484 1 86.94 180 THR B C 1
ATOM 3984 O O . THR B 1 180 ? 4.98 8.07 11.609 1 86.94 180 THR B O 1
ATOM 3987 N N . MET B 1 181 ? 5.066 8.914 9.461 1 85.81 181 MET B N 1
ATOM 3988 C CA . MET B 1 181 ? 6.324 9.633 9.656 1 85.81 181 MET B CA 1
ATOM 3989 C C . MET B 1 181 ? 6.168 11.109 9.312 1 85.81 181 MET B C 1
ATOM 3991 O O . MET B 1 181 ? 5.648 11.453 8.25 1 85.81 181 MET B O 1
ATOM 3995 N N . GLU B 1 182 ? 6.535 11.883 10.273 1 90.31 182 GLU B N 1
ATOM 3996 C CA . GLU B 1 182 ? 6.637 13.328 10.047 1 90.31 182 GLU B CA 1
ATOM 3997 C C . GLU B 1 182 ? 8.023 13.844 10.422 1 90.31 182 GLU B C 1
ATOM 3999 O O . GLU B 1 182 ? 8.5 13.625 11.539 1 90.31 182 GLU B O 1
ATOM 4004 N N . ARG B 1 183 ? 8.68 14.453 9.438 1 90.88 183 ARG B N 1
ATOM 4005 C CA . ARG B 1 183 ? 10.023 14.953 9.703 1 90.88 183 ARG B CA 1
ATOM 4006 C C . ARG B 1 183 ? 10.211 16.359 9.141 1 90.88 183 ARG B C 1
ATOM 4008 O O . ARG B 1 183 ? 9.758 16.641 8.031 1 90.88 183 ARG B O 1
ATOM 4015 N N . ILE B 1 184 ? 10.805 17.156 9.93 1 92.5 184 ILE B N 1
ATOM 4016 C CA . ILE B 1 184 ? 11.164 18.484 9.453 1 92.5 184 ILE B CA 1
ATOM 4017 C C . ILE B 1 184 ? 12.594 18.469 8.914 1 92.5 184 ILE B C 1
ATOM 4019 O O . ILE B 1 184 ? 13.508 17.969 9.578 1 92.5 184 ILE B O 1
ATOM 4023 N N . VAL B 1 185 ? 12.758 18.969 7.82 1 92.5 185 VAL B N 1
ATOM 4024 C CA . VAL B 1 185 ? 14.047 19 7.133 1 92.5 185 VAL B CA 1
ATOM 4025 C C . VAL B 1 185 ? 14.43 20.438 6.812 1 92.5 185 VAL B C 1
ATOM 4027 O O . VAL B 1 185 ? 13.602 21.203 6.309 1 92.5 185 VAL B O 1
ATOM 4030 N N . ASN B 1 186 ? 15.625 20.719 7.113 1 91.88 186 ASN B N 1
ATOM 4031 C CA . ASN B 1 186 ? 16.172 22.031 6.742 1 91.88 186 ASN B CA 1
ATOM 4032 C C . ASN B 1 186 ? 17.016 21.938 5.473 1 91.88 186 ASN B C 1
ATOM 4034 O O . ASN B 1 186 ? 17.922 21.109 5.383 1 91.88 186 ASN B O 1
ATOM 4038 N N . VAL B 1 187 ? 16.641 22.734 4.527 1 89.94 187 VAL B N 1
ATOM 4039 C CA . VAL B 1 187 ? 17.375 22.812 3.266 1 89.94 187 VAL B CA 1
ATOM 4040 C C . VAL B 1 187 ? 18.094 24.141 3.154 1 89.94 187 VAL B C 1
ATOM 4042 O O . VAL B 1 187 ? 17.453 25.203 3.139 1 89.94 187 VAL B O 1
ATOM 4045 N N . GLN B 1 188 ? 19.375 24.125 3.043 1 88.19 188 GLN B N 1
ATOM 4046 C CA . GLN B 1 188 ? 20.172 25.344 2.887 1 88.19 188 GLN B CA 1
ATOM 4047 C C . GLN B 1 188 ? 20.484 25.609 1.418 1 88.19 188 GLN B C 1
ATOM 4049 O O . GLN B 1 188 ? 20.844 24.688 0.678 1 88.19 188 GLN B O 1
ATOM 4054 N N . PHE B 1 189 ? 20.344 26.875 1.06 1 82.88 189 PHE B N 1
ATOM 4055 C CA . PHE B 1 189 ? 20.641 27.266 -0.315 1 82.88 189 PHE B CA 1
ATOM 4056 C C . PHE B 1 189 ? 22.047 27.812 -0.432 1 82.88 189 PHE B C 1
ATOM 4058 O O . PHE B 1 189 ? 22.516 28.547 0.448 1 82.88 189 PHE B O 1
ATOM 4065 N N . SER B 1 190 ? 23.047 27.125 -0.987 1 72.19 190 SER B N 1
ATOM 4066 C CA . SER B 1 190 ? 24.391 27.656 -1.128 1 72.19 190 SER B CA 1
ATOM 4067 C C . SER B 1 190 ? 24.391 28.922 -1.988 1 72.19 190 SER B C 1
ATOM 4069 O O . SER B 1 190 ? 23.609 29.031 -2.93 1 72.19 190 SER B O 1
ATOM 4071 N N . ARG B 1 191 ? 25.141 30.031 -1.512 1 60.69 191 ARG B N 1
ATOM 4072 C CA . ARG B 1 191 ? 25.359 31.297 -2.229 1 60.69 191 ARG B CA 1
ATOM 4073 C C . ARG B 1 191 ? 25.906 31.031 -3.631 1 60.69 191 ARG B C 1
ATOM 4075 O O . ARG B 1 191 ? 25.641 31.797 -4.555 1 60.69 191 ARG B O 1
ATOM 4082 N N . ASP B 1 192 ? 26.812 30.188 -3.75 1 56.03 192 ASP B N 1
ATOM 4083 C CA . ASP B 1 192 ? 27.375 29.906 -5.074 1 56.03 192 ASP B CA 1
ATOM 4084 C C . ASP B 1 192 ? 26.281 29.469 -6.047 1 56.03 192 ASP B C 1
ATOM 4086 O O . ASP B 1 192 ? 26.438 29.609 -7.262 1 56.03 192 ASP B O 1
ATOM 4090 N N . ASP B 1 193 ? 25.328 29.016 -5.527 1 51.81 193 ASP B N 1
ATOM 4091 C CA . ASP B 1 193 ? 24.188 28.688 -6.363 1 51.81 193 ASP B CA 1
ATOM 4092 C C . ASP B 1 193 ? 23.469 29.953 -6.844 1 51.81 193 ASP B C 1
ATOM 4094 O O . ASP B 1 193 ? 22.688 29.906 -7.793 1 51.81 193 ASP B O 1
ATOM 4098 N N . GLN B 1 194 ? 23.766 31.047 -6.039 1 46.75 194 GLN B N 1
ATOM 4099 C CA . GLN B 1 194 ? 23.328 32.406 -6.363 1 46.75 194 GLN B CA 1
ATOM 4100 C C . GLN B 1 194 ? 24.156 33 -7.488 1 46.75 194 GLN B C 1
ATOM 4102 O O . GLN B 1 194 ? 23.719 33.906 -8.188 1 46.75 194 GLN B O 1
ATOM 4107 N N . ASP B 1 195 ? 25.484 32.719 -7.418 1 46.25 195 ASP B N 1
ATOM 4108 C CA . ASP B 1 195 ? 26.344 33.438 -8.344 1 46.25 195 ASP B CA 1
ATOM 4109 C C . ASP B 1 195 ? 25.938 33.188 -9.789 1 46.25 195 ASP B C 1
ATOM 4111 O O . ASP B 1 195 ? 26.344 33.906 -10.695 1 46.25 195 ASP B O 1
ATOM 4115 N N . ASP B 1 196 ? 25.641 31.984 -10.133 1 43.09 196 ASP B N 1
ATOM 4116 C CA . ASP B 1 196 ? 25.422 31.969 -11.578 1 43.09 196 ASP B CA 1
ATOM 4117 C C . ASP B 1 196 ? 24.281 32.906 -11.969 1 43.09 196 ASP B C 1
ATOM 4119 O O . ASP B 1 196 ? 23.969 33.062 -13.148 1 43.09 196 ASP B O 1
ATOM 4123 N N . GLN B 1 197 ? 23.266 33.219 -11.07 1 41.66 197 GLN B N 1
ATOM 4124 C CA . GLN B 1 197 ? 22.359 34.281 -11.5 1 41.66 197 GLN B CA 1
ATOM 4125 C C . GLN B 1 197 ? 22.859 35.656 -11.078 1 41.66 197 GLN B C 1
ATOM 4127 O O . GLN B 1 197 ? 22.578 36.125 -9.977 1 41.66 197 GLN B O 1
ATOM 4132 N N . ASP B 1 198 ? 24 36.031 -11.219 1 38.34 198 ASP B N 1
ATOM 4133 C CA . ASP B 1 198 ? 24.453 37.406 -11.047 1 38.34 198 ASP B CA 1
ATOM 4134 C C . ASP B 1 198 ? 23.391 38.406 -11.523 1 38.34 198 ASP B C 1
ATOM 4136 O O . ASP B 1 198 ? 23.641 39.594 -11.562 1 38.34 198 ASP B O 1
ATOM 4140 N N . ASP B 1 199 ? 22.781 38.312 -12.719 1 39 199 ASP B N 1
ATOM 4141 C CA . ASP B 1 199 ? 22.219 39.625 -13.086 1 39 199 ASP B CA 1
ATOM 4142 C C . ASP B 1 199 ? 21.406 40.188 -11.938 1 39 199 ASP B C 1
ATOM 4144 O O . ASP B 1 199 ? 21.078 39.5 -10.977 1 39 199 ASP B O 1
ATOM 4148 N N . GLN B 1 200 ? 20.328 41.25 -12.328 1 36.56 200 GLN B N 1
ATOM 4149 C CA . GLN B 1 200 ? 19.75 42.469 -11.742 1 36.56 200 GLN B CA 1
ATOM 4150 C C . GLN B 1 200 ? 19.125 42.156 -10.383 1 36.56 200 GLN B C 1
ATOM 4152 O O . GLN B 1 200 ? 19.438 42.812 -9.391 1 36.56 200 GLN B O 1
ATOM 4157 N N . ASP B 1 201 ? 17.641 42.344 -10.367 1 37.12 201 ASP B N 1
ATOM 4158 C CA . ASP B 1 201 ? 16.797 42.906 -9.328 1 37.12 201 ASP B CA 1
ATOM 4159 C C . ASP B 1 201 ? 16.75 42 -8.102 1 37.12 201 ASP B C 1
ATOM 4161 O O . ASP B 1 201 ? 16.453 40.781 -8.234 1 37.12 201 ASP B O 1
ATOM 4165 N N . ASP B 1 202 ? 17.422 42.25 -6.984 1 40.12 202 ASP B N 1
ATOM 4166 C CA . ASP B 1 202 ? 17.594 41.844 -5.598 1 40.12 202 ASP B CA 1
ATOM 4167 C C . ASP B 1 202 ? 16.375 41.094 -5.082 1 40.12 202 ASP B C 1
ATOM 4169 O O . ASP B 1 202 ? 16.469 40.312 -4.137 1 40.12 202 ASP B O 1
ATOM 4173 N N . GLN B 1 203 ? 15.281 41.812 -5.082 1 41.66 203 GLN B N 1
ATOM 4174 C CA . GLN B 1 203 ? 14.031 41.5 -4.395 1 41.66 203 GLN B CA 1
ATOM 4175 C C . GLN B 1 203 ? 13.508 40.125 -4.797 1 41.66 203 GLN B C 1
ATOM 4177 O O . GLN B 1 203 ? 12.688 39.531 -4.086 1 41.66 203 GLN B O 1
ATOM 4182 N N . ASP B 1 204 ? 13.742 39.656 -6.066 1 40.94 204 ASP B N 1
ATOM 4183 C CA . ASP B 1 204 ? 13.055 38.531 -6.703 1 40.94 204 ASP B CA 1
ATOM 4184 C C . ASP B 1 204 ? 13.734 37.188 -6.355 1 40.94 204 ASP B C 1
ATOM 4186 O O . ASP B 1 204 ? 13.445 36.188 -6.977 1 40.94 204 ASP B O 1
ATOM 4190 N N . ASP B 1 205 ? 14.789 37.219 -5.648 1 46.38 205 ASP B N 1
ATOM 4191 C CA . ASP B 1 205 ? 15.664 36.094 -5.312 1 46.38 205 ASP B CA 1
ATOM 4192 C C . ASP B 1 205 ? 14.945 35.062 -4.445 1 46.38 205 ASP B C 1
ATOM 4194 O O . ASP B 1 205 ? 15.227 33.875 -4.527 1 46.38 205 ASP B O 1
ATOM 4198 N N . GLN B 1 206 ? 14.375 35.625 -3.295 1 47.75 206 GLN B N 1
ATOM 4199 C CA . GLN B 1 206 ? 13.57 34.688 -2.504 1 47.75 206 GLN B CA 1
ATOM 4200 C C . GLN B 1 206 ? 12.734 33.781 -3.402 1 47.75 206 GLN B C 1
ATOM 4202 O O . GLN B 1 206 ? 12.555 32.594 -3.096 1 47.75 206 GLN B O 1
ATOM 4207 N N . ASN B 1 207 ? 12.391 34.469 -4.543 1 54.06 207 ASN B N 1
ATOM 4208 C CA . ASN B 1 207 ? 11.562 33.812 -5.555 1 54.06 207 ASN B CA 1
ATOM 4209 C C . ASN B 1 207 ? 12.344 32.781 -6.328 1 54.06 207 ASN B C 1
ATOM 4211 O O . ASN B 1 207 ? 11.773 31.781 -6.781 1 54.06 207 ASN B O 1
ATOM 4215 N N . GLY B 1 208 ? 13.719 33 -6.254 1 58.19 208 GLY B N 1
ATOM 4216 C CA . GLY B 1 208 ? 14.508 32.062 -7.062 1 58.19 208 GLY B CA 1
ATOM 4217 C C . GLY B 1 208 ? 14.656 30.703 -6.438 1 58.19 208 GLY B C 1
ATOM 4218 O O . GLY B 1 208 ? 14.461 29.688 -7.109 1 58.19 208 GLY B O 1
ATOM 4219 N N . PHE B 1 209 ? 15.031 30.797 -5.141 1 57.34 209 PHE B N 1
ATOM 4220 C CA . PHE B 1 209 ? 15.281 29.531 -4.477 1 57.34 209 PHE B CA 1
ATOM 4221 C C . PHE B 1 209 ? 13.977 28.781 -4.219 1 57.34 209 PHE B C 1
ATOM 4223 O O . PHE B 1 209 ? 13.922 27.562 -4.359 1 57.34 209 PHE B O 1
ATOM 4230 N N . GLY B 1 210 ? 13.016 29.625 -3.777 1 66.19 210 GLY B N 1
ATOM 4231 C CA . GLY B 1 210 ? 11.703 29.016 -3.703 1 66.19 210 GLY B CA 1
ATOM 4232 C C . GLY B 1 210 ? 11.258 28.391 -5.012 1 66.19 210 GLY B C 1
ATOM 4233 O O . GLY B 1 210 ? 10.664 27.312 -5.02 1 66.19 210 GLY B O 1
ATOM 4234 N N . ASP B 1 211 ? 11.836 28.984 -5.973 1 78.38 211 ASP B N 1
ATOM 4235 C CA . ASP B 1 211 ? 11.492 28.484 -7.305 1 78.38 211 ASP B CA 1
ATOM 4236 C C . ASP B 1 211 ? 12.242 27.203 -7.621 1 78.38 211 ASP B C 1
ATOM 4238 O O . ASP B 1 211 ? 11.695 26.297 -8.25 1 78.38 211 ASP B O 1
ATOM 4242 N N . LYS B 1 212 ? 13.508 27.203 -7.078 1 81.38 212 LYS B N 1
ATOM 4243 C CA . LYS B 1 212 ? 14.289 25.984 -7.32 1 81.38 212 LYS B CA 1
ATOM 4244 C C . LYS B 1 212 ? 13.68 24.797 -6.602 1 81.38 212 LYS B C 1
ATOM 4246 O O . LYS B 1 212 ? 13.586 23.703 -7.172 1 81.38 212 LYS B O 1
ATOM 4251 N N . LEU B 1 213 ? 13.383 25.062 -5.359 1 86.75 213 LEU B N 1
ATOM 4252 C CA . LEU B 1 213 ? 12.742 24 -4.582 1 86.75 213 LEU B CA 1
ATOM 4253 C C . LEU B 1 213 ? 11.422 23.594 -5.219 1 86.75 213 LEU B C 1
ATOM 4255 O O . LEU B 1 213 ? 11.141 22.391 -5.352 1 86.75 213 LEU B O 1
ATOM 4259 N N . ASP B 1 214 ? 10.688 24.547 -5.633 1 87.75 214 ASP B N 1
ATOM 4260 C CA . ASP B 1 214 ? 9.414 24.297 -6.301 1 87.75 214 ASP B CA 1
ATOM 4261 C C . ASP B 1 214 ? 9.625 23.484 -7.582 1 87.75 214 ASP B C 1
ATOM 4263 O O . ASP B 1 214 ? 8.883 22.531 -7.848 1 87.75 214 ASP B O 1
ATOM 4267 N N . ARG B 1 215 ? 10.586 23.844 -8.305 1 87.44 215 ARG B N 1
ATOM 4268 C CA . ARG B 1 215 ? 10.875 23.156 -9.555 1 87.44 215 ARG B CA 1
ATOM 4269 C C . ARG B 1 215 ? 11.328 21.719 -9.305 1 87.44 215 ARG B C 1
ATOM 4271 O O . ARG B 1 215 ? 10.914 20.812 -10.023 1 87.44 215 ARG B O 1
ATOM 4278 N N . LEU B 1 216 ? 12.125 21.594 -8.32 1 87.31 216 LEU B N 1
ATOM 4279 C CA . LEU B 1 216 ? 12.594 20.25 -7.996 1 87.31 216 LEU B CA 1
ATOM 4280 C C . LEU B 1 216 ? 11.43 19.344 -7.637 1 87.31 216 LEU B C 1
ATOM 4282 O O . LEU B 1 216 ? 11.32 18.219 -8.156 1 87.31 216 LEU B O 1
ATOM 4286 N N . LEU B 1 217 ? 10.617 19.812 -6.766 1 88.88 217 LEU B N 1
ATOM 4287 C CA . LEU B 1 217 ? 9.508 19 -6.273 1 88.88 217 LEU B CA 1
ATOM 4288 C C . LEU B 1 217 ? 8.5 18.734 -7.387 1 88.88 217 LEU B C 1
ATOM 4290 O O . LEU B 1 217 ? 8.023 17.609 -7.531 1 88.88 217 LEU B O 1
ATOM 4294 N N . THR B 1 218 ? 8.258 19.609 -8.227 1 88.31 218 THR B N 1
ATOM 4295 C CA . THR B 1 218 ? 7.203 19.469 -9.234 1 88.31 218 THR B CA 1
ATOM 4296 C C . THR B 1 218 ? 7.723 18.75 -10.469 1 88.31 218 THR B C 1
ATOM 4298 O O . THR B 1 218 ? 6.945 18.172 -11.227 1 88.31 218 THR B O 1
ATOM 4301 N N . ALA B 1 219 ? 8.945 18.75 -10.719 1 80.62 219 ALA B N 1
ATOM 4302 C CA . ALA B 1 219 ? 9.531 18.125 -11.898 1 80.62 219 ALA B CA 1
ATOM 4303 C C . ALA B 1 219 ? 9.43 16.609 -11.836 1 80.62 219 ALA B C 1
ATOM 4305 O O . ALA B 1 219 ? 9.203 15.953 -12.852 1 80.62 219 ALA B O 1
ATOM 4306 N N . LYS B 1 220 ? 9.531 16.125 -10.719 1 72.12 220 LYS B N 1
ATOM 4307 C CA . LYS B 1 220 ? 9.742 14.68 -10.664 1 72.12 220 LYS B CA 1
ATOM 4308 C C . LYS B 1 220 ? 8.508 13.961 -10.109 1 72.12 220 LYS B C 1
ATOM 4310 O O . LYS B 1 220 ? 7.941 13.086 -10.766 1 72.12 220 LYS B O 1
ATOM 4315 N N . ILE B 1 221 ? 8.109 14.344 -8.938 1 80.62 221 ILE B N 1
ATOM 4316 C CA . ILE B 1 221 ? 7.309 13.359 -8.219 1 80.62 221 ILE B CA 1
ATOM 4317 C C . ILE B 1 221 ? 6.066 14.031 -7.637 1 80.62 221 ILE B C 1
ATOM 4319 O O . ILE B 1 221 ? 5.035 13.391 -7.445 1 80.62 221 ILE B O 1
ATOM 4323 N N . PHE B 1 222 ? 6.117 15.43 -7.473 1 90.94 222 PHE B N 1
ATOM 4324 C CA . PHE B 1 222 ? 5.047 16.062 -6.699 1 90.94 222 PHE B CA 1
ATOM 4325 C C . PHE B 1 222 ? 4.293 17.078 -7.547 1 90.94 222 PHE B C 1
ATOM 4327 O O . PHE B 1 222 ? 4.809 17.547 -8.562 1 90.94 222 PHE B O 1
ATOM 4334 N N . THR B 1 223 ? 3.1 17.297 -7.203 1 90.06 223 THR B N 1
ATOM 4335 C CA . THR B 1 223 ? 2.289 18.391 -7.723 1 90.06 223 THR B CA 1
ATOM 4336 C C . THR B 1 223 ? 1.954 19.391 -6.617 1 90.06 223 THR B C 1
ATOM 4338 O O . THR B 1 223 ? 1.601 19 -5.504 1 90.06 223 THR B O 1
ATOM 4341 N N . LYS B 1 224 ? 2.125 20.625 -6.957 1 89.88 224 LYS B N 1
ATOM 4342 C CA . LYS B 1 224 ? 1.771 21.688 -6.016 1 89.88 224 LYS B CA 1
ATOM 4343 C C . LYS B 1 224 ? 0.259 21.875 -5.941 1 89.88 224 LYS B C 1
ATOM 4345 O O . LYS B 1 224 ? -0.383 22.188 -6.949 1 89.88 224 LYS B O 1
ATOM 4350 N N . VAL B 1 225 ? -0.348 21.703 -4.785 1 89.88 225 VAL B N 1
ATOM 4351 C CA . VAL B 1 225 ? -1.798 21.812 -4.656 1 89.88 225 VAL B CA 1
ATOM 4352 C C . VAL B 1 225 ? -2.158 23.094 -3.926 1 89.88 225 VAL B C 1
ATOM 4354 O O . VAL B 1 225 ? -3.275 23.609 -4.059 1 89.88 225 VAL B O 1
ATOM 4357 N N . ARG B 1 226 ? -1.255 23.609 -3.088 1 91.25 226 ARG B N 1
ATOM 4358 C CA . ARG B 1 226 ? -1.315 24.906 -2.43 1 91.25 226 ARG B CA 1
ATOM 4359 C C . ARG B 1 226 ? 0.03 25.625 -2.502 1 91.25 226 ARG B C 1
ATOM 4361 O O . ARG B 1 226 ? 1.022 25.047 -2.949 1 91.25 226 ARG B O 1
ATOM 4368 N N . GLY B 1 227 ? 0.013 26.766 -2.086 1 89.12 227 GLY B N 1
ATOM 4369 C CA . GLY B 1 227 ? 1.243 27.547 -2.168 1 89.12 227 GLY B CA 1
ATOM 4370 C C . GLY B 1 227 ? 2.416 26.875 -1.479 1 89.12 227 GLY B C 1
ATOM 4371 O O . GLY B 1 227 ? 3.568 27.062 -1.876 1 89.12 227 GLY B O 1
ATOM 4372 N N . ASN B 1 228 ? 2.15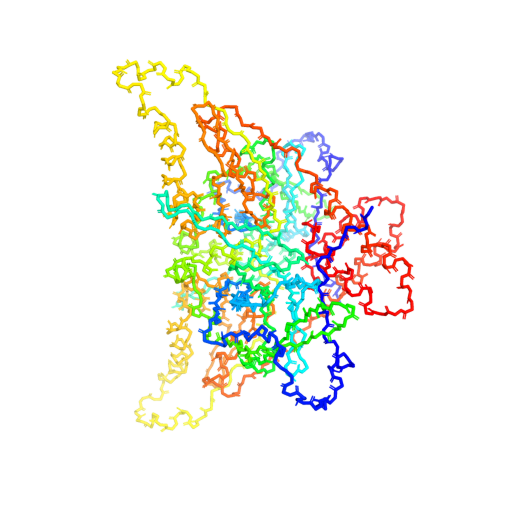8 26.125 -0.421 1 93.38 228 ASN B N 1
ATOM 4373 C CA . ASN B 1 228 ? 3.244 25.531 0.356 1 93.38 228 ASN B CA 1
ATOM 4374 C C . ASN B 1 228 ? 3.09 24.016 0.479 1 93.38 228 ASN B C 1
ATOM 4376 O O . ASN B 1 228 ? 3.777 23.375 1.28 1 93.38 228 ASN B O 1
ATOM 4380 N N . ILE B 1 229 ? 2.152 23.422 -0.222 1 94.62 229 ILE B N 1
ATOM 4381 C CA . ILE B 1 229 ? 1.879 22 -0.042 1 94.62 229 ILE B CA 1
ATOM 4382 C C . ILE B 1 229 ? 2.053 21.266 -1.371 1 94.62 229 ILE B C 1
ATOM 4384 O O . ILE B 1 229 ? 1.495 21.672 -2.391 1 94.62 229 ILE B O 1
ATOM 4388 N N . PHE B 1 230 ? 2.799 20.203 -1.365 1 93.44 230 PHE B N 1
ATOM 4389 C CA . PHE B 1 230 ? 3.076 19.359 -2.52 1 93.44 230 PHE B CA 1
ATOM 4390 C C . PHE B 1 230 ? 2.65 17.922 -2.248 1 93.44 230 PHE B C 1
ATOM 4392 O O . PHE B 1 230 ? 3.02 17.328 -1.226 1 93.44 230 PHE B O 1
ATOM 4399 N N . LEU B 1 231 ? 1.827 17.312 -3.115 1 93.12 231 LEU B N 1
ATOM 4400 C CA . LEU B 1 231 ? 1.397 15.93 -3.014 1 93.12 231 LEU B CA 1
ATOM 4401 C C . LEU B 1 231 ? 2.037 15.078 -4.109 1 93.12 231 LEU B C 1
ATOM 4403 O O . LEU B 1 231 ? 2.197 15.539 -5.242 1 93.12 231 LEU B O 1
ATOM 4407 N N . ALA B 1 232 ? 2.354 13.859 -3.777 1 90.44 232 ALA B N 1
ATOM 4408 C CA . ALA B 1 232 ? 2.877 12.953 -4.793 1 90.44 232 ALA B CA 1
ATOM 4409 C C . ALA B 1 232 ? 1.874 12.758 -5.93 1 90.44 232 ALA B C 1
ATOM 4411 O O . ALA B 1 232 ? 0.688 12.523 -5.684 1 90.44 232 ALA B O 1
ATOM 4412 N N . LYS B 1 233 ? 2.266 12.898 -7.121 1 78.62 233 LYS B N 1
ATOM 4413 C CA . LYS B 1 233 ? 1.338 12.953 -8.25 1 78.62 233 LYS B CA 1
ATOM 4414 C C . LYS B 1 233 ? 1.101 11.562 -8.828 1 78.62 233 LYS B C 1
ATOM 4416 O O . LYS B 1 233 ? 0.033 11.289 -9.383 1 78.62 233 LYS B O 1
ATOM 4421 N N . GLU B 1 234 ? 2.086 10.742 -8.867 1 73.69 234 GLU B N 1
ATOM 4422 C CA . GLU B 1 234 ? 1.965 9.484 -9.594 1 73.69 234 GLU B CA 1
ATOM 4423 C C . GLU B 1 234 ? 1.784 8.305 -8.641 1 73.69 234 GLU B C 1
ATOM 4425 O O . GLU B 1 234 ? 2.17 8.391 -7.469 1 73.69 234 GLU B O 1
ATOM 4430 N N . HIS B 1 235 ? 1.056 7.391 -9.234 1 74.19 235 HIS B N 1
ATOM 4431 C CA . HIS B 1 235 ? 0.948 6.121 -8.531 1 74.19 235 HIS B CA 1
ATOM 4432 C C . HIS B 1 235 ? 2.297 5.414 -8.461 1 74.19 235 HIS B C 1
ATOM 4434 O O . HIS B 1 235 ? 2.9 5.113 -9.492 1 74.19 235 HIS B O 1
ATOM 4440 N N . GLY B 1 236 ? 2.867 5.348 -7.328 1 78 236 GLY B N 1
ATOM 4441 C CA . GLY B 1 236 ? 4.16 4.703 -7.16 1 78 236 GLY B CA 1
ATOM 4442 C C . GLY B 1 236 ? 4.586 4.586 -5.711 1 78 236 GLY B C 1
ATOM 4443 O O . GLY B 1 236 ? 3.744 4.5 -4.812 1 78 236 GLY B O 1
ATOM 4444 N N . SER B 1 237 ? 5.828 4.539 -5.586 1 82.75 237 SER B N 1
ATOM 4445 C CA . SER B 1 237 ? 6.391 4.254 -4.27 1 82.75 237 SER B CA 1
ATOM 4446 C C . SER B 1 237 ? 6.195 5.43 -3.318 1 82.75 237 SER B C 1
ATOM 4448 O O . SER B 1 237 ? 6.238 5.262 -2.098 1 82.75 237 SER B O 1
ATOM 4450 N N . LEU B 1 238 ? 5.93 6.578 -3.848 1 89.44 238 LEU B N 1
ATOM 4451 C CA . LEU B 1 238 ? 5.789 7.746 -2.986 1 89.44 238 LEU B CA 1
ATOM 4452 C C . LEU B 1 238 ? 4.328 8.172 -2.875 1 89.44 238 LEU B C 1
ATOM 4454 O O . LEU B 1 238 ? 4.031 9.273 -2.41 1 89.44 238 LEU B O 1
ATOM 4458 N N . MET B 1 239 ? 3.508 7.258 -3.275 1 88.44 239 MET B N 1
ATOM 4459 C CA . MET B 1 239 ? 2.078 7.531 -3.17 1 88.44 239 MET B CA 1
ATOM 4460 C C . MET B 1 239 ? 1.7 7.914 -1.744 1 88.44 239 MET B C 1
ATOM 4462 O O . MET B 1 239 ? 2.18 7.305 -0.785 1 88.44 239 MET B O 1
ATOM 4466 N N . TYR B 1 240 ? 0.84 8.992 -1.615 1 90.5 240 TYR B N 1
ATOM 4467 C CA . TYR B 1 240 ? 0.255 9.484 -0.373 1 90.5 240 TYR B CA 1
ATOM 4468 C C . TYR B 1 240 ? 1.283 10.258 0.444 1 90.5 240 TYR B C 1
ATOM 4470 O O . TYR B 1 240 ? 1.052 10.562 1.617 1 90.5 240 TYR B O 1
ATOM 4478 N N . CYS B 1 241 ? 2.463 10.516 -0.107 1 93.56 241 CYS B N 1
ATOM 4479 C CA . CYS B 1 241 ? 3.406 11.398 0.563 1 93.56 241 CYS B CA 1
ATOM 4480 C C . CYS B 1 241 ? 3.045 12.867 0.325 1 93.56 241 CYS B C 1
ATOM 4482 O O . CYS B 1 241 ? 2.441 13.203 -0.695 1 93.56 241 CYS B O 1
ATOM 4484 N N . LEU B 1 242 ? 3.414 13.664 1.288 1 95.5 242 LEU B N 1
ATOM 4485 C CA . LEU B 1 242 ? 3.139 15.094 1.256 1 95.5 242 LEU B CA 1
ATOM 4486 C C . LEU B 1 242 ? 4.336 15.891 1.762 1 95.5 242 LEU B C 1
ATOM 4488 O O . LEU B 1 242 ? 4.969 15.508 2.75 1 95.5 242 LEU B O 1
ATOM 4492 N N . VAL B 1 243 ? 4.691 16.938 1.029 1 95.19 243 VAL B N 1
ATOM 4493 C CA . VAL B 1 243 ? 5.73 17.875 1.458 1 95.19 243 VAL B CA 1
ATOM 4494 C C . VAL B 1 243 ? 5.125 19.25 1.701 1 95.19 243 VAL B C 1
ATOM 4496 O O . VAL B 1 243 ? 4.414 19.781 0.844 1 95.19 243 VAL B O 1
ATOM 4499 N N . GLU B 1 244 ? 5.363 19.766 2.834 1 95.62 244 GLU B N 1
ATOM 4500 C CA . GLU B 1 244 ? 4.863 21.078 3.229 1 95.62 244 GLU B CA 1
ATOM 4501 C C . GLU B 1 244 ? 6.012 22.047 3.504 1 95.62 244 GLU B C 1
ATOM 4503 O O . GLU B 1 244 ? 6.879 21.766 4.336 1 95.62 244 GLU B O 1
ATOM 4508 N N . ILE B 1 245 ? 6.016 23.125 2.85 1 93.06 245 ILE B N 1
ATOM 4509 C CA . ILE B 1 245 ? 6.988 24.172 3.152 1 93.06 245 ILE B CA 1
ATOM 4510 C C . ILE B 1 245 ? 6.508 25 4.344 1 93.06 245 ILE B C 1
ATOM 4512 O O . ILE B 1 245 ? 5.512 25.719 4.246 1 93.06 245 ILE B O 1
ATOM 4516 N N . GLN B 1 246 ? 7.219 24.891 5.355 1 91.19 246 GLN B N 1
ATOM 4517 C CA . GLN B 1 246 ? 6.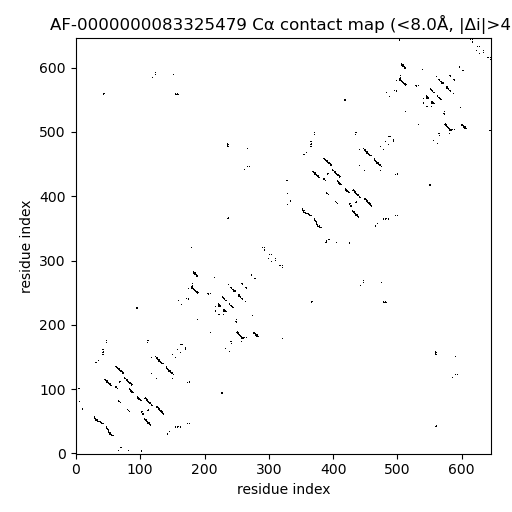84 25.609 6.562 1 91.19 246 GLN B CA 1
ATOM 4518 C C . GLN B 1 246 ? 7.32 27.062 6.504 1 91.19 246 GLN B C 1
ATOM 4520 O O . GLN B 1 246 ? 6.598 27.969 6.91 1 91.19 246 GLN B O 1
ATOM 4525 N N . SER B 1 247 ? 8.469 27.188 6.082 1 88.19 247 SER B N 1
ATOM 4526 C CA . SER B 1 247 ? 9.055 28.516 5.914 1 88.19 247 SER B CA 1
ATOM 4527 C C . SER B 1 247 ? 10.125 28.5 4.832 1 88.19 247 SER B C 1
ATOM 4529 O O . SER B 1 247 ? 10.766 27.484 4.586 1 88.19 247 SER B O 1
ATOM 4531 N N . ILE B 1 248 ? 10.164 29.594 4.188 1 86 248 ILE B N 1
ATOM 4532 C CA . ILE B 1 248 ? 11.188 29.75 3.164 1 86 248 ILE B CA 1
ATOM 4533 C C . ILE B 1 248 ? 11.75 31.172 3.211 1 86 248 ILE B C 1
ATOM 4535 O O . ILE B 1 248 ? 10.992 32.156 3.254 1 86 248 ILE B O 1
ATOM 4539 N N . ASP B 1 249 ? 13.008 31.234 3.395 1 82.5 249 ASP B N 1
ATOM 4540 C CA . ASP B 1 249 ? 13.695 32.5 3.312 1 82.5 249 ASP B CA 1
ATOM 4541 C C . ASP B 1 249 ? 14.789 32.5 2.244 1 82.5 249 ASP B C 1
ATOM 4543 O O . ASP B 1 249 ? 14.828 31.578 1.419 1 82.5 249 ASP B O 1
ATOM 4547 N N . VAL B 1 250 ? 15.641 33.438 2.164 1 78.44 250 VAL B N 1
ATOM 4548 C CA . VAL B 1 250 ? 16.656 33.594 1.122 1 78.44 250 VAL B CA 1
ATOM 4549 C C . VAL B 1 250 ? 17.719 32.531 1.278 1 78.44 250 VAL B C 1
ATOM 4551 O O . VAL B 1 250 ? 18.266 32.031 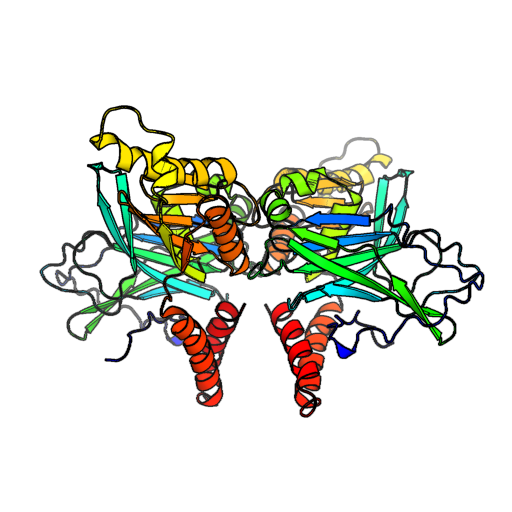0.286 1 78.44 250 VAL B O 1
ATOM 4554 N N . ASP B 1 251 ? 17.969 32.062 2.488 1 80.56 251 ASP B N 1
ATOM 4555 C CA . ASP B 1 251 ? 19.125 31.203 2.732 1 80.56 251 ASP B CA 1
ATOM 4556 C C . ASP B 1 251 ? 18.703 29.766 2.992 1 80.56 251 ASP B C 1
ATOM 4558 O O . ASP B 1 251 ? 19.484 28.844 2.826 1 80.56 251 ASP B O 1
ATOM 4562 N N . GLU B 1 252 ? 17.469 29.688 3.461 1 87.25 252 GLU B N 1
ATOM 4563 C CA . GLU B 1 252 ? 17.109 28.328 3.861 1 87.25 252 GLU B CA 1
ATOM 4564 C C . GLU B 1 252 ? 15.602 28.109 3.768 1 87.25 252 GLU B C 1
ATOM 4566 O O . GLU B 1 252 ? 14.828 29.062 3.711 1 87.25 252 GLU B O 1
ATOM 4571 N N . ALA B 1 253 ? 15.227 26.906 3.645 1 90.5 253 ALA B N 1
ATOM 4572 C CA . ALA B 1 253 ? 13.828 26.5 3.693 1 90.5 253 ALA B CA 1
ATOM 4573 C C . ALA B 1 253 ? 13.617 25.375 4.703 1 90.5 253 ALA B C 1
ATOM 4575 O O . ALA B 1 253 ? 14.445 24.469 4.812 1 90.5 253 ALA B O 1
ATOM 4576 N N . ASN B 1 254 ? 12.57 25.5 5.488 1 91.88 254 ASN B N 1
ATOM 4577 C CA . ASN B 1 254 ? 12.125 24.422 6.367 1 91.88 254 ASN B CA 1
ATOM 4578 C C . ASN B 1 254 ? 10.93 23.688 5.777 1 91.88 254 ASN B C 1
ATOM 4580 O O . ASN B 1 254 ? 9.875 24.266 5.555 1 91.88 254 ASN B O 1
ATOM 4584 N N . ILE B 1 255 ? 11.211 22.453 5.543 1 93.94 255 ILE B N 1
ATOM 4585 C CA . ILE B 1 255 ? 10.133 21.672 4.938 1 93.94 255 ILE B CA 1
ATOM 4586 C C . ILE B 1 255 ? 9.75 20.516 5.859 1 93.94 255 ILE B C 1
ATOM 4588 O O . ILE B 1 255 ? 10.602 19.969 6.57 1 93.94 255 ILE B O 1
ATOM 4592 N N . LYS B 1 256 ? 8.539 20.203 5.91 1 94.75 256 LYS B N 1
ATOM 4593 C CA . LYS B 1 256 ? 8.023 19.047 6.645 1 94.75 256 LYS B CA 1
ATOM 4594 C C . LYS B 1 256 ? 7.578 17.938 5.695 1 94.75 256 LYS B C 1
ATOM 4596 O O . LYS B 1 256 ? 6.801 18.188 4.773 1 94.75 256 LYS B O 1
ATOM 4601 N N . ILE B 1 257 ? 8.078 16.766 5.883 1 95.12 257 ILE B N 1
ATOM 4602 C CA . ILE B 1 257 ? 7.75 15.633 5.039 1 95.12 257 ILE B CA 1
ATOM 4603 C C . ILE B 1 257 ? 6.805 14.695 5.785 1 95.12 257 ILE B C 1
ATOM 4605 O O . ILE B 1 257 ? 7.062 14.328 6.934 1 95.12 257 ILE B O 1
ATOM 4609 N N . PHE B 1 258 ? 5.711 14.414 5.199 1 95.31 258 PHE B N 1
ATOM 4610 C CA . PHE B 1 258 ? 4.781 13.398 5.68 1 95.31 258 PHE B CA 1
ATOM 4611 C C . PHE B 1 258 ? 4.883 12.133 4.836 1 95.31 258 PHE B C 1
ATOM 4613 O O . PHE B 1 258 ? 4.703 12.172 3.617 1 95.31 258 PHE B O 1
ATOM 4620 N N . ALA B 1 259 ? 5.203 11.055 5.426 1 93.69 259 ALA B N 1
ATOM 4621 C CA . ALA B 1 259 ? 5.379 9.773 4.738 1 93.69 259 ALA B CA 1
ATOM 4622 C C . ALA B 1 259 ? 4.77 8.633 5.543 1 93.69 259 ALA B C 1
ATOM 4624 O O . ALA B 1 259 ? 4.52 8.773 6.742 1 93.69 259 ALA B O 1
ATOM 4625 N N . ARG B 1 260 ? 4.477 7.535 4.875 1 90.38 260 ARG B N 1
ATOM 4626 C CA . ARG B 1 260 ? 3.877 6.387 5.543 1 90.38 260 ARG B CA 1
ATOM 4627 C C . ARG B 1 260 ? 4.934 5.344 5.895 1 90.38 260 ARG B C 1
ATOM 4629 O O . ARG B 1 260 ? 4.633 4.352 6.562 1 90.38 260 ARG B O 1
ATOM 4636 N N . SER B 1 261 ? 6.105 5.527 5.387 1 85.5 261 SER B N 1
ATOM 4637 C CA . SER B 1 261 ? 7.188 4.602 5.699 1 85.5 261 SER B CA 1
ATOM 4638 C C . SER B 1 261 ? 8.531 5.316 5.723 1 85.5 261 SER B C 1
ATOM 4640 O O . SER B 1 261 ? 8.68 6.402 5.152 1 85.5 261 SER B O 1
ATOM 4642 N N . VAL B 1 262 ? 9.477 4.676 6.352 1 85.94 262 VAL B N 1
ATOM 4643 C CA . VAL B 1 262 ? 10.828 5.227 6.434 1 85.94 262 VAL B CA 1
ATOM 4644 C C . VAL B 1 262 ? 11.469 5.227 5.051 1 85.94 262 VAL B C 1
ATOM 4646 O O . VAL B 1 262 ? 12.227 6.141 4.711 1 85.94 262 VAL B O 1
ATOM 4649 N N . ASN B 1 263 ? 11.164 4.25 4.246 1 85.56 263 ASN B N 1
ATOM 4650 C CA . ASN B 1 263 ? 11.703 4.191 2.891 1 85.56 263 ASN B CA 1
ATOM 4651 C C . ASN B 1 263 ? 11.273 5.406 2.068 1 85.56 263 ASN B C 1
ATOM 4653 O O . ASN B 1 263 ? 12.094 6.012 1.377 1 85.56 263 ASN B O 1
ATOM 4657 N N . GLN B 1 264 ? 10.008 5.715 2.156 1 90.19 264 GLN B N 1
ATOM 4658 C CA . GLN B 1 264 ? 9.492 6.875 1.437 1 90.19 264 GLN B CA 1
ATOM 4659 C C . GLN B 1 264 ? 10.219 8.148 1.859 1 90.19 264 GLN B C 1
ATOM 4661 O O . GLN B 1 264 ? 10.617 8.953 1.014 1 90.19 264 GLN B O 1
ATOM 4666 N N . LEU B 1 265 ? 10.383 8.234 3.182 1 92.69 265 LEU B N 1
ATOM 4667 C CA . LEU B 1 265 ? 11.07 9.406 3.715 1 92.69 265 LEU B CA 1
ATOM 4668 C C . LEU B 1 265 ? 12.492 9.492 3.168 1 92.69 265 LEU B C 1
ATOM 4670 O O . LEU B 1 265 ? 12.906 10.547 2.684 1 92.69 265 LEU B O 1
ATOM 4674 N N . AS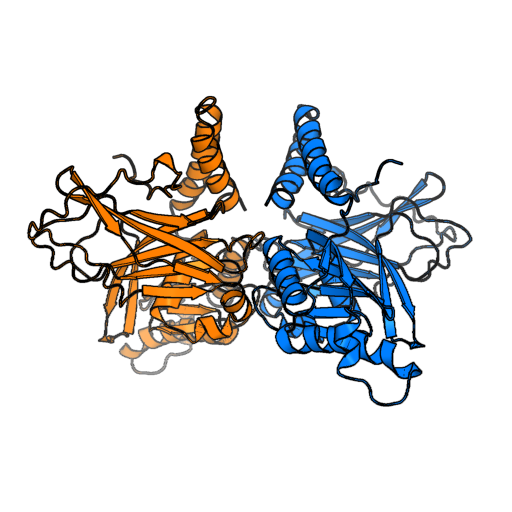N B 1 266 ? 13.188 8.422 3.188 1 89.81 266 ASN B N 1
ATOM 4675 C CA . ASN B 1 266 ? 14.578 8.414 2.748 1 89.81 266 ASN B CA 1
ATOM 4676 C C . ASN B 1 266 ? 14.695 8.695 1.252 1 89.81 266 ASN B C 1
ATOM 4678 O O . ASN B 1 266 ? 15.641 9.344 0.812 1 89.81 266 ASN B O 1
ATOM 4682 N N . ILE B 1 267 ? 13.812 8.188 0.494 1 90.75 267 ILE B N 1
ATOM 4683 C CA . ILE B 1 267 ? 13.812 8.469 -0.938 1 90.75 267 ILE B CA 1
ATOM 4684 C C . ILE B 1 267 ? 13.68 9.969 -1.172 1 90.75 267 ILE B C 1
ATOM 4686 O O . ILE B 1 267 ? 14.43 10.547 -1.968 1 90.75 267 ILE B O 1
ATOM 4690 N N . ILE B 1 268 ? 12.75 10.609 -0.506 1 92.44 268 ILE B N 1
ATOM 4691 C CA . ILE B 1 268 ? 12.539 12.039 -0.663 1 92.44 268 ILE B CA 1
ATOM 4692 C C . ILE B 1 268 ? 13.789 12.797 -0.216 1 92.44 268 ILE B C 1
ATOM 4694 O O . ILE B 1 268 ? 14.211 13.758 -0.869 1 92.44 268 ILE B O 1
ATOM 4698 N N . LEU B 1 269 ? 14.383 12.328 0.88 1 92.56 269 LEU B N 1
ATOM 4699 C CA . LEU B 1 269 ? 15.586 12.977 1.384 1 92.56 269 LEU B CA 1
ATOM 4700 C C . LEU B 1 269 ? 16.719 12.891 0.361 1 92.56 269 LEU B C 1
ATOM 4702 O O . LEU B 1 269 ? 17.422 13.867 0.133 1 92.56 269 LEU B O 1
ATOM 4706 N N . HIS B 1 270 ? 16.875 11.766 -0.215 1 91.62 270 HIS B N 1
ATOM 4707 C CA . HIS B 1 270 ? 17.906 11.617 -1.238 1 91.62 270 HIS B CA 1
ATOM 4708 C C . HIS B 1 270 ? 17.625 12.531 -2.43 1 91.62 270 HIS B C 1
ATOM 4710 O O . HIS B 1 270 ? 18.562 13.109 -3.002 1 91.62 270 HIS B O 1
ATOM 4716 N N . LEU B 1 271 ? 16.406 12.633 -2.814 1 89.44 271 LEU B N 1
ATOM 4717 C CA . LEU B 1 271 ? 16.047 13.516 -3.916 1 89.44 271 LEU B CA 1
ATOM 4718 C C . LEU B 1 271 ? 16.406 14.961 -3.6 1 89.44 271 LEU B C 1
ATOM 4720 O O . LEU B 1 271 ? 16.906 15.68 -4.469 1 89.44 271 LEU B O 1
ATOM 4724 N N . LEU B 1 272 ? 16.141 15.383 -2.422 1 90.75 272 LEU B N 1
ATOM 4725 C CA . LEU B 1 272 ? 16.484 16.734 -1.993 1 90.75 272 LEU B CA 1
ATOM 4726 C C . LEU B 1 272 ? 18 16.922 -1.963 1 90.75 272 LEU B C 1
ATOM 4728 O O . LEU B 1 272 ? 18.516 17.938 -2.434 1 90.75 272 LEU B O 1
ATOM 4732 N N . GLN B 1 273 ? 18.672 15.922 -1.473 1 88.81 273 GLN B N 1
ATOM 4733 C CA . GLN B 1 273 ? 20.125 15.992 -1.325 1 88.81 273 GLN B CA 1
ATOM 4734 C C . GLN B 1 273 ? 20.812 16.031 -2.686 1 88.81 273 GLN B C 1
ATOM 4736 O O . GLN B 1 273 ? 21.922 16.562 -2.811 1 88.81 273 GLN B O 1
ATOM 4741 N N . ASP B 1 274 ? 20.219 15.43 -3.596 1 85.94 274 ASP B N 1
ATOM 4742 C CA . ASP B 1 274 ? 20.781 15.461 -4.945 1 85.94 274 ASP B CA 1
ATOM 4743 C C . ASP B 1 274 ? 20.844 16.891 -5.477 1 85.94 274 ASP B C 1
ATOM 4745 O O . ASP B 1 274 ? 21.75 17.219 -6.242 1 85.94 274 ASP B O 1
ATOM 4749 N N . GLU B 1 275 ? 19.969 17.688 -5.125 1 85.94 275 GLU B N 1
ATOM 4750 C CA . GLU B 1 275 ? 19.906 19.062 -5.629 1 85.94 275 GLU B CA 1
ATOM 4751 C C . GLU B 1 275 ? 20.484 20.047 -4.621 1 85.94 275 GLU B C 1
ATOM 4753 O O . GLU B 1 275 ? 21.031 21.078 -5 1 85.94 275 GLU B O 1
ATOM 4758 N N . PHE B 1 276 ? 20.25 19.719 -3.367 1 87.75 276 PHE B N 1
ATOM 4759 C CA . PHE B 1 276 ? 20.719 20.578 -2.295 1 87.75 276 PHE B CA 1
ATOM 4760 C C . PHE B 1 276 ? 21.688 19.844 -1.374 1 87.75 276 PHE B C 1
ATOM 4762 O O . PHE B 1 276 ? 21.25 19.078 -0.512 1 87.75 276 PHE B O 1
ATOM 4769 N N . PRO B 1 277 ? 22.891 20.125 -1.476 1 81.19 277 PRO B N 1
ATOM 4770 C CA . PRO B 1 277 ? 23.875 19.344 -0.726 1 81.19 277 PRO B CA 1
ATOM 4771 C C . PRO B 1 277 ? 23.75 19.547 0.785 1 81.19 277 PRO B C 1
ATOM 4773 O O . PRO B 1 277 ? 24.188 18.672 1.557 1 81.19 277 PRO B O 1
ATOM 4776 N N . ASN B 1 278 ? 23.188 20.688 1.235 1 82.69 278 ASN B N 1
ATOM 4777 C CA . ASN B 1 278 ? 23.094 20.953 2.668 1 82.69 278 ASN B CA 1
ATOM 4778 C C . ASN B 1 278 ? 21.672 20.719 3.182 1 82.69 278 ASN B C 1
ATOM 4780 O O . ASN B 1 278 ? 20.922 21.688 3.361 1 82.69 278 ASN B O 1
ATOM 4784 N N . VAL B 1 279 ? 21.344 19.5 3.297 1 85.06 279 VAL B N 1
ATOM 4785 C CA . VAL B 1 279 ? 20.062 19.094 3.855 1 85.06 279 VAL B CA 1
ATOM 4786 C C . VAL B 1 279 ? 20.266 18.484 5.238 1 85.06 279 VAL B C 1
ATOM 4788 O O . VAL B 1 279 ? 21.125 17.625 5.418 1 85.06 279 VAL B O 1
ATOM 4791 N N . SER B 1 280 ? 19.656 18.984 6.234 1 81.12 280 SER B N 1
ATOM 4792 C CA . SER B 1 280 ? 19.781 18.453 7.586 1 81.12 280 SER B CA 1
ATOM 4793 C C . SER B 1 280 ? 18.422 18.141 8.188 1 81.12 280 SER B C 1
ATOM 4795 O O . SER B 1 280 ? 17.438 18.812 7.895 1 81.12 280 SER B O 1
ATOM 4797 N N . LEU B 1 281 ? 18.391 16.953 8.891 1 76.38 281 LEU B N 1
ATOM 4798 C CA . LEU B 1 281 ? 17.156 16.578 9.578 1 76.38 281 LEU B CA 1
ATOM 4799 C C . LEU B 1 281 ? 17.078 17.234 10.953 1 76.38 281 LEU B C 1
ATOM 4801 O O . LEU B 1 281 ? 18.062 17.281 11.68 1 76.38 281 LEU B O 1
ATOM 4805 N N . GLU B 1 282 ? 16.031 17.922 11.086 1 67.06 282 GLU B N 1
ATOM 4806 C CA . GLU B 1 282 ? 15.852 18.422 12.445 1 67.06 282 GLU B CA 1
ATOM 4807 C C . GLU B 1 282 ? 15.523 17.297 13.414 1 67.06 282 GLU B C 1
ATOM 4809 O O . GLU B 1 282 ? 14.75 16.391 13.086 1 67.06 282 GLU B O 1
ATOM 4814 N N . GLU B 1 283 ? 16.484 16.828 14.289 1 51.28 283 GLU B N 1
ATOM 4815 C CA . GLU B 1 283 ? 16.25 15.797 15.297 1 51.28 283 GLU B CA 1
ATOM 4816 C C . GLU B 1 283 ? 14.852 15.922 15.891 1 51.28 283 GLU B C 1
ATOM 4818 O O . GLU B 1 283 ? 14.484 16.984 16.422 1 51.28 283 GLU B O 1
ATOM 4823 N N . THR B 1 284 ? 13.961 15.523 15.195 1 48.06 284 THR B N 1
ATOM 4824 C CA . THR B 1 284 ? 12.656 15.648 15.844 1 48.06 284 THR B CA 1
ATOM 4825 C C . THR B 1 284 ? 12.562 14.742 17.062 1 48.06 284 THR B C 1
ATOM 4827 O O . THR B 1 284 ? 13.109 13.641 17.062 1 48.06 284 THR B O 1
ATOM 4830 N N . ASP B 1 285 ? 12.258 15.102 18.125 1 41.72 285 ASP B N 1
ATOM 4831 C CA . ASP B 1 285 ? 11.867 14.438 19.375 1 41.72 285 ASP B CA 1
ATOM 4832 C C . ASP B 1 285 ? 11 13.219 19.094 1 41.72 285 ASP B C 1
ATOM 4834 O O . ASP B 1 285 ? 10.547 12.547 20.031 1 41.72 285 ASP B O 1
ATOM 4838 N N . ASP B 1 286 ? 10.703 12.945 18.016 1 41.62 286 ASP B N 1
ATOM 4839 C CA . ASP B 1 286 ? 9.594 12.039 17.734 1 41.62 286 ASP B CA 1
ATOM 4840 C C . ASP B 1 286 ? 10.047 10.586 17.781 1 41.62 286 ASP B C 1
ATOM 4842 O O . ASP B 1 286 ? 9.219 9.672 17.766 1 41.62 286 ASP B O 1
ATOM 4846 N N . CYS B 1 287 ? 11.312 10.203 17.547 1 38.56 287 CYS B N 1
ATOM 4847 C CA . CYS B 1 287 ? 11.734 8.844 17.844 1 38.56 287 CYS B CA 1
ATOM 4848 C C . CYS B 1 287 ? 11.289 8.43 19.25 1 38.56 287 CYS B C 1
ATOM 4850 O O . CYS B 1 287 ? 10.961 7.27 19.484 1 38.56 287 CYS B O 1
ATOM 4852 N N . VAL B 1 288 ? 11.398 9.25 20.172 1 39.28 288 VAL B N 1
ATOM 4853 C CA . VAL B 1 288 ? 10.961 9.008 21.547 1 39.28 288 VAL B CA 1
ATOM 4854 C C . VAL B 1 288 ? 9.477 8.664 21.562 1 39.28 288 VAL B C 1
ATOM 4856 O O . VAL B 1 288 ? 9.055 7.75 22.266 1 39.28 288 VAL B O 1
ATOM 4859 N N . GLU B 1 289 ? 8.773 9.219 20.703 1 39.72 289 GLU B N 1
ATOM 4860 C CA . GLU B 1 289 ? 7.344 8.945 20.734 1 39.72 289 GLU B CA 1
ATOM 4861 C C . GLU B 1 289 ? 7.027 7.574 20.141 1 39.72 289 GLU B C 1
ATOM 4863 O O . GLU B 1 289 ? 6.184 6.844 20.656 1 39.72 289 GLU B O 1
ATOM 4868 N N . ALA B 1 290 ? 7.684 7.195 19.125 1 41.69 290 ALA B N 1
ATOM 4869 C CA . ALA B 1 290 ? 7.512 5.852 18.594 1 41.69 290 ALA B CA 1
ATOM 4870 C C . ALA B 1 290 ? 8.039 4.797 19.562 1 41.69 290 ALA B C 1
ATOM 4872 O O . ALA B 1 290 ? 7.387 3.779 19.797 1 41.69 290 ALA B O 1
ATOM 4873 N N . ALA B 1 291 ? 9.297 5 20.078 1 41.41 291 ALA B N 1
ATOM 4874 C CA . ALA B 1 291 ? 9.805 4.105 21.109 1 41.41 291 ALA B CA 1
ATOM 4875 C C . ALA B 1 291 ? 8.898 4.113 22.344 1 41.41 291 ALA B C 1
ATOM 4877 O O . ALA B 1 291 ? 8.625 3.064 22.922 1 41.41 291 ALA B O 1
ATOM 4878 N N . MET B 1 292 ? 8.398 5.16 22.688 1 40.97 292 MET B N 1
ATOM 4879 C CA . MET B 1 292 ? 7.512 5.262 23.844 1 40.97 292 MET B CA 1
ATOM 4880 C C . MET B 1 292 ? 6.168 4.598 23.562 1 40.97 292 MET B C 1
ATOM 4882 O O . MET B 1 292 ? 5.59 3.961 24.453 1 40.97 292 MET B O 1
ATOM 4886 N N . ALA B 1 293 ? 5.793 4.652 22.391 1 43.97 293 ALA B N 1
ATOM 4887 C CA . ALA B 1 293 ? 4.586 3.922 22.016 1 43.97 293 ALA B CA 1
ATOM 4888 C C . ALA B 1 293 ? 4.82 2.414 22.062 1 43.97 293 ALA B C 1
ATOM 4890 O O . ALA B 1 293 ? 3.965 1.664 22.531 1 43.97 293 ALA B O 1
ATOM 4891 N N . LEU B 1 294 ? 5.984 1.985 21.703 1 42.91 294 LEU B N 1
ATOM 4892 C CA . LEU B 1 294 ? 6.363 0.583 21.844 1 42.91 294 LEU B CA 1
ATOM 4893 C C . LEU B 1 294 ? 6.551 0.208 23.312 1 42.91 294 LEU B C 1
ATOM 4895 O O . LEU B 1 294 ? 6.113 -0.861 23.75 1 42.91 294 LEU B O 1
ATOM 4899 N N . ILE B 1 295 ? 7.23 0.934 24.109 1 43.09 295 ILE B N 1
ATOM 4900 C CA . ILE B 1 295 ? 7.414 0.679 25.531 1 43.09 295 ILE B CA 1
ATOM 4901 C C . ILE B 1 295 ? 6.059 0.684 26.234 1 43.09 295 ILE B C 1
ATOM 4903 O O . ILE B 1 295 ? 5.781 -0.178 27.078 1 43.09 295 ILE B O 1
ATOM 4907 N N . ARG B 1 296 ? 5.242 1.593 25.891 1 41.34 296 ARG B N 1
ATOM 4908 C CA . ARG B 1 296 ? 3.916 1.64 26.484 1 41.34 296 ARG B CA 1
ATOM 4909 C C . ARG B 1 296 ? 3.109 0.395 26.141 1 41.34 296 ARG B C 1
ATOM 4911 O O . ARG B 1 296 ? 2.422 -0.169 26.984 1 41.34 296 ARG B O 1
ATOM 4918 N N . GLU B 1 297 ? 3.322 0.042 24.938 1 41.47 297 GLU B N 1
ATOM 4919 C CA . GLU B 1 297 ? 2.688 -1.209 24.531 1 41.47 297 GLU B CA 1
ATOM 4920 C C . GLU B 1 297 ? 3.256 -2.393 25.312 1 41.47 297 GLU B C 1
ATOM 4922 O O . GLU B 1 297 ? 2.506 -3.238 25.797 1 41.47 297 GLU B O 1
ATOM 4927 N N . LEU B 1 298 ? 4.473 -2.447 25.375 1 40.06 298 LEU B N 1
ATOM 4928 C CA . LEU B 1 298 ? 5.109 -3.533 26.125 1 40.06 298 LEU B CA 1
ATOM 4929 C C . LEU B 1 298 ? 4.77 -3.457 27.609 1 40.06 298 LEU B C 1
ATOM 4931 O O . LEU B 1 298 ? 4.531 -4.48 28.234 1 40.06 298 LEU B O 1
ATOM 4935 N N . THR B 1 299 ? 4.809 -2.35 28.172 1 41.62 299 THR B N 1
ATOM 4936 C CA . THR B 1 299 ? 4.461 -2.193 29.594 1 41.62 299 THR B CA 1
ATOM 4937 C C . THR B 1 299 ? 2.996 -2.539 29.828 1 41.62 299 THR B C 1
ATOM 4939 O O . THR B 1 299 ? 2.658 -3.174 30.828 1 41.62 299 THR B O 1
ATOM 4942 N N . MET B 1 300 ? 2.145 -2.07 28.953 1 40.75 300 MET B N 1
ATOM 4943 C CA . MET B 1 300 ? 0.735 -2.424 29.094 1 40.75 300 MET B CA 1
ATOM 4944 C C . MET B 1 300 ? 0.539 -3.932 28.984 1 40.75 300 MET B C 1
ATOM 4946 O O . MET B 1 300 ? -0.26 -4.512 29.719 1 40.75 300 MET B O 1
ATOM 4950 N N . ILE B 1 301 ? 1.262 -4.445 28.062 1 39.28 301 ILE B N 1
ATOM 4951 C CA . ILE B 1 301 ? 1.243 -5.902 27.984 1 39.28 301 ILE B CA 1
ATOM 4952 C C . ILE B 1 301 ? 1.78 -6.484 29.297 1 39.28 301 ILE B C 1
ATOM 4954 O O . ILE B 1 301 ? 1.236 -7.461 29.812 1 39.28 301 ILE B O 1
ATOM 4958 N N . ARG B 1 302 ? 2.941 -6 29.734 1 36.03 302 ARG B N 1
ATOM 4959 C CA . ARG B 1 302 ? 3.516 -6.496 30.969 1 36.03 302 ARG B CA 1
ATOM 4960 C C . ARG B 1 302 ? 2.566 -6.262 32.156 1 36.03 302 ARG B C 1
ATOM 4962 O O . ARG B 1 302 ? 2.355 -7.156 32.969 1 36.03 302 ARG B O 1
ATOM 4969 N N . ASP B 1 303 ? 2.188 -5.012 32.25 1 39.56 303 ASP B N 1
ATOM 4970 C CA . ASP B 1 303 ? 1.369 -4.758 33.438 1 39.56 303 ASP B CA 1
ATOM 4971 C C . ASP B 1 303 ? -0.033 -5.336 33.281 1 39.56 303 ASP B C 1
ATOM 4973 O O . ASP B 1 303 ? -0.708 -5.637 34.25 1 39.56 303 ASP B O 1
ATOM 4977 N N . ASN B 1 304 ? -0.795 -4.887 32.188 1 37.72 304 ASN B N 1
ATOM 4978 C CA . ASN B 1 304 ? -2.176 -5.359 32.156 1 37.72 304 ASN B CA 1
ATOM 4979 C C . ASN B 1 304 ? -2.252 -6.852 31.859 1 37.72 304 ASN B C 1
ATOM 4981 O O . ASN B 1 304 ? -2.316 -7.258 30.703 1 37.72 304 ASN B O 1
ATOM 4985 N N . LYS B 1 305 ? -1.648 -7.863 32.5 1 37.22 305 LYS B N 1
ATOM 4986 C CA . LYS B 1 305 ? -2.119 -9.234 32.688 1 37.22 305 LYS B CA 1
ATOM 4987 C C . LYS B 1 305 ? -3.639 -9.312 32.594 1 37.22 305 LYS B C 1
ATOM 4989 O O . LYS B 1 305 ? -4.176 -10.273 32.031 1 37.22 305 LYS B O 1
ATOM 4994 N N . ASN B 1 306 ? -4.484 -8.836 33.5 1 34.03 306 ASN B N 1
ATOM 4995 C CA . ASN B 1 306 ? -5.887 -9.18 33.719 1 34.03 306 ASN B CA 1
ATOM 4996 C C . ASN B 1 306 ? -6.777 -8.602 32.625 1 34.03 306 ASN B C 1
ATOM 4998 O O . ASN B 1 306 ? -7.91 -9.047 32.438 1 34.03 306 ASN B O 1
ATOM 5002 N N . ASN B 1 307 ? -6.836 -7.238 32.25 1 33.97 307 ASN B N 1
ATOM 5003 C CA . ASN B 1 307 ? -7.922 -6.809 31.375 1 33.97 307 ASN B CA 1
ATOM 5004 C C . ASN B 1 307 ? -7.484 -6.781 29.906 1 33.97 307 ASN B C 1
ATOM 5006 O O . ASN B 1 307 ? -6.598 -6.016 29.531 1 33.97 307 ASN B O 1
ATOM 5010 N N . ILE B 1 308 ? -7.742 -7.762 28.969 1 34.5 308 ILE B N 1
ATOM 5011 C CA . ILE B 1 308 ? -7.555 -8.156 27.578 1 34.5 308 ILE B CA 1
ATOM 5012 C C . ILE B 1 308 ? -7.641 -6.93 26.672 1 34.5 308 ILE B C 1
ATOM 5014 O O . ILE B 1 308 ? -7.027 -6.895 25.609 1 34.5 308 ILE B O 1
ATOM 5018 N N . ARG B 1 309 ? -8.375 -5.934 27.016 1 36.53 309 ARG B N 1
ATOM 5019 C CA . ARG B 1 309 ? -8.648 -4.738 26.234 1 36.53 309 ARG B CA 1
ATOM 5020 C C . ARG B 1 309 ? -7.406 -3.871 26.094 1 36.53 309 ARG B C 1
ATOM 5022 O O . ARG B 1 309 ? -7.113 -3.355 25.016 1 36.53 309 ARG B O 1
ATOM 5029 N N . GLU B 1 310 ? -6.652 -3.746 27.188 1 40.09 310 GLU B N 1
ATOM 5030 C CA . GLU B 1 310 ? -5.457 -2.91 27.234 1 40.09 310 GLU B CA 1
ATOM 5031 C C . GLU B 1 310 ? -4.305 -3.555 26.469 1 40.09 310 GLU B C 1
ATOM 5033 O O . GLU B 1 310 ? -3.512 -2.861 25.828 1 40.09 310 GLU B O 1
ATOM 5038 N N . ILE B 1 311 ? -4.281 -4.867 26.453 1 39.28 311 ILE B N 1
ATOM 5039 C CA . ILE B 1 311 ? -3.254 -5.566 25.688 1 39.28 311 ILE B CA 1
ATOM 5040 C C . ILE B 1 311 ? -3.49 -5.363 24.188 1 39.28 311 ILE B C 1
ATOM 5042 O O . ILE B 1 311 ? -2.547 -5.137 23.438 1 39.28 311 ILE B O 1
ATOM 5046 N N . GLN B 1 312 ? -4.773 -5.434 23.781 1 34.97 312 GLN B N 1
ATOM 5047 C CA . GLN B 1 312 ? -5.117 -5.293 22.359 1 34.97 312 GLN B CA 1
ATOM 5048 C C . GLN B 1 312 ? -4.852 -3.869 21.875 1 34.97 312 GLN B C 1
ATOM 5050 O O . GLN B 1 312 ? -4.363 -3.672 20.766 1 34.97 312 GLN B O 1
ATOM 5055 N N . GLU B 1 313 ? -5.086 -2.889 22.719 1 38.28 313 GLU B N 1
ATOM 5056 C CA . GLU B 1 313 ? -4.777 -1.496 22.406 1 38.28 313 GLU B CA 1
ATOM 5057 C C . GLU B 1 313 ? -3.271 -1.29 22.25 1 38.28 313 GLU B C 1
ATOM 5059 O O . GLU B 1 313 ? -2.832 -0.566 21.344 1 38.28 313 GLU B O 1
ATOM 5064 N N . ALA B 1 314 ? -2.561 -1.914 23.031 1 39.56 314 ALA B N 1
ATOM 5065 C CA . ALA B 1 314 ? -1.104 -1.824 22.984 1 39.56 314 ALA B CA 1
ATOM 5066 C C . ALA B 1 314 ? -0.556 -2.537 21.75 1 39.56 314 ALA B C 1
ATOM 5068 O O . ALA B 1 314 ? 0.42 -2.084 21.141 1 39.56 314 ALA B O 1
ATOM 5069 N N . LYS B 1 315 ? -1.131 -3.648 21.438 1 39.34 315 LYS B N 1
ATOM 5070 C CA . LYS B 1 315 ? -0.669 -4.375 20.25 1 39.34 315 LYS B CA 1
ATOM 5071 C C . LYS B 1 315 ? -0.929 -3.574 18.984 1 39.34 315 LYS B C 1
ATOM 5073 O O . LYS B 1 315 ? -0.083 -3.529 18.094 1 39.34 315 LYS B O 1
ATOM 5078 N N . VAL B 1 316 ? -2.055 -2.908 18.797 1 35.38 316 VAL B N 1
ATOM 5079 C CA . VAL B 1 316 ? -2.395 -2.104 17.641 1 35.38 316 VAL B CA 1
ATOM 5080 C C . VAL B 1 316 ? -1.416 -0.939 17.5 1 35.38 316 VAL B C 1
ATOM 5082 O O . VAL B 1 316 ? -0.973 -0.613 16.406 1 35.38 316 VAL B O 1
ATOM 5085 N N . ILE B 1 317 ? -1.059 -0.453 18.609 1 34.81 317 ILE B N 1
ATOM 5086 C CA . ILE B 1 317 ? -0.105 0.652 18.609 1 34.81 317 ILE B CA 1
ATOM 5087 C C . ILE B 1 317 ? 1.278 0.139 18.219 1 34.81 317 ILE B C 1
ATOM 5089 O O . ILE B 1 317 ? 2.01 0.807 17.484 1 34.81 317 ILE B O 1
ATOM 5093 N N . THR B 1 318 ? 1.697 -1.06 18.672 1 36.94 318 THR B N 1
ATOM 5094 C CA . THR B 1 318 ? 3 -1.621 18.328 1 36.94 318 THR B CA 1
ATOM 5095 C C . THR B 1 318 ? 3.057 -2 16.859 1 36.94 318 THR B C 1
ATOM 5097 O O . THR B 1 318 ? 4.09 -1.836 16.203 1 36.94 318 THR B O 1
ATOM 5100 N N . ASP B 1 319 ? 2.041 -2.615 16.312 1 36.22 319 ASP B N 1
ATOM 5101 C CA . ASP B 1 319 ? 2.049 -3.021 14.906 1 36.22 319 ASP B CA 1
ATOM 5102 C C . ASP B 1 319 ? 2.111 -1.808 13.984 1 36.22 319 ASP B C 1
ATOM 5104 O O . ASP B 1 319 ? 2.67 -1.884 12.891 1 36.22 319 ASP B O 1
ATOM 5108 N N . LEU B 1 320 ? 1.573 -0.761 14.344 1 31.12 320 LEU B N 1
ATOM 5109 C CA . LEU B 1 320 ? 1.561 0.47 13.562 1 31.12 320 LEU B CA 1
ATOM 5110 C C . LEU B 1 320 ? 2.883 1.218 13.703 1 31.12 320 LEU B C 1
ATOM 5112 O O . LEU B 1 320 ? 3.285 1.953 12.797 1 31.12 320 LEU B O 1
ATOM 5116 N N . LEU B 1 321 ? 3.492 1.229 14.852 1 33.56 321 LEU B N 1
ATOM 5117 C CA . LEU B 1 321 ? 4.645 2.084 15.125 1 33.56 321 LEU B CA 1
ATOM 5118 C C . LEU B 1 321 ? 5.949 1.314 14.938 1 33.56 321 LEU B C 1
ATOM 5120 O O . LEU B 1 321 ? 7.031 1.898 15 1 33.56 321 LEU B O 1
ATOM 5124 N N . ILE B 1 322 ? 5.953 0.036 14.977 1 30.78 322 ILE B N 1
ATOM 5125 C CA . ILE B 1 322 ? 7.203 -0.645 14.656 1 30.78 322 ILE B CA 1
ATOM 5126 C C . ILE B 1 322 ? 7.188 -1.104 13.203 1 30.78 322 ILE B C 1
ATOM 5128 O O . ILE B 1 322 ? 6.406 -1.979 12.828 1 30.78 322 ILE B O 1
ATOM 5132 N N . PRO B 1 323 ? 7.617 -0.378 12.133 1 31.19 323 PRO B N 1
ATOM 5133 C CA . PRO B 1 323 ? 7.793 -0.97 10.797 1 31.19 323 PRO B CA 1
ATOM 5134 C C . PRO B 1 323 ? 8.5 -2.32 10.844 1 31.19 323 PRO B C 1
ATOM 5136 O O . PRO B 1 323 ? 9.297 -2.574 11.75 1 31.19 323 PRO B O 1
#

Foldseek 3Di:
DPPPPQAQDQCDPVVVPDDDDDPPPDPQLPLPQPLVPWDWFADLWKIKIKTKSAFSCPDPWKWAQKDKDKAWPDPWGKTKGKWKWAWDADPVLQAIDIDTDRIDDGHIMMMMIIIGATPCPDHQKIKMWMKMWTDDPNDIDIDTHPIDIDGNVCNVPHDLQVRVPDDVVVLVVVLQRLFPDKWKKKFWDDCVVVVVVPDDDPPCQLVVVLVVVVCLLPVPFWDDPGSFKTAGNDPDDLHSKMKGWPDGDNTMTIIMIGGNDPVNVVVVVVSSCVVTVDMDIDPPPCVCVLVVLLVVLVVQCVPVVPDPVSVVSSVVSCVRSPD/DPDLPLDQDDCDPVVVPDDDPDPPPDPQLPLPQPLVPWDWFADLWKIKIKTKSAASVPDPWKWAQKHKDKAWPDPWDKGKDKWKWAWDADPVLQAIDIDTDRIDDHHIMMMMIIIGATPCPDHQKIKMWMKMWTDTPNDIDIDTHPIDIDGPVCNVPHDLQVRVPPDPVVLVVVLQRLFLDKWKKKFWDDCVVVVVVPDDDPVCQLVVVLVVVVCLLPVPFWDDPGSFKTAGDDPDDLHSKMKGWPDGDNTMTIIMIGGNDPVNVVVVVVSSCVVTVDMDIDPPPCVCVLVVLQVCLVVQVVPVPDDPVSNVSSVVSNVRSPD

Sequence (646 aa):
MPYDHGGIVQITEADRPARSMSASTLAFPTLPPDPSHQGREVLIDAIVNSVECGYVSFLCSTLLNPRYYVSPMRDEEIFGESTFWKLKEEVESSFFYTKKIKSIQPGPVVATMVLDLPMFDQEPVVECWGIISYEINDTQFQVPVPPIQLSIVETIDSSYINFLNESEYGAILALKSTSTMERIVNVQFSRDDQDDQDDQDDQDDQNGFGDKLDRLLTAKIFTKVRGNIFLAKEHGSLMYCLVEIQSIDVDEANIKIFARSVNQLNIILHLLQDEFPNVSLEETDDCVEAAMALIRELTMIRDNKNNIREIQEAKVITDLLIPMPYDHGGIVQITEADRPARSMSASTLAFPTLPPDPSHQGREVLIDAIVNSVECGYVSFLCSTLLNPRYYVSPMRDEEIFGESTFWKLKEEVESSFFYTKKIKSIQPGPVVATMVLDLPMFDQEPVVECWGIISYEINDTQFQVPVPPIQLSIVETIDSSYINFLNESEYGAILALKSTSTMERIVNVQFSRDDQDDQDDQDDQDDQNGFGDKLDRLLTAKIFTKVRGNIFLAKEHGSLMYCLVEIQSIDVDEANIKIFARSVNQLNIILHLLQDEFPNVSLEETDDCVEAAMALIRELTMIRDNKNNIREIQEAKVITDLLIP

Organism: NCBI:txid300112

pLDDT: mean 70.39, std 23.22, range [19.3, 95.75]

Radius of gyration: 27.82 Å; Cα contacts (8 Å, |Δi|>4): 1184; chains: 2; bounding box: 71×81×65 Å

Secondary structure (DSSP, 8-state):
------------GGGS--S---------------GGGEEEEE-SSEEEEEEE-------S-PEEEEEEEEEESSS----EEEEEEEEEEETTTTEEEEEEESEEPSS-EEEEEEEEPP--SS-SEEEEEEEEEEEETTEEEEEEEEEEEEEHHHHHT--HHHHHHS-HHHHHHHHHHH-SEEEEEEEE--THHHHT--SS-GGGSHHHHHHHHHHHHHHHTEEEEETTEEEE-SSSTTTT-EEEEEEE-SSEEEEEEEESSHHHHHHHHHHHHHH-SEEEE---THHHHHHHHHHHHHHHHHH--S-HHHHHHHHHHHHHH--/------------GGGS--S---------------GGGEEEEE-SSEEEEEEE-------S-PEEEEEEEEEESSS----EEEEEEEEEEETTTTEEEEEE-SEE-SS-EEEEEEEEPP--SS-SEEEEEEEEEEEETTEEEEEEEEEEEEEHHHHHT--HHHHHHS-HHHHHHHHHHH-SEEEEEEEE--THHHHT--SS-GGGSHHHHHHHHHHHHHHHTEEEEETTEEEE-SSSTTTT-EEEEEEE-SSEEEEEEEESSHHHHHHHHHHHHHH-SEEEE---THHHHHHHHHHHHHHHHHH-SS-HHHHHHHHHHHHHH--

Solvent-accessible surface area (backbone atoms only — not comparable to full-atom values): 35517 Å² total; per-residue (Å²): 130,84,80,79,69,78,71,64,74,80,71,49,76,84,64,41,75,75,78,82,67,80,78,74,81,63,93,56,68,60,56,57,54,47,69,87,45,56,45,77,45,53,49,62,67,32,35,28,39,32,37,32,42,41,72,36,64,43,66,100,62,63,37,35,63,60,44,61,43,65,37,51,74,55,103,52,86,66,57,52,44,43,50,39,32,39,56,46,72,41,75,90,65,41,31,73,46,76,41,82,50,67,54,48,58,80,50,53,33,36,37,36,37,38,27,48,61,60,51,44,80,85,42,62,59,46,48,25,43,30,36,38,34,33,27,49,95,93,38,82,47,76,40,78,42,70,66,44,78,46,39,48,67,60,42,62,68,20,20,68,67,56,40,70,65,52,52,65,65,56,41,51,51,42,35,58,68,65,32,75,37,77,46,45,35,38,39,41,55,62,65,72,71,46,54,81,60,61,77,83,80,73,84,58,44,52,55,46,54,54,38,49,54,48,46,56,44,46,70,72,51,24,38,73,81,41,64,32,34,29,35,40,65,51,70,28,40,49,50,67,24,37,39,34,53,76,44,74,52,78,53,37,32,38,30,36,40,33,14,70,42,67,36,43,45,28,49,54,50,51,58,47,39,74,77,28,82,49,59,44,72,52,84,59,74,52,64,56,51,57,52,47,51,42,49,48,24,49,44,39,39,64,65,42,69,81,57,72,66,54,34,53,55,26,48,56,53,42,65,70,68,52,128,130,84,78,81,67,83,70,64,66,80,65,48,78,84,62,39,74,76,78,81,66,79,79,71,79,64,89,58,69,58,57,60,55,48,70,87,44,56,47,78,44,53,50,61,68,31,35,30,38,32,36,36,48,33,76,34,64,43,67,101,58,62,37,35,64,62,41,60,36,63,34,52,74,54,104,54,85,66,54,60,47,45,49,37,31,41,58,46,73,41,75,92,66,42,32,73,45,76,40,82,48,66,53,46,58,79,49,50,29,36,38,34,36,38,28,48,61,58,51,44,80,84,43,62,59,45,48,24,42,28,36,39,32,31,30,49,96,93,38,81,48,75,40,78,42,72,68,46,77,46,39,49,70,59,42,60,68,21,20,68,66,56,40,68,67,44,56,65,67,58,41,50,52,41,35,60,69,65,32,74,37,77,45,46,34,38,39,42,55,62,66,73,72,45,54,80,60,61,78,83,78,76,82,57,46,50,54,45,54,54,38,50,55,48,47,56,45,47,69,74,51,26,39,75,80,42,64,32,34,30,36,41,64,53,70,28,41,48,49,68,24,35,41,33,53,75,44,75,54,78,51,38,33,37,32,36,38,30,14,69,41,67,36,44,45,27,48,52,51,51,57,46,38,72,78,28,84,49,59,43,73,52,83,60,75,53,63,55,50,41,53,45,42,39,48,49,16,50,46,32,42,66,67,39,71,83,54,70,65,51,31,53,56,20,47,55,46,30,65,70,54,51,129

Nearest PDB structures (foldseek):
  7kzt-assembly1_B  TM=5.809E-01  e=3.851E-10  Homo sapiens
  7oiq-assembly2_BBB  TM=2.842E-01  e=5.452E-02  Rattus norvegicus
  4ikn-assembly1_A  TM=3.589E-01  e=3.502E-01  Rattus norvegicus
  6oxl-assembly1_M  TM=3.050E-01  e=1.134E-01  Mus musculus
  7k6n-assembly1_A  TM=2.578E-01  e=2.231E-01  Homo sapiens